Protein AF-W6LCD9-F1 (afdb_monomer_lite)

Secondary structure (DSSP, 8-state):
----------------PPPPPS--TT-EEEE--TTS--EEEEEEEEEGGGTEEEEEESSPPPGGGGHHHHHHHHHHHHHHHHHHHHHHTT--S-----PPPPP--TTEEEEEGGG-EE-----SHHHHHHHHHHHH-TTTS--TTTHHHHHHHHHHHHHH------GGGG-------SEEEE-S--STTTS-SSS--TTSPPPEEEEEEPTT-HHHHTTGGG-SEEEEEEE-GGGGGGTTSHHHHHHHHHHHHTTTT-S-----------------------------TTGGGTTTS--TTS-SEE--TT-SS-EEGGGS--S-SSS-EEEEEEEEEEEETTEEEEES--PPTTPEEEEEEE--HHHH--TT---THHHHHHHTT-----TTTTTTTT----TT-S---

Structure (mmCIF, N/CA/C/O backbone):
data_AF-W6LCD9-F1
#
_entry.id   AF-W6LCD9-F1
#
loop_
_atom_site.group_PDB
_atom_site.id
_atom_site.type_symbol
_atom_site.label_atom_id
_atom_site.label_alt_id
_atom_site.label_comp_id
_atom_site.label_asym_id
_atom_site.label_entity_id
_atom_site.label_seq_id
_atom_site.pdbx_PDB_ins_code
_atom_site.Cartn_x
_atom_site.Cartn_y
_atom_site.Cartn_z
_atom_site.occupancy
_atom_site.B_iso_or_equiv
_atom_site.auth_seq_id
_atom_site.auth_comp_id
_atom_site.auth_asym_id
_atom_site.auth_atom_id
_atom_site.pdbx_PDB_model_num
ATOM 1 N N . MET A 1 1 ? -2.594 63.610 -14.248 1.00 40.28 1 MET A N 1
ATOM 2 C CA . MET A 1 1 ? -3.306 62.319 -14.336 1.00 40.28 1 MET A CA 1
ATOM 3 C C . MET A 1 1 ? -2.624 61.371 -13.377 1.00 40.28 1 MET A C 1
ATOM 5 O O . MET A 1 1 ? -1.505 60.947 -13.635 1.00 40.28 1 MET A O 1
ATOM 9 N N . SER A 1 2 ? -3.238 61.194 -12.214 1.00 23.88 2 SER A N 1
ATOM 10 C CA . SER A 1 2 ? -2.708 60.434 -11.087 1.00 23.88 2 SER A CA 1
ATOM 11 C C . SER A 1 2 ? -2.826 58.936 -11.363 1.00 23.88 2 SER A C 1
ATOM 13 O O . SER A 1 2 ? -3.898 58.462 -11.728 1.00 23.88 2 SER A O 1
ATOM 15 N N . LEU A 1 3 ? -1.723 58.206 -11.205 1.00 28.27 3 LEU A N 1
ATOM 16 C CA . LEU A 1 3 ? -1.693 56.745 -11.184 1.00 28.27 3 LEU A CA 1
ATOM 17 C C . LEU A 1 3 ? -2.030 56.296 -9.759 1.00 28.27 3 LEU A C 1
ATOM 19 O O . LEU A 1 3 ? -1.192 56.389 -8.864 1.00 28.27 3 LEU A O 1
ATOM 23 N N . GLU A 1 4 ? -3.265 55.851 -9.538 1.00 25.33 4 GLU A N 1
ATOM 24 C CA . GLU A 1 4 ? -3.669 55.227 -8.278 1.00 25.33 4 GLU A CA 1
ATOM 25 C C . GLU A 1 4 ? -3.146 53.788 -8.208 1.00 25.33 4 GLU A C 1
ATOM 27 O O . GLU A 1 4 ? -3.602 52.881 -8.903 1.00 25.33 4 GLU A O 1
ATOM 32 N N . THR A 1 5 ? -2.174 53.577 -7.327 1.00 29.61 5 THR A N 1
ATOM 33 C CA . THR A 1 5 ? -1.744 52.263 -6.855 1.00 29.61 5 THR A CA 1
ATOM 34 C C . THR A 1 5 ? -2.735 51.747 -5.810 1.00 29.61 5 THR A C 1
ATOM 36 O O . THR A 1 5 ? -2.780 52.268 -4.697 1.00 29.61 5 THR A O 1
ATOM 39 N N . SER A 1 6 ? -3.500 50.700 -6.130 1.00 25.98 6 SER A N 1
ATOM 40 C CA . SER A 1 6 ? -4.275 49.946 -5.132 1.00 25.98 6 SER A CA 1
ATOM 41 C C . SER A 1 6 ? -3.469 48.740 -4.623 1.00 25.98 6 SER A C 1
ATOM 43 O O . SER A 1 6 ? -3.090 47.884 -5.427 1.00 25.98 6 SER A O 1
ATOM 45 N N . PRO A 1 7 ? -3.202 48.614 -3.309 1.00 28.25 7 PRO A N 1
ATOM 46 C CA . PRO A 1 7 ? -2.533 47.448 -2.747 1.00 28.25 7 PRO A CA 1
ATOM 47 C C . PRO A 1 7 ? -3.524 46.280 -2.652 1.00 28.25 7 PRO A C 1
ATOM 49 O O . PRO A 1 7 ? -4.389 46.236 -1.777 1.00 28.25 7 PRO A O 1
ATOM 52 N N . GLY A 1 8 ? -3.391 45.315 -3.564 1.00 26.52 8 GLY A N 1
ATOM 53 C CA . GLY A 1 8 ? -4.142 44.063 -3.531 1.00 26.52 8 GLY A CA 1
ATOM 54 C C . GLY A 1 8 ? -3.893 43.306 -2.226 1.00 26.52 8 GLY A C 1
ATOM 55 O O . GLY A 1 8 ? -2.798 42.807 -1.960 1.00 26.52 8 GLY A O 1
ATOM 56 N N . THR A 1 9 ? -4.923 43.239 -1.392 1.00 27.02 9 THR A N 1
ATOM 57 C CA . THR A 1 9 ? -4.926 42.574 -0.092 1.00 27.02 9 THR A CA 1
ATOM 58 C C . THR A 1 9 ? -4.661 41.077 -0.281 1.00 27.02 9 THR A C 1
ATOM 60 O O . THR A 1 9 ? -5.463 40.366 -0.886 1.00 27.02 9 THR A O 1
ATOM 63 N N . ARG A 1 10 ? -3.541 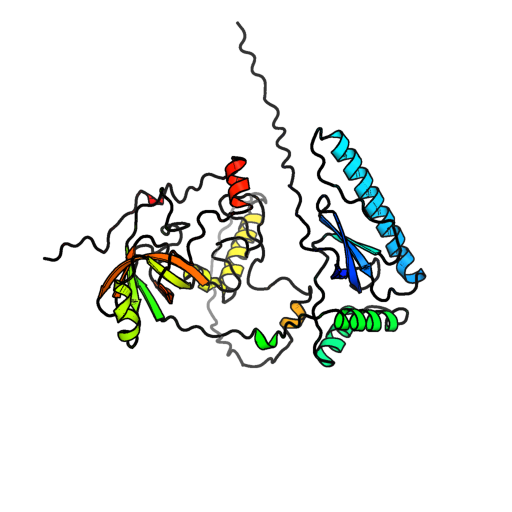40.563 0.248 1.00 30.20 10 ARG A N 1
ATOM 64 C CA . ARG A 1 10 ? -3.259 39.119 0.316 1.00 30.20 10 ARG A CA 1
ATOM 65 C C . ARG A 1 10 ? -4.236 38.439 1.284 1.00 30.20 10 ARG A C 1
ATOM 67 O O . ARG A 1 10 ? -3.892 38.168 2.429 1.00 30.20 10 ARG A O 1
ATOM 74 N N . GLN A 1 11 ? -5.438 38.101 0.825 1.00 31.88 11 GLN A N 1
ATOM 75 C CA . GLN A 1 11 ? -6.277 37.096 1.484 1.00 31.88 11 GLN A CA 1
ATOM 76 C C . GLN A 1 11 ? -5.898 35.699 0.980 1.00 31.88 11 GLN A C 1
ATOM 78 O O . GLN A 1 11 ? -6.645 35.023 0.284 1.00 31.88 11 GLN A O 1
ATOM 83 N N . GLY A 1 12 ? -4.691 35.261 1.332 1.00 28.72 12 GLY A N 1
ATOM 84 C CA . GLY A 1 12 ? -4.206 33.905 1.085 1.00 28.72 12 GLY A CA 1
ATOM 85 C C . GLY A 1 12 ? -4.454 33.000 2.286 1.00 28.72 12 GLY A C 1
ATOM 86 O O . GLY A 1 12 ? -3.520 32.396 2.803 1.00 28.72 12 GLY A O 1
ATOM 87 N N . GLY A 1 13 ? -5.688 32.939 2.790 1.00 29.47 13 GLY A N 1
ATOM 88 C CA . GLY A 1 13 ? -6.047 31.941 3.791 1.00 29.47 13 GLY A CA 1
ATOM 89 C C . GLY A 1 13 ? -5.980 30.560 3.146 1.00 29.47 13 GLY A C 1
ATOM 90 O O . GLY A 1 13 ? -6.894 30.189 2.411 1.00 29.47 13 GLY A O 1
ATOM 91 N N . VAL A 1 14 ? -4.905 29.807 3.394 1.00 33.16 14 VAL A N 1
ATOM 92 C CA . VAL A 1 14 ? -4.773 28.407 2.970 1.00 33.16 14 VAL A CA 1
ATOM 93 C C . VAL A 1 14 ? -5.913 27.620 3.618 1.00 33.16 14 VAL A C 1
ATOM 95 O O . VAL A 1 14 ? -5.822 27.174 4.765 1.00 33.16 14 VAL A O 1
ATOM 98 N N . LYS A 1 15 ? -7.036 27.479 2.904 1.00 37.91 15 LYS A N 1
ATOM 99 C CA . LYS A 1 15 ? -8.124 26.578 3.285 1.00 37.91 15 LYS A CA 1
ATOM 100 C C . LYS A 1 15 ? -7.551 25.164 3.216 1.00 37.91 15 LYS A C 1
ATOM 102 O O . LYS A 1 15 ? -7.559 24.559 2.149 1.00 37.91 15 LYS A O 1
ATOM 107 N N . ARG A 1 16 ? -7.041 24.650 4.345 1.00 39.84 16 ARG A N 1
ATOM 108 C CA . ARG A 1 16 ? -6.711 23.227 4.534 1.00 39.84 16 ARG A CA 1
ATOM 109 C C . ARG A 1 16 ? -7.912 22.410 4.059 1.00 39.84 16 ARG A C 1
ATOM 111 O O . ARG A 1 16 ? -8.945 22.401 4.735 1.00 39.84 16 ARG A O 1
ATOM 118 N N . ARG A 1 17 ? -7.808 21.797 2.878 1.00 48.28 17 ARG A N 1
ATOM 119 C CA . ARG A 1 17 ? -8.881 20.978 2.320 1.00 48.28 17 ARG A CA 1
ATOM 120 C C . ARG A 1 17 ? -8.993 19.690 3.138 1.00 48.28 17 ARG A C 1
ATOM 122 O O . ARG A 1 17 ? -8.040 19.228 3.767 1.00 48.28 17 ARG A O 1
ATOM 129 N N . LYS A 1 18 ? -10.236 19.233 3.253 1.00 52.06 18 LYS A N 1
ATOM 130 C CA . LYS A 1 18 ? -10.711 18.222 4.200 1.00 52.06 18 LYS A CA 1
ATOM 131 C C . LYS A 1 18 ? -10.061 16.872 3.896 1.00 52.06 18 LYS A C 1
ATOM 133 O O . LYS A 1 18 ? -10.010 16.459 2.745 1.00 52.06 18 LYS A O 1
ATOM 138 N N . ARG A 1 19 ? -9.574 16.190 4.933 1.00 55.06 19 ARG A N 1
ATOM 139 C CA . ARG A 1 19 ? -9.144 14.792 4.826 1.00 55.06 19 ARG A CA 1
ATOM 140 C C . ARG A 1 19 ? -10.407 13.937 4.850 1.00 55.06 19 ARG A C 1
ATOM 142 O O . ARG A 1 19 ? -11.132 14.006 5.841 1.00 55.06 19 ARG A O 1
ATOM 149 N N . SER A 1 20 ? -10.677 13.183 3.787 1.00 59.19 20 SER A N 1
ATOM 150 C CA . SER A 1 20 ? -11.708 12.147 3.845 1.00 59.19 20 SER A CA 1
ATOM 151 C C . SER A 1 20 ? -11.323 11.133 4.923 1.00 59.19 20 SER A C 1
ATOM 153 O O . SER A 1 20 ? -10.138 10.861 5.155 1.00 59.19 20 SER A O 1
ATOM 155 N N . ASN A 1 21 ? -12.317 10.622 5.645 1.00 65.50 21 ASN A N 1
ATOM 156 C CA . ASN A 1 21 ? -12.060 9.547 6.591 1.00 65.50 21 ASN A CA 1
ATOM 157 C C . ASN A 1 21 ? -11.891 8.247 5.803 1.00 65.50 21 ASN A C 1
ATOM 159 O O . ASN A 1 21 ? -12.674 7.956 4.910 1.00 65.50 21 ASN A O 1
ATOM 163 N N . TYR A 1 22 ? -10.901 7.442 6.181 1.00 75.81 22 TYR A N 1
ATOM 164 C CA . TYR A 1 22 ? -10.675 6.113 5.600 1.00 75.81 22 TYR A CA 1
ATOM 165 C C . TYR A 1 22 ? -11.682 5.057 6.076 1.00 75.81 22 TYR A C 1
ATOM 167 O O . TYR A 1 22 ? -11.639 3.924 5.613 1.00 75.81 22 TYR A O 1
ATOM 175 N N . PHE A 1 23 ? -12.527 5.411 7.042 1.00 86.94 23 PHE A N 1
ATOM 176 C CA . PHE A 1 23 ? -13.476 4.510 7.677 1.00 86.94 23 PHE A CA 1
ATOM 177 C C . PHE A 1 23 ? -14.838 4.611 7.001 1.00 86.94 23 PHE A C 1
ATOM 179 O O . PHE A 1 23 ? -15.292 5.699 6.640 1.00 86.94 23 PHE A O 1
ATOM 186 N N . THR A 1 24 ? -15.503 3.476 6.903 1.00 88.81 24 THR A N 1
ATOM 187 C CA . THR A 1 24 ? -16.827 3.298 6.327 1.00 88.81 24 THR A CA 1
ATOM 188 C C . THR A 1 24 ? -17.768 2.688 7.356 1.00 88.81 24 THR A C 1
ATOM 190 O O . THR A 1 24 ? -17.346 2.103 8.354 1.00 88.81 24 THR A O 1
ATOM 193 N N . ARG A 1 25 ? -19.073 2.871 7.151 1.00 90.75 25 ARG A N 1
ATOM 194 C CA . ARG A 1 25 ? -20.085 2.299 8.040 1.00 90.75 25 ARG A CA 1
ATOM 195 C C . ARG A 1 25 ? -19.963 0.770 8.063 1.00 90.75 25 ARG A C 1
ATOM 197 O O . ARG A 1 25 ? -19.907 0.150 7.008 1.00 90.75 25 ARG A O 1
ATOM 204 N N . GLY A 1 26 ? -19.966 0.188 9.258 1.00 91.38 26 GLY A N 1
ATOM 205 C CA . GLY A 1 26 ? -19.768 -1.242 9.498 1.00 91.38 26 GLY A CA 1
ATOM 206 C C . GLY A 1 26 ? -18.318 -1.638 9.791 1.00 91.38 26 GLY A C 1
ATOM 207 O O . GLY A 1 26 ? -18.080 -2.766 10.220 1.00 91.38 26 GLY A O 1
ATOM 208 N N . ASP A 1 27 ? -17.345 -0.734 9.618 1.00 93.31 27 ASP A N 1
ATOM 209 C CA . ASP A 1 27 ? -15.956 -1.033 9.965 1.00 93.31 27 ASP A CA 1
ATOM 210 C C . ASP A 1 27 ? -15.795 -1.259 11.469 1.00 93.31 27 ASP A C 1
ATOM 212 O O . ASP A 1 27 ? -16.254 -0.466 12.296 1.00 93.31 27 ASP A O 1
ATOM 216 N N . LEU A 1 28 ? -15.076 -2.322 11.827 1.00 94.62 28 LEU A N 1
ATOM 217 C CA . LEU A 1 28 ? -14.717 -2.610 13.209 1.00 94.62 28 LEU A CA 1
ATOM 218 C C . LEU A 1 28 ? -13.423 -1.893 13.573 1.00 94.62 28 LEU A C 1
ATOM 220 O O . LEU A 1 28 ? -12.382 -2.046 12.927 1.00 94.62 28 LEU A O 1
ATOM 224 N N . VAL A 1 29 ? -13.489 -1.101 14.636 1.00 93.38 29 VAL A N 1
ATOM 225 C CA . VAL A 1 29 ? -12.425 -0.190 15.042 1.00 93.38 29 VAL A CA 1
ATOM 226 C C . VAL A 1 29 ? -12.195 -0.217 16.546 1.00 93.38 29 VAL A C 1
ATOM 228 O O . VAL A 1 29 ? -13.041 -0.605 17.341 1.00 93.38 29 VAL A O 1
ATOM 231 N N . TRP A 1 30 ? -11.031 0.264 16.949 1.00 93.31 30 TRP A N 1
ATOM 232 C CA . TRP A 1 30 ? -10.746 0.729 18.290 1.00 93.31 30 TRP A CA 1
ATOM 233 C C . TRP A 1 30 ? -11.050 2.225 18.365 1.00 93.31 30 TRP A C 1
ATOM 235 O O . TRP A 1 30 ? -10.365 3.037 17.733 1.00 93.31 30 TRP A O 1
ATOM 245 N N . ALA A 1 31 ? -12.032 2.600 19.181 1.00 92.62 31 ALA A N 1
ATOM 246 C CA . ALA A 1 31 ? -12.364 3.989 19.497 1.00 92.62 31 ALA A CA 1
ATOM 247 C C . ALA A 1 31 ? -12.195 4.231 21.001 1.00 92.62 31 ALA A C 1
ATOM 249 O O . ALA A 1 31 ? -12.337 3.310 21.794 1.00 92.62 31 ALA A O 1
ATOM 250 N N . ARG A 1 32 ? -11.853 5.452 21.425 1.00 91.38 32 ARG A N 1
ATOM 251 C CA . ARG A 1 32 ? -11.614 5.743 22.847 1.00 91.38 32 ARG A CA 1
ATOM 252 C C . ARG A 1 32 ? -12.748 6.575 23.454 1.00 91.38 32 ARG A C 1
ATOM 254 O O . ARG A 1 32 ? -12.743 7.788 23.233 1.00 91.38 32 ARG A O 1
ATOM 261 N N . PRO A 1 33 ? -13.661 5.968 24.232 1.00 91.12 33 PRO A N 1
ATOM 262 C CA . PRO A 1 33 ? -14.604 6.716 25.051 1.00 91.12 33 PRO A CA 1
ATOM 263 C C . PRO A 1 33 ? -13.891 7.533 26.137 1.00 91.12 33 PRO A C 1
ATOM 265 O O . PRO A 1 33 ? -12.771 7.218 26.559 1.00 91.12 33 PRO A O 1
ATOM 268 N N . ALA A 1 34 ? -14.530 8.613 26.590 1.00 87.69 34 ALA A N 1
ATOM 269 C CA . ALA A 1 34 ? -13.956 9.469 27.624 1.00 87.69 34 ALA A CA 1
ATOM 270 C C . ALA A 1 34 ? -13.701 8.679 28.920 1.00 87.69 34 ALA A C 1
ATOM 272 O O . ALA A 1 34 ? -14.563 7.941 29.384 1.00 87.69 34 ALA A O 1
ATOM 273 N N . SER A 1 35 ? -12.516 8.858 29.513 1.00 84.44 35 SER A N 1
ATOM 274 C CA . SER A 1 35 ? -12.086 8.186 30.754 1.00 84.44 35 SER A CA 1
ATOM 275 C C . SER A 1 35 ? -11.959 6.658 30.698 1.00 84.44 35 SER A C 1
ATOM 277 O O . SER A 1 35 ? -11.649 6.059 31.720 1.00 84.44 35 SER A O 1
ATOM 279 N N . LEU A 1 36 ? -12.102 6.044 29.524 1.00 88.44 36 LEU A N 1
ATOM 280 C CA . LEU A 1 36 ? -11.954 4.604 29.331 1.00 88.44 36 LEU A CA 1
ATOM 281 C C . LEU A 1 36 ? -10.759 4.278 28.415 1.00 88.44 36 LEU A C 1
ATOM 283 O O . LEU A 1 36 ? -10.226 5.165 27.716 1.00 88.44 36 LEU A O 1
ATOM 287 N N . PRO A 1 37 ? -10.283 3.018 28.426 1.00 89.75 37 PRO A N 1
ATOM 288 C CA . PRO A 1 37 ? -9.352 2.535 27.416 1.00 89.75 37 PRO A CA 1
ATOM 289 C C . PRO A 1 37 ? -9.989 2.572 26.020 1.00 89.75 37 PRO A C 1
ATOM 291 O O . PRO A 1 37 ? -11.185 2.799 25.850 1.00 89.75 37 PRO A O 1
ATOM 294 N N . TYR A 1 38 ? -9.169 2.365 24.990 1.00 91.88 38 TYR A N 1
ATOM 295 C CA . TYR A 1 38 ? -9.700 2.117 23.650 1.00 91.88 38 TYR A CA 1
ATOM 296 C C . TYR A 1 38 ? -10.567 0.862 23.669 1.00 91.88 38 TYR A C 1
ATOM 298 O O . TYR A 1 38 ? -10.100 -0.193 24.086 1.00 91.88 38 TYR A O 1
ATOM 306 N N . TRP A 1 39 ? -11.785 0.997 23.172 1.00 94.25 39 TRP A N 1
ATOM 307 C CA . TRP A 1 39 ? -12.851 0.017 23.224 1.00 94.25 39 TRP A CA 1
ATOM 308 C C . TRP A 1 39 ? -13.232 -0.423 21.799 1.00 94.25 39 TRP A C 1
ATOM 310 O O . TRP A 1 39 ? -13.208 0.419 20.889 1.00 94.25 39 TRP A O 1
ATOM 320 N N . PRO A 1 40 ? -13.556 -1.709 21.568 1.00 96.00 40 PRO A N 1
ATOM 321 C CA . PRO A 1 40 ? -14.026 -2.172 20.266 1.00 96.00 40 PRO A CA 1
ATOM 322 C C . PRO A 1 40 ? -15.359 -1.526 19.886 1.00 96.00 40 PRO A C 1
ATOM 324 O O . PRO A 1 40 ? -16.304 -1.507 20.670 1.00 96.00 40 PRO A O 1
ATOM 327 N N . ALA A 1 41 ? -15.453 -0.993 18.681 1.00 96.19 41 ALA A N 1
ATO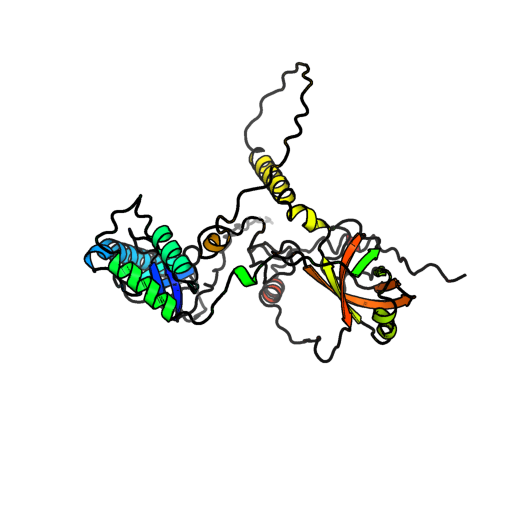M 328 C CA . ALA A 1 41 ? -16.617 -0.257 18.225 1.00 96.19 41 ALA A CA 1
ATOM 329 C C . ALA A 1 41 ? -16.882 -0.520 16.743 1.00 96.19 41 ALA A C 1
ATOM 331 O O . ALA A 1 41 ? -15.964 -0.813 15.980 1.00 96.19 41 ALA A O 1
ATOM 332 N N . GLU A 1 42 ? -18.134 -0.375 16.338 1.00 96.38 42 GLU A N 1
ATOM 333 C CA . GLU A 1 42 ? -18.559 -0.412 14.944 1.00 96.38 42 GLU A CA 1
ATOM 334 C C . GLU A 1 42 ? -18.777 1.017 14.448 1.00 96.38 42 GLU A C 1
ATOM 336 O O . GLU A 1 42 ? -19.492 1.802 15.076 1.00 96.38 42 GLU A O 1
ATOM 341 N N . VAL A 1 43 ? -18.166 1.379 13.324 1.00 94.81 43 VAL A N 1
ATOM 342 C CA . VAL A 1 43 ? -18.373 2.688 12.699 1.00 94.81 43 VAL A CA 1
ATOM 343 C C . VAL A 1 43 ? -19.815 2.786 12.208 1.00 94.81 43 VAL A C 1
ATOM 345 O O . VAL A 1 43 ? -20.259 1.997 11.381 1.00 94.81 43 VAL A O 1
ATOM 348 N N . ILE A 1 44 ? -20.549 3.784 12.694 1.00 94.25 44 ILE A N 1
ATOM 349 C CA . ILE A 1 44 ? -21.946 4.021 12.306 1.00 94.25 44 ILE A CA 1
ATOM 350 C C . ILE A 1 44 ? -22.077 5.146 11.283 1.00 94.25 44 ILE A C 1
ATOM 352 O O . ILE A 1 44 ? -22.984 5.107 10.455 1.00 94.25 44 ILE A O 1
ATOM 356 N N . ASP A 1 45 ? -21.177 6.128 11.339 1.00 90.06 45 ASP A N 1
ATOM 357 C CA . ASP A 1 45 ? -21.164 7.275 10.437 1.00 90.06 45 ASP A CA 1
ATOM 358 C C . ASP A 1 45 ? -19.780 7.943 10.408 1.00 90.06 45 ASP A C 1
ATOM 360 O O . ASP A 1 45 ? -18.991 7.838 11.357 1.00 90.06 45 ASP A O 1
ATOM 364 N N . THR A 1 46 ? -19.485 8.667 9.332 1.00 88.00 46 THR A N 1
ATOM 365 C CA . THR A 1 46 ? -18.281 9.489 9.219 1.00 88.00 46 THR A CA 1
ATOM 366 C C . THR A 1 46 ? -18.613 10.881 8.699 1.00 88.00 46 THR A C 1
ATOM 368 O O . THR A 1 46 ? -19.361 11.080 7.751 1.00 88.00 46 THR A O 1
ATOM 371 N N . CYS A 1 47 ? -18.006 11.891 9.320 1.00 79.06 47 CYS A N 1
ATOM 372 C CA . CYS A 1 47 ? -18.100 13.270 8.863 1.00 79.06 47 CYS A CA 1
ATOM 373 C C . CYS A 1 47 ? -16.758 13.679 8.259 1.00 79.06 47 CYS A C 1
ATOM 375 O O . CYS A 1 47 ? -15.851 14.129 8.971 1.00 79.06 47 CYS A O 1
ATOM 377 N N . GLU A 1 48 ? -16.638 13.510 6.941 1.00 71.62 48 GLU A N 1
ATOM 378 C CA . GLU A 1 48 ? -15.445 13.872 6.159 1.00 71.62 48 GLU A CA 1
ATOM 379 C C . GLU A 1 48 ? -15.057 15.338 6.365 1.00 71.62 48 GLU A C 1
ATOM 381 O O . GLU A 1 48 ? -13.902 15.678 6.617 1.00 71.62 48 GLU A O 1
ATOM 386 N N . ASP A 1 49 ? -16.063 16.210 6.393 1.00 67.06 49 ASP A N 1
ATOM 387 C CA . ASP A 1 49 ? -15.920 17.648 6.582 1.00 67.06 49 ASP A CA 1
ATOM 388 C C . ASP A 1 49 ? -15.154 18.063 7.835 1.00 67.06 49 ASP A C 1
ATOM 390 O O . ASP A 1 49 ? -14.524 19.127 7.884 1.00 67.06 49 ASP A O 1
ATOM 394 N N . LEU A 1 50 ? -15.239 17.235 8.868 1.00 71.31 50 LEU A N 1
ATOM 395 C CA . LEU A 1 50 ? -14.633 17.480 10.164 1.00 71.31 50 LEU A CA 1
ATOM 396 C C . LEU A 1 50 ? -13.527 16.468 10.483 1.00 71.31 50 LEU A C 1
ATOM 398 O O . LEU A 1 50 ? -12.938 16.576 11.562 1.00 71.31 50 LEU A O 1
ATOM 402 N N . ASN A 1 51 ? -13.230 15.532 9.569 1.00 78.94 51 ASN A N 1
ATOM 403 C CA . ASN A 1 51 ? -12.358 14.375 9.790 1.00 78.94 51 ASN A CA 1
ATOM 404 C C . ASN A 1 51 ? -12.730 13.643 11.094 1.00 78.94 51 ASN A C 1
ATOM 406 O O . ASN A 1 51 ? -11.887 13.394 11.965 1.00 78.94 51 ASN A O 1
ATOM 410 N N . ARG A 1 52 ? -14.037 13.409 11.279 1.00 86.44 52 ARG A N 1
ATOM 411 C CA . ARG A 1 52 ? -14.601 12.747 12.462 1.00 86.44 52 ARG A CA 1
ATOM 412 C C . ARG A 1 52 ? -15.208 11.403 12.106 1.00 86.44 52 ARG A C 1
ATOM 414 O O . ARG A 1 52 ? -15.851 11.280 11.071 1.00 86.44 52 ARG A O 1
ATOM 421 N N . VAL A 1 53 ? -15.028 10.443 12.998 1.00 90.25 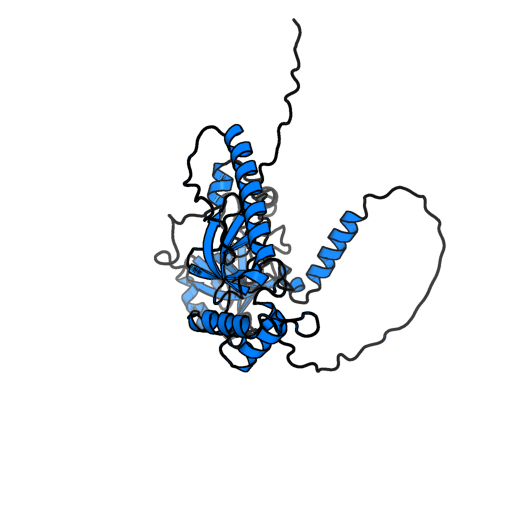53 VAL A N 1
ATOM 422 C CA . VAL A 1 53 ? -15.597 9.099 12.912 1.00 90.25 53 VAL A CA 1
ATOM 423 C C . VAL A 1 53 ? -16.497 8.909 14.119 1.00 90.25 53 VAL A C 1
ATOM 425 O O . VAL A 1 53 ? -16.051 9.146 15.245 1.00 90.25 53 VAL A O 1
ATOM 428 N N . CYS A 1 54 ? -17.738 8.500 13.875 1.00 92.81 54 CYS A N 1
ATOM 429 C CA . CYS A 1 54 ? -18.688 8.100 14.900 1.00 92.81 54 CYS A CA 1
ATOM 430 C C . CYS A 1 54 ? -18.747 6.578 14.935 1.00 92.81 54 CYS A C 1
ATOM 432 O O . CYS A 1 54 ? -19.073 5.942 13.932 1.00 92.81 54 CYS A O 1
ATOM 434 N N . ALA A 1 55 ? -18.446 5.998 16.090 1.00 95.00 55 ALA A N 1
ATOM 435 C CA . ALA A 1 55 ? -18.471 4.558 16.283 1.00 95.00 55 ALA A CA 1
ATOM 436 C C . ALA A 1 55 ? -19.287 4.195 17.526 1.00 95.00 55 ALA A C 1
ATOM 438 O O . ALA A 1 55 ? -19.169 4.851 18.562 1.00 95.00 55 ALA A O 1
ATOM 439 N N . ARG A 1 56 ? -20.118 3.160 17.419 1.00 95.94 56 ARG A N 1
ATOM 440 C CA . ARG A 1 56 ? -20.897 2.600 18.523 1.00 95.94 56 ARG A CA 1
ATOM 441 C C . ARG A 1 56 ? -20.087 1.509 19.210 1.00 95.94 56 ARG A C 1
ATOM 443 O O . ARG A 1 56 ? -19.608 0.594 18.550 1.00 95.94 56 ARG A O 1
ATOM 450 N N . LEU A 1 57 ? -19.941 1.605 20.524 1.00 96.00 57 LEU A N 1
ATOM 451 C CA . LEU A 1 57 ? -19.227 0.624 21.336 1.00 96.00 57 LEU A CA 1
ATOM 452 C C . LEU A 1 57 ? -19.927 -0.741 21.289 1.00 96.00 57 LEU A C 1
ATOM 454 O O . LEU A 1 57 ? -21.144 -0.819 21.464 1.00 96.00 57 LEU A O 1
ATOM 458 N N . LEU A 1 58 ? -19.149 -1.804 21.096 1.00 95.56 58 LEU A N 1
ATOM 459 C CA . LEU A 1 58 ? -19.601 -3.189 21.236 1.00 95.56 58 LEU A CA 1
ATOM 460 C C . LEU A 1 58 ? -19.595 -3.571 22.715 1.00 95.56 58 LEU A C 1
ATOM 462 O O . LEU A 1 58 ? -18.628 -3.247 23.395 1.00 95.56 58 LEU A O 1
ATOM 466 N N . ASN A 1 59 ? -20.641 -4.234 23.214 1.00 94.38 59 ASN A N 1
ATOM 467 C CA . ASN A 1 59 ? -20.834 -4.526 24.647 1.00 94.38 59 ASN A CA 1
ATOM 468 C C . ASN A 1 59 ? -20.418 -3.352 25.558 1.00 94.38 59 ASN A C 1
ATOM 470 O O . ASN A 1 59 ? -19.441 -3.473 26.294 1.00 94.38 59 ASN A O 1
ATOM 474 N N . PRO A 1 60 ? -21.080 -2.182 25.466 1.00 92.75 60 PRO A N 1
ATOM 475 C CA . PRO A 1 60 ? -20.682 -1.014 26.242 1.00 92.75 60 PRO A CA 1
ATOM 476 C C . PRO A 1 60 ? -20.747 -1.301 27.751 1.00 92.75 60 PRO A C 1
ATOM 478 O O . PRO A 1 60 ? -21.639 -2.031 28.190 1.00 92.75 60 PRO A O 1
ATOM 481 N N . PRO A 1 61 ? -19.862 -0.689 28.558 1.00 91.38 61 PRO A N 1
ATOM 482 C CA . PRO A 1 61 ? -19.960 -0.782 30.007 1.00 91.38 61 PRO A CA 1
ATOM 483 C C . PRO A 1 61 ? -21.224 -0.075 30.508 1.00 91.38 61 PRO A C 1
ATOM 485 O O . PRO A 1 61 ? -21.892 0.657 29.766 1.00 91.38 61 PRO A O 1
ATOM 488 N N . LYS A 1 62 ? -21.535 -0.256 31.795 1.00 89.12 62 LYS A N 1
ATOM 489 C CA . LYS A 1 62 ? -22.695 0.385 32.426 1.00 89.12 62 LYS A CA 1
ATOM 490 C C . LYS A 1 62 ? -22.725 1.899 32.183 1.00 89.12 62 LYS A C 1
ATOM 492 O O . LYS A 1 62 ? -21.689 2.570 32.166 1.00 89.12 62 LYS A O 1
ATOM 497 N N . VAL A 1 63 ? -23.931 2.440 32.009 1.00 83.81 63 VAL A N 1
ATOM 498 C CA . VAL A 1 63 ? -24.157 3.826 31.564 1.00 83.81 63 VAL A CA 1
ATOM 499 C C . VAL A 1 63 ? -23.533 4.849 32.517 1.00 83.81 63 VAL A C 1
ATOM 501 O O . VAL A 1 63 ? -23.055 5.890 32.063 1.00 83.81 63 VAL A O 1
ATOM 504 N N . GLU A 1 64 ? -23.444 4.546 33.813 1.00 86.56 64 GLU A N 1
ATOM 505 C CA . GLU A 1 64 ? -22.828 5.424 34.813 1.00 86.56 64 GLU A CA 1
ATOM 506 C C . GLU A 1 64 ? -21.345 5.693 34.504 1.00 86.56 64 GLU A C 1
ATOM 508 O O . GLU A 1 64 ? -20.865 6.815 34.675 1.00 86.56 64 GLU A O 1
ATOM 513 N N . LEU A 1 65 ? -20.630 4.700 33.961 1.00 85.44 65 LEU A N 1
ATOM 514 C CA . LEU A 1 65 ? -19.229 4.835 33.546 1.00 85.44 65 LEU A CA 1
ATOM 515 C C . LEU A 1 65 ? -19.073 5.651 32.253 1.00 85.44 65 LEU A C 1
ATOM 517 O O . LEU A 1 65 ? -18.004 6.200 31.987 1.00 85.44 65 LEU A O 1
ATOM 521 N N . LEU A 1 66 ? -20.145 5.782 31.467 1.00 88.50 66 LEU A N 1
ATOM 522 C CA . LEU A 1 66 ? -20.180 6.521 30.203 1.00 88.50 66 LEU A CA 1
ATOM 523 C C . LEU A 1 66 ? -20.725 7.949 30.346 1.00 88.50 66 LEU A C 1
ATOM 525 O O . LEU A 1 66 ? -20.759 8.685 29.360 1.00 88.50 66 LEU A O 1
ATOM 529 N N . ALA A 1 67 ? -21.090 8.399 31.550 1.00 86.62 67 ALA A N 1
ATOM 530 C CA . ALA A 1 67 ? -21.625 9.747 31.766 1.00 86.62 67 ALA A CA 1
ATOM 531 C C . ALA A 1 67 ? -20.675 10.851 31.254 1.00 86.62 67 ALA A C 1
ATOM 533 O O . ALA A 1 67 ? -21.097 11.807 30.597 1.00 86.62 67 ALA A O 1
ATOM 534 N N . LYS A 1 68 ? -19.362 10.686 31.479 1.00 87.00 68 LYS A N 1
ATOM 535 C CA . LYS A 1 68 ? -18.331 11.593 30.941 1.00 87.00 68 LYS A CA 1
ATOM 536 C C . LYS A 1 68 ? -18.248 11.537 29.416 1.00 87.00 68 LYS A C 1
ATOM 538 O O . LYS A 1 68 ? -17.994 12.565 28.793 1.00 87.00 68 LYS A O 1
ATOM 543 N N . ASN A 1 69 ? -18.466 10.360 28.828 1.00 90.00 69 ASN A N 1
ATOM 544 C CA . ASN A 1 69 ? -18.480 10.185 27.381 1.00 90.00 69 ASN A CA 1
ATOM 545 C C . ASN A 1 69 ? -19.659 10.940 26.763 1.00 90.00 69 ASN A C 1
ATOM 547 O O . ASN A 1 69 ? -19.447 11.758 25.877 1.00 90.00 69 ASN A O 1
ATOM 551 N N . LEU A 1 70 ? -20.869 10.771 27.303 1.00 88.00 70 LEU A N 1
ATOM 552 C CA . LEU A 1 70 ? -22.058 11.480 26.828 1.00 88.00 70 LEU A CA 1
ATOM 553 C C . LEU A 1 70 ? -21.882 13.009 26.882 1.00 88.00 70 LEU A C 1
ATOM 555 O O . LEU A 1 70 ? -22.179 13.710 25.912 1.00 88.00 70 LEU A O 1
ATOM 559 N N . ALA A 1 71 ? -21.339 13.537 27.984 1.00 87.19 71 ALA A N 1
ATOM 560 C CA . ALA A 1 71 ? -21.055 14.966 28.117 1.00 87.19 71 ALA A CA 1
ATOM 561 C C . ALA A 1 71 ? -20.031 15.469 27.078 1.00 87.19 71 ALA A C 1
ATOM 563 O O . ALA A 1 71 ? -20.197 16.555 26.512 1.00 87.19 71 ALA A O 1
ATOM 564 N N . GLU A 1 72 ? -18.981 14.691 26.803 1.00 88.50 72 GLU A N 1
ATOM 565 C CA . GLU A 1 72 ? -17.986 15.027 25.779 1.00 88.50 72 GLU A CA 1
ATOM 566 C C . GLU A 1 72 ? -18.580 14.958 24.364 1.00 88.50 72 GLU A C 1
ATOM 568 O O . GLU A 1 72 ? -18.367 15.863 23.556 1.00 88.50 72 GLU A O 1
ATOM 573 N N . GLU A 1 73 ? -19.410 13.958 24.081 1.00 88.88 73 GLU A N 1
ATOM 574 C CA . GLU A 1 73 ? -20.122 13.801 22.813 1.00 88.88 73 GLU A CA 1
ATOM 575 C C . GLU A 1 73 ? -21.059 14.982 22.514 1.00 88.88 73 GLU A C 1
ATOM 577 O O . GLU A 1 73 ? -21.100 15.469 21.375 1.00 88.88 73 GLU A O 1
ATOM 582 N N . HIS A 1 74 ? -21.763 15.499 23.528 1.00 87.19 74 HIS A N 1
ATOM 583 C CA . HIS A 1 74 ? -22.550 16.730 23.410 1.00 87.19 74 HIS A CA 1
ATOM 584 C C . HIS A 1 74 ? -21.667 17.943 23.088 1.00 87.19 74 HIS A C 1
ATOM 586 O O . HIS A 1 74 ? -21.983 18.709 22.173 1.00 87.19 74 HIS A O 1
ATOM 592 N N . ARG A 1 75 ? -20.529 18.107 23.777 1.00 87.31 75 ARG A N 1
ATOM 593 C CA . ARG A 1 75 ? -19.583 19.211 23.521 1.00 87.31 75 ARG A CA 1
ATOM 594 C C . ARG A 1 75 ? -19.003 19.159 22.111 1.00 87.31 75 ARG A C 1
ATOM 596 O O . ARG A 1 75 ? -18.895 20.195 21.449 1.00 87.31 75 ARG A O 1
ATOM 603 N N . ILE A 1 76 ? -18.627 17.973 21.633 1.00 85.69 76 ILE A N 1
ATOM 604 C CA . ILE A 1 76 ? -18.093 17.778 20.280 1.00 85.69 76 ILE A CA 1
ATOM 605 C C . ILE A 1 76 ? -19.141 18.171 19.235 1.00 85.69 76 ILE A C 1
ATOM 607 O O . ILE A 1 76 ? -18.811 18.909 18.304 1.00 85.69 76 ILE A O 1
ATOM 611 N N . ARG A 1 77 ? -20.400 17.754 19.412 1.00 84.50 77 ARG A N 1
ATOM 612 C CA . ARG A 1 77 ? -21.505 18.096 18.501 1.00 84.50 77 ARG A CA 1
ATOM 613 C C . ARG A 1 77 ? -21.837 19.583 18.506 1.00 84.50 77 ARG A C 1
ATOM 615 O O . ARG A 1 77 ? -21.946 20.166 17.432 1.00 84.50 77 ARG A O 1
ATOM 622 N N . GLN A 1 78 ? -21.903 20.224 19.673 1.00 85.06 78 GLN A N 1
ATOM 623 C CA . GLN A 1 78 ? -22.101 21.677 19.770 1.00 85.06 78 GLN A CA 1
ATOM 624 C C . GLN A 1 78 ? -20.992 22.445 19.037 1.00 85.06 78 GLN A C 1
ATOM 626 O O . GLN A 1 78 ? -21.262 23.351 18.247 1.00 85.06 78 GLN A O 1
ATOM 631 N N . ARG A 1 79 ? -19.727 22.041 19.223 1.00 84.56 79 ARG A N 1
ATOM 632 C CA . ARG A 1 79 ? -18.585 22.628 18.501 1.00 84.56 79 ARG A CA 1
ATOM 633 C C . ARG A 1 79 ? -18.665 22.382 16.994 1.00 84.56 79 ARG A C 1
ATOM 635 O O . ARG A 1 79 ? -18.350 23.285 16.218 1.00 84.56 79 ARG A O 1
ATOM 642 N N . ALA A 1 80 ? -19.072 21.184 16.577 1.00 79.81 80 ALA A N 1
ATOM 643 C CA . ALA A 1 80 ? -19.258 20.833 15.173 1.00 79.81 80 ALA A CA 1
ATOM 644 C C . ALA A 1 80 ? -20.363 21.679 14.521 1.00 79.81 80 ALA A C 1
ATOM 646 O O . ALA A 1 80 ? -20.123 22.266 13.465 1.00 79.81 80 ALA A O 1
ATOM 647 N N . ALA A 1 81 ? -21.518 21.819 15.175 1.00 80.00 81 ALA A N 1
ATOM 648 C CA . ALA A 1 81 ? -22.632 22.652 14.726 1.00 80.00 81 ALA A CA 1
ATOM 649 C C . ALA A 1 81 ? -22.226 24.131 14.607 1.00 80.00 81 ALA A C 1
ATOM 651 O O . ALA A 1 81 ? -22.401 24.735 13.550 1.00 80.00 81 ALA A O 1
ATOM 652 N N . ALA A 1 82 ? -21.561 24.689 15.625 1.00 81.50 82 ALA A N 1
ATOM 653 C CA . ALA A 1 82 ? -21.066 26.067 15.594 1.00 81.50 82 ALA A CA 1
ATOM 654 C C . ALA A 1 82 ? -20.011 26.304 14.497 1.00 81.50 82 ALA A C 1
ATOM 656 O O . ALA A 1 82 ? -19.873 27.412 13.975 1.00 81.50 82 ALA A O 1
ATOM 657 N N . LYS A 1 83 ? -19.215 25.283 14.152 1.00 79.31 83 LYS A N 1
ATOM 658 C CA . LYS A 1 83 ? -18.263 25.355 13.034 1.00 79.31 83 LYS A CA 1
ATOM 659 C C . LYS A 1 83 ? -18.980 25.284 11.683 1.00 79.31 83 LYS A C 1
ATOM 661 O O . LYS A 1 83 ? -18.601 26.013 10.772 1.00 79.31 83 LYS A O 1
ATOM 666 N N . ARG A 1 84 ? -20.022 24.453 11.559 1.00 74.00 84 ARG A N 1
ATOM 667 C CA . ARG A 1 84 ? -20.870 24.376 10.358 1.00 74.00 84 ARG A CA 1
ATOM 668 C C . ARG A 1 84 ? -21.591 25.698 10.098 1.00 74.00 84 ARG A C 1
ATOM 670 O O . ARG A 1 84 ? -21.485 26.204 8.992 1.00 74.00 84 ARG A O 1
ATOM 677 N N . GLN A 1 85 ? -22.217 26.299 11.111 1.00 75.56 85 GLN A N 1
ATOM 678 C CA . GLN A 1 85 ? -22.884 27.605 10.988 1.00 75.56 85 GLN A CA 1
ATOM 679 C C . GLN A 1 85 ? -21.921 28.707 10.524 1.00 75.56 85 GLN A C 1
ATOM 681 O O . GLN A 1 85 ? -22.227 29.447 9.593 1.00 75.56 85 GLN A O 1
ATOM 686 N N . ARG A 1 86 ? -20.711 28.762 11.101 1.00 74.81 86 ARG A N 1
ATOM 687 C CA . ARG A 1 86 ? -19.657 29.688 10.650 1.00 74.81 86 ARG A CA 1
ATOM 688 C C . ARG A 1 86 ? -19.245 29.449 9.200 1.00 74.81 86 ARG A C 1
ATOM 690 O O . ARG A 1 86 ? -19.073 30.405 8.457 1.00 74.81 86 ARG A O 1
ATOM 697 N N . ASN A 1 87 ? -19.103 28.189 8.791 1.00 67.75 87 ASN A N 1
ATOM 698 C CA . ASN A 1 87 ? -18.748 27.847 7.415 1.00 67.75 87 ASN A CA 1
ATOM 699 C C . ASN A 1 87 ? -19.881 28.145 6.420 1.00 67.75 87 ASN A C 1
ATOM 701 O O . ASN A 1 87 ? -19.591 28.585 5.314 1.00 67.75 87 ASN A O 1
ATOM 705 N N . ALA A 1 88 ? -21.144 27.943 6.809 1.00 65.69 88 ALA A N 1
ATOM 706 C CA . ALA A 1 88 ? -22.315 28.232 5.982 1.00 65.69 88 ALA A CA 1
ATOM 707 C C . ALA A 1 88 ? -22.472 29.737 5.711 1.00 65.69 88 ALA A C 1
ATOM 709 O O . ALA A 1 88 ? -22.813 30.122 4.599 1.00 65.69 88 ALA A O 1
ATOM 710 N N . GLY A 1 89 ? -22.109 30.595 6.673 1.00 61.44 89 GLY A N 1
ATOM 711 C CA . GLY A 1 89 ? -22.010 32.047 6.462 1.00 61.44 89 GLY A CA 1
ATOM 712 C C . GLY A 1 89 ? -20.859 32.494 5.542 1.00 61.44 89 GLY A C 1
ATOM 713 O O . GLY A 1 89 ? -20.750 33.678 5.245 1.00 61.44 89 GLY A O 1
ATOM 714 N N . LEU A 1 90 ? -19.994 31.573 5.095 1.00 54.12 90 LEU A N 1
ATOM 715 C CA . LEU A 1 90 ? -18.805 31.830 4.267 1.00 54.12 90 LEU A CA 1
ATOM 716 C C . LEU A 1 90 ? -18.842 31.114 2.899 1.00 54.12 90 LEU A C 1
ATOM 718 O O . LEU A 1 90 ? -17.853 31.171 2.162 1.00 54.12 90 LEU A O 1
ATOM 722 N N . SER A 1 91 ? -19.931 30.421 2.543 1.00 48.22 91 SER A N 1
ATOM 723 C CA . SER A 1 91 ? -20.034 29.694 1.268 1.00 48.22 91 SER A CA 1
ATOM 724 C C . SER A 1 91 ? -21.429 29.753 0.637 1.00 48.22 91 SER A C 1
ATOM 726 O O . SER A 1 91 ? -22.351 29.110 1.133 1.00 48.22 91 SER A O 1
ATOM 728 N N . ASN A 1 92 ? -21.544 30.424 -0.516 1.00 46.94 92 ASN A N 1
ATOM 729 C CA . ASN A 1 92 ? -22.589 30.142 -1.505 1.00 46.94 92 ASN A CA 1
ATOM 730 C C . ASN A 1 92 ? -22.155 28.953 -2.388 1.00 46.94 92 ASN A C 1
ATOM 732 O O . ASN A 1 92 ? -20.993 28.861 -2.778 1.00 46.94 92 ASN A O 1
ATOM 736 N N . SER A 1 93 ? -23.119 28.069 -2.666 1.00 45.62 93 SER A N 1
ATOM 737 C CA . SER A 1 93 ? -23.118 26.935 -3.611 1.00 45.62 93 SER A CA 1
ATOM 738 C C . SER A 1 93 ? -21.996 25.887 -3.510 1.00 45.62 93 SER A C 1
ATOM 740 O O . SER A 1 93 ? -20.936 26.014 -4.117 1.00 45.62 93 SER A O 1
ATOM 742 N N . ASN A 1 94 ? -22.281 24.786 -2.809 1.00 39.59 94 ASN A N 1
ATOM 743 C CA . ASN A 1 94 ? -22.404 23.448 -3.416 1.00 39.59 94 ASN A CA 1
ATOM 744 C C . ASN A 1 94 ? -22.806 22.433 -2.336 1.00 39.59 94 ASN A C 1
ATOM 746 O O . ASN A 1 94 ? -22.031 22.125 -1.430 1.00 39.59 94 ASN A O 1
ATOM 750 N N . ALA A 1 95 ? -24.034 21.924 -2.435 1.00 38.25 95 ALA A N 1
ATOM 751 C CA . ALA A 1 95 ? -24.553 20.866 -1.583 1.00 38.25 95 ALA A CA 1
ATOM 752 C C . ALA A 1 95 ? -23.887 19.531 -1.958 1.00 38.25 95 ALA A C 1
ATOM 754 O O . ALA A 1 95 ? -24.295 18.858 -2.900 1.00 38.25 95 ALA A O 1
ATOM 755 N N . HIS A 1 96 ? -22.834 19.156 -1.233 1.00 40.56 96 HIS A N 1
ATOM 756 C CA . HIS A 1 96 ? -22.511 17.745 -1.032 1.00 40.56 96 HIS A CA 1
ATOM 757 C C . HIS A 1 96 ? -23.234 17.284 0.229 1.00 40.56 96 HIS A C 1
ATOM 759 O O . HIS A 1 96 ? -23.186 17.959 1.262 1.00 40.56 96 HIS A O 1
ATOM 765 N N . THR A 1 97 ? -23.942 16.165 0.100 1.00 41.38 97 THR A N 1
ATOM 766 C CA . THR A 1 97 ? -24.764 15.498 1.110 1.00 41.38 97 THR A CA 1
ATOM 767 C C . THR A 1 97 ? -24.006 15.420 2.432 1.00 41.38 97 THR A C 1
ATOM 769 O O . THR A 1 97 ? -23.137 14.578 2.627 1.00 41.38 97 THR A O 1
ATOM 772 N N . THR A 1 98 ? -24.270 16.372 3.323 1.00 49.62 98 THR A N 1
ATOM 773 C CA . THR A 1 98 ? -23.581 16.463 4.606 1.00 49.62 98 THR A CA 1
ATOM 774 C C . THR A 1 98 ? -24.329 15.560 5.570 1.00 49.62 98 THR A C 1
ATOM 776 O O . THR A 1 98 ? -25.373 15.957 6.078 1.00 49.62 98 THR A O 1
ATOM 779 N N . THR A 1 99 ? -23.826 14.351 5.818 1.00 56.28 99 THR A N 1
ATOM 780 C CA . THR A 1 99 ? -24.421 13.470 6.827 1.00 56.28 99 THR A CA 1
ATOM 781 C C . THR A 1 99 ? -24.369 14.172 8.189 1.00 56.28 99 THR A C 1
ATOM 783 O O . THR A 1 99 ? -23.327 14.687 8.634 1.00 56.28 99 THR A O 1
ATOM 786 N N . GLU A 1 100 ? -25.533 14.335 8.815 1.00 63.09 100 GLU A N 1
ATOM 787 C CA . GLU A 1 100 ? -25.619 14.853 10.174 1.00 63.09 100 GLU A CA 1
ATOM 788 C C . GLU A 1 100 ? -25.100 13.809 11.149 1.00 63.09 100 GLU A C 1
ATOM 790 O O . GLU A 1 100 ? -25.420 12.630 11.033 1.00 63.09 100 GLU A O 1
ATOM 795 N N . LEU A 1 101 ? -24.293 14.262 12.115 1.00 66.38 101 LEU A N 1
ATOM 796 C CA . LEU A 1 101 ? -23.820 13.376 13.169 1.00 66.38 101 LEU A CA 1
ATOM 797 C C . LEU A 1 101 ? -25.048 12.796 13.892 1.00 66.38 101 LEU A C 1
ATOM 799 O O . LEU A 1 101 ? -25.931 13.578 14.259 1.00 66.38 101 LEU A O 1
ATOM 803 N N . PRO A 1 102 ? -25.089 11.480 14.160 1.00 67.56 102 PRO A N 1
ATOM 804 C CA . PRO A 1 102 ? -26.179 10.857 14.904 1.00 67.56 102 PRO A CA 1
ATOM 805 C C . PRO A 1 102 ? -26.413 11.525 16.266 1.00 67.56 102 PRO A C 1
ATOM 807 O O . PRO A 1 102 ? -25.500 12.151 16.825 1.00 67.56 102 PRO A O 1
ATOM 810 N N . LEU A 1 103 ? -27.613 11.347 16.831 1.00 71.50 103 LEU A N 1
ATOM 811 C CA . LEU A 1 103 ? -27.952 11.803 18.185 1.00 71.50 103 LEU A CA 1
ATOM 812 C C . LEU A 1 103 ? -26.889 11.357 19.207 1.00 71.50 103 LEU A C 1
ATOM 814 O O . LEU A 1 103 ? -26.212 10.341 19.036 1.00 71.50 103 LEU A O 1
ATOM 818 N N . ALA A 1 104 ? -26.672 12.175 20.239 1.00 76.94 104 ALA A N 1
ATOM 819 C CA . ALA A 1 104 ? -25.686 11.867 21.268 1.00 76.94 104 ALA A CA 1
ATOM 820 C C . ALA A 1 104 ? -26.196 10.715 22.142 1.00 76.94 104 ALA A C 1
ATOM 822 O O . ALA A 1 104 ? -27.180 10.868 22.861 1.00 76.94 104 ALA A O 1
ATOM 823 N N . GLU A 1 105 ? -25.502 9.584 22.086 1.00 84.31 105 GLU A N 1
ATOM 824 C CA . GLU A 1 105 ? -25.775 8.401 22.897 1.00 84.31 105 GLU A CA 1
ATOM 825 C C . GLU A 1 105 ? -24.529 8.059 23.723 1.00 84.31 105 GLU A C 1
ATOM 827 O O . GLU A 1 105 ? -23.397 8.263 23.277 1.00 84.31 105 GLU A O 1
ATOM 832 N N . ALA A 1 106 ? -24.714 7.536 24.939 1.00 85.44 106 ALA A N 1
ATOM 833 C CA . ALA A 1 106 ? -23.605 7.277 25.862 1.00 85.44 106 ALA A CA 1
ATOM 834 C C . ALA A 1 106 ? -22.624 6.212 25.332 1.00 85.44 106 ALA A C 1
ATOM 836 O O . ALA A 1 106 ? -21.429 6.276 25.617 1.00 85.44 106 ALA A O 1
ATOM 837 N N . ASN A 1 107 ? -23.121 5.271 24.528 1.00 90.69 107 ASN A N 1
ATOM 838 C CA . ASN A 1 107 ? -22.371 4.199 23.870 1.00 90.69 107 ASN A CA 1
ATOM 839 C C . ASN A 1 107 ? -21.821 4.592 22.485 1.00 90.69 107 ASN A C 1
ATOM 841 O O . ASN A 1 107 ? -21.341 3.719 21.764 1.00 90.69 107 ASN A O 1
ATOM 845 N N . VAL A 1 108 ? -21.888 5.863 22.084 1.00 92.69 108 VAL A N 1
ATOM 846 C CA . VAL A 1 108 ? -21.296 6.357 20.833 1.00 92.69 108 VAL A CA 1
ATOM 847 C C . VAL A 1 108 ? -20.061 7.194 21.145 1.00 92.69 108 VAL A C 1
ATOM 849 O O . VAL A 1 108 ? -20.033 7.968 22.097 1.00 92.69 108 VAL A O 1
ATOM 852 N N . VAL A 1 109 ? -19.018 7.039 20.334 1.00 92.69 109 VAL A N 1
ATOM 853 C CA . VAL A 1 109 ? -17.767 7.795 20.432 1.00 92.69 109 VAL A CA 1
ATOM 854 C C . VAL A 1 109 ? -17.513 8.525 19.122 1.00 92.69 109 VAL A C 1
ATOM 856 O O . VAL A 1 109 ? -17.468 7.906 18.059 1.00 92.69 109 VAL A O 1
ATOM 859 N N . THR A 1 110 ? -17.276 9.834 19.204 1.00 92.06 110 THR A N 1
ATOM 860 C CA . THR A 1 110 ? -16.920 10.699 18.079 1.00 92.06 110 THR A CA 1
ATOM 861 C C . THR A 1 110 ? -15.472 11.155 18.203 1.00 92.06 110 THR A C 1
ATOM 863 O O . THR A 1 110 ? -15.128 12.120 18.890 1.00 92.06 110 THR A O 1
ATOM 866 N N . ALA A 1 111 ? -14.579 10.507 17.464 1.00 89.06 111 ALA A N 1
ATOM 867 C CA . ALA A 1 111 ? -13.148 10.793 17.505 1.00 89.06 111 ALA A CA 1
ATOM 868 C C . ALA A 1 111 ? -12.643 11.416 16.196 1.00 89.06 111 ALA A C 1
ATOM 870 O O . ALA A 1 111 ? -13.297 11.365 15.158 1.00 89.06 111 ALA A O 1
ATOM 871 N N . SER A 1 112 ? -11.464 12.047 16.245 1.00 86.06 112 SER A N 1
ATOM 872 C CA . SER A 1 112 ? -10.714 12.366 15.019 1.00 86.06 112 SER A CA 1
ATOM 873 C C . SER A 1 112 ? -10.355 11.060 14.316 1.00 86.06 112 SER A C 1
ATOM 875 O O . SER A 1 112 ? -9.872 10.155 14.995 1.00 86.06 112 SER A O 1
ATOM 877 N N . GLY A 1 113 ? -10.474 10.984 12.988 1.00 79.69 113 GLY A N 1
ATOM 878 C CA . GLY A 1 113 ? -10.055 9.798 12.225 1.00 79.69 113 GLY A CA 1
ATOM 879 C C . GLY A 1 113 ? -8.590 9.398 12.464 1.00 79.69 113 GLY A C 1
ATOM 880 O O . GLY A 1 113 ? -8.231 8.237 12.357 1.00 79.69 113 GLY A O 1
ATOM 881 N N . THR A 1 114 ? -7.735 10.330 12.900 1.00 77.75 114 THR A N 1
ATOM 882 C CA . THR A 1 114 ? -6.333 10.052 13.276 1.00 77.75 114 THR A CA 1
ATOM 883 C C . THR A 1 114 ? -6.161 9.359 14.633 1.00 77.75 114 THR A C 1
ATOM 885 O O . THR A 1 114 ? -5.039 9.055 15.028 1.00 77.75 114 THR A O 1
ATOM 888 N N . ARG A 1 115 ? -7.243 9.210 15.400 1.00 83.94 115 ARG A N 1
ATOM 889 C CA . ARG A 1 115 ? -7.282 8.583 16.729 1.00 83.94 115 ARG A CA 1
ATOM 890 C C . ARG A 1 115 ? -8.235 7.387 16.752 1.00 83.94 115 ARG A C 1
ATOM 892 O O . ARG A 1 115 ? -8.648 6.975 17.826 1.00 83.94 115 ARG A O 1
ATOM 899 N N . VAL A 1 116 ? -8.606 6.879 15.583 1.00 86.56 116 VAL A N 1
ATOM 900 C CA . VAL A 1 116 ? -9.374 5.648 15.404 1.00 86.56 116 VAL A CA 1
ATOM 901 C C . VAL A 1 116 ? -8.479 4.678 14.646 1.00 86.56 116 VAL A C 1
ATOM 903 O O . VAL A 1 116 ? -7.710 5.095 13.781 1.00 86.56 116 VAL A O 1
ATOM 906 N N . PHE A 1 117 ? -8.533 3.400 15.003 1.00 87.75 117 PHE A N 1
ATOM 907 C CA . PHE A 1 117 ? -7.693 2.362 14.404 1.00 87.75 117 PHE A CA 1
ATOM 908 C C . PHE A 1 117 ? -8.555 1.166 14.047 1.00 87.75 117 PHE A C 1
ATOM 910 O O . PHE A 1 117 ? -9.452 0.842 14.810 1.00 87.75 117 PHE A O 1
ATOM 917 N N . PHE A 1 118 ? -8.278 0.478 12.944 1.00 88.75 118 PHE A N 1
ATOM 918 C CA . PHE A 1 118 ? -8.980 -0.768 12.642 1.00 88.75 118 PHE A CA 1
ATOM 919 C C . PHE A 1 118 ? -8.745 -1.817 13.732 1.00 88.75 118 PHE A C 1
ATOM 921 O O . PHE A 1 118 ? -7.640 -1.947 14.269 1.00 88.75 118 PHE A O 1
ATOM 928 N N . PHE A 1 119 ? -9.795 -2.561 14.055 1.00 89.44 119 PHE A N 1
ATOM 929 C CA . PHE A 1 119 ? -9.687 -3.775 14.844 1.00 89.44 119 PHE A CA 1
ATOM 930 C C . PHE A 1 119 ? -9.143 -4.893 13.940 1.00 89.44 119 PHE A C 1
ATOM 932 O O . PHE A 1 119 ? -9.463 -4.961 12.757 1.00 89.44 119 PHE A O 1
ATOM 939 N N . SER A 1 120 ? -8.288 -5.767 14.470 1.00 86.12 120 SER A N 1
ATOM 940 C CA . SER A 1 120 ? -7.722 -6.904 13.731 1.00 86.12 120 SER A CA 1
ATOM 941 C C . SER A 1 120 ? -8.065 -8.201 14.443 1.00 86.12 120 SER A C 1
ATOM 943 O O . SER A 1 120 ? -8.146 -8.218 15.671 1.00 86.12 120 SER A O 1
ATOM 945 N N . LYS A 1 121 ? -8.232 -9.292 13.687 1.00 88.75 121 LYS A N 1
ATOM 946 C CA . LYS A 1 121 ? -8.458 -10.614 14.274 1.00 88.75 121 LYS A CA 1
ATOM 947 C C . LYS A 1 121 ? -7.326 -10.982 15.241 1.00 88.75 121 LYS A C 1
ATOM 949 O O . LYS A 1 121 ? -6.150 -10.765 14.958 1.00 88.75 121 LYS A O 1
ATOM 954 N N . LEU A 1 122 ? -7.708 -11.590 16.355 1.00 89.31 122 LEU A N 1
ATOM 955 C CA . LEU A 1 122 ? -6.857 -12.218 17.355 1.00 89.31 122 LEU A CA 1
ATOM 956 C C . LEU A 1 122 ? -7.041 -13.741 17.203 1.00 89.31 122 LEU A C 1
ATOM 958 O O . LEU A 1 122 ? -8.030 -14.278 17.709 1.00 89.31 122 LEU A O 1
ATOM 962 N N . PRO A 1 123 ? -6.175 -14.427 16.429 1.00 85.06 123 PRO A N 1
ATOM 963 C CA . PRO A 1 123 ? -6.426 -15.805 16.001 1.00 85.06 123 PRO A CA 1
ATOM 964 C C . PRO A 1 123 ? -6.181 -16.845 17.099 1.00 85.06 123 PRO A C 1
ATOM 966 O O . PRO A 1 123 ? -6.827 -17.887 17.089 1.00 85.06 123 PRO A O 1
ATOM 969 N N . THR A 1 124 ? -5.286 -16.566 18.051 1.00 87.50 124 THR A N 1
ATOM 970 C CA . THR A 1 124 ? -4.960 -17.482 19.154 1.00 87.50 124 THR A CA 1
ATOM 971 C C . THR A 1 124 ? -5.384 -16.904 20.501 1.00 87.50 124 THR A C 1
ATOM 973 O O . THR A 1 124 ? -5.543 -15.685 20.650 1.00 87.50 124 THR A O 1
ATOM 976 N N . ARG A 1 125 ? -5.552 -17.774 21.505 1.00 89.81 125 ARG A N 1
ATOM 977 C CA . ARG A 1 125 ? -5.925 -17.362 22.866 1.00 89.81 125 ARG A CA 1
ATOM 978 C C . ARG A 1 125 ? -4.839 -16.501 23.510 1.00 89.81 125 ARG A C 1
ATOM 980 O O . ARG A 1 125 ? -5.162 -15.554 24.217 1.00 89.81 125 ARG A O 1
ATOM 987 N N . GLU A 1 126 ? -3.575 -16.763 23.205 1.00 88.62 126 GLU A N 1
ATOM 988 C CA . GLU A 1 126 ? -2.424 -15.986 23.671 1.00 88.62 126 GLU A CA 1
ATOM 989 C C . GLU A 1 126 ? -2.454 -14.570 23.084 1.00 88.62 126 GLU A C 1
ATOM 991 O O . GLU A 1 126 ? -2.374 -13.596 23.831 1.00 88.62 126 GLU A O 1
ATOM 996 N N . LYS A 1 127 ? -2.649 -14.440 21.758 1.00 85.50 127 LYS A N 1
ATOM 997 C CA . LYS A 1 127 ? -2.776 -13.137 21.073 1.00 85.50 127 LYS A CA 1
ATOM 998 C C . LYS A 1 127 ? -3.990 -12.357 21.601 1.00 85.50 127 LYS A C 1
ATOM 1000 O O . LYS A 1 127 ? -3.910 -11.140 21.772 1.00 85.50 127 LYS A O 1
ATOM 1005 N N . PHE A 1 128 ? -5.091 -13.052 21.895 1.00 90.50 128 PHE A N 1
ATOM 1006 C CA . PHE A 1 128 ? -6.277 -12.468 22.520 1.00 90.50 128 PHE A CA 1
ATOM 1007 C C . PHE A 1 128 ? -5.976 -11.917 23.922 1.00 90.50 128 PHE A C 1
ATOM 1009 O O . PHE A 1 128 ? -6.173 -10.725 24.163 1.00 90.50 128 PHE A O 1
ATOM 1016 N N . ASN A 1 129 ? -5.445 -12.754 24.818 1.00 90.38 129 ASN A N 1
ATOM 1017 C CA . ASN A 1 129 ? -5.144 -12.376 26.199 1.00 90.38 129 ASN A CA 1
ATOM 1018 C C . ASN A 1 129 ? -4.136 -11.219 26.243 1.00 90.38 129 ASN A C 1
ATOM 1020 O O . ASN A 1 129 ? -4.378 -10.221 26.911 1.00 90.38 129 ASN A O 1
ATOM 1024 N N . ALA A 1 130 ? -3.059 -11.289 25.453 1.00 87.94 130 ALA A N 1
ATOM 1025 C CA . ALA A 1 130 ? -2.059 -10.225 25.374 1.00 87.94 130 ALA A CA 1
ATOM 1026 C C . ALA A 1 130 ? -2.655 -8.875 24.932 1.00 87.94 130 ALA A C 1
ATOM 1028 O O . ALA A 1 130 ? -2.270 -7.826 25.450 1.00 87.94 130 ALA A O 1
ATOM 1029 N N . CYS A 1 131 ? -3.608 -8.883 23.992 1.00 88.44 131 CYS A N 1
ATOM 1030 C CA . CYS A 1 131 ? -4.311 -7.670 23.572 1.00 88.44 131 CYS A CA 1
ATOM 1031 C C . CYS A 1 131 ? -5.158 -7.086 24.714 1.00 88.44 131 CYS A C 1
ATOM 1033 O O . CYS A 1 131 ? -5.098 -5.879 24.963 1.00 88.44 131 CYS A O 1
ATOM 1035 N N . VAL A 1 132 ? -5.905 -7.939 25.423 1.00 90.50 132 VAL A N 1
ATOM 1036 C CA . VAL A 1 132 ? -6.736 -7.541 26.568 1.00 90.50 132 VAL A CA 1
ATOM 1037 C C . VAL A 1 132 ? -5.883 -6.922 27.676 1.00 90.50 132 VAL A C 1
ATOM 1039 O O . VAL A 1 132 ? -6.149 -5.783 28.065 1.00 90.50 132 VAL A O 1
ATOM 1042 N N . GLU A 1 133 ? -4.823 -7.610 28.113 1.00 88.00 133 GLU A N 1
ATOM 1043 C CA . GLU A 1 133 ? -3.900 -7.120 29.148 1.00 88.00 133 GLU A CA 1
ATOM 1044 C C . GLU A 1 133 ? -3.337 -5.743 28.802 1.00 88.00 133 GLU A C 1
ATOM 1046 O O . GLU A 1 133 ? -3.425 -4.785 29.578 1.00 88.00 133 GLU A O 1
ATOM 1051 N N . PHE A 1 134 ? -2.802 -5.617 27.587 1.00 85.62 134 PHE A N 1
ATOM 1052 C CA . PHE A 1 134 ? -2.152 -4.396 27.136 1.00 85.62 134 PHE A CA 1
ATOM 1053 C C . PHE A 1 134 ? -3.113 -3.200 27.078 1.00 85.62 134 PHE A C 1
ATOM 1055 O O . PHE A 1 134 ? -2.707 -2.056 27.309 1.00 85.62 134 PHE A O 1
ATOM 1062 N N . ARG A 1 135 ? -4.384 -3.435 26.730 1.00 87.38 135 ARG A N 1
ATOM 1063 C CA . ARG A 1 135 ? -5.394 -2.375 26.600 1.00 87.38 135 ARG A CA 1
ATOM 1064 C C . ARG A 1 135 ? -5.966 -1.952 27.942 1.00 87.38 135 ARG A C 1
ATOM 1066 O O . ARG A 1 135 ? -6.125 -0.748 28.149 1.00 87.38 135 ARG A O 1
ATOM 1073 N N . LEU A 1 136 ? -6.256 -2.912 28.819 1.00 87.38 136 LEU A N 1
ATOM 1074 C CA . LEU A 1 136 ? -6.761 -2.634 30.162 1.00 87.38 136 LEU A CA 1
ATOM 1075 C C . LEU A 1 136 ? -5.713 -1.905 31.003 1.00 87.38 136 LEU A C 1
ATOM 1077 O O . LEU A 1 136 ? -6.078 -1.004 31.757 1.00 87.38 136 LEU A O 1
ATOM 1081 N N . LYS A 1 137 ? -4.422 -2.233 30.821 1.00 81.00 137 LYS A N 1
ATOM 1082 C CA . LYS A 1 137 ? -3.313 -1.703 31.630 1.00 81.00 137 LYS A CA 1
ATOM 1083 C C . LYS A 1 137 ? -3.646 -1.789 33.120 1.00 81.00 137 LYS A C 1
ATOM 1085 O O . LYS A 1 137 ? -3.756 -0.759 33.786 1.00 81.00 137 LYS A O 1
ATOM 1090 N N . ARG A 1 138 ? -3.854 -3.014 33.613 1.00 82.94 138 ARG A N 1
ATOM 1091 C CA . ARG A 1 138 ? -4.317 -3.282 34.987 1.00 82.94 138 ARG A CA 1
ATOM 1092 C C . ARG A 1 138 ? -3.460 -2.593 36.051 1.00 82.94 138 ARG A C 1
ATOM 1094 O O . ARG A 1 138 ? -3.997 -2.082 37.021 1.00 82.94 138 ARG A O 1
ATOM 1101 N N . ASP A 1 139 ? -2.161 -2.470 35.800 1.00 80.50 139 ASP A N 1
ATOM 1102 C CA . ASP A 1 139 ? -1.216 -1.812 36.712 1.00 80.50 139 ASP A CA 1
ATOM 1103 C C . ASP A 1 139 ? -1.464 -0.302 36.886 1.00 80.50 139 ASP A C 1
ATOM 1105 O O . ASP A 1 139 ? -0.956 0.310 37.820 1.00 80.50 139 ASP A O 1
ATOM 1109 N N . ALA A 1 140 ? -2.218 0.321 35.974 1.00 79.12 140 ALA A N 1
ATOM 1110 C CA . ALA A 1 140 ? -2.431 1.767 35.933 1.00 79.12 140 ALA A CA 1
ATOM 1111 C C . ALA A 1 140 ? -3.897 2.192 36.119 1.00 79.12 140 ALA A C 1
ATOM 1113 O O . ALA A 1 140 ? -4.153 3.385 36.280 1.00 79.12 140 ALA A O 1
ATOM 1114 N N . ASN A 1 141 ? -4.856 1.263 36.061 1.00 79.06 141 ASN A N 1
ATOM 1115 C CA . ASN A 1 141 ? -6.285 1.573 36.056 1.00 79.06 141 ASN A CA 1
ATOM 1116 C C . ASN A 1 141 ? -7.056 0.656 37.011 1.00 79.06 141 ASN A C 1
ATOM 1118 O O . ASN A 1 141 ? -6.863 -0.556 36.992 1.00 79.06 141 ASN A O 1
ATOM 1122 N N . ASP A 1 142 ? -8.022 1.213 37.746 1.00 83.75 142 ASP A N 1
ATOM 1123 C CA . ASP A 1 142 ? -9.074 0.403 38.364 1.00 83.75 142 ASP A CA 1
ATOM 1124 C C . ASP A 1 142 ? -10.059 -0.051 37.278 1.00 83.75 142 ASP A C 1
ATOM 1126 O O . ASP A 1 142 ? -10.769 0.755 36.667 1.00 83.75 142 ASP A O 1
ATOM 1130 N N . ILE A 1 143 ? -10.032 -1.349 36.982 1.00 88.75 143 ILE A N 1
ATOM 1131 C CA . ILE A 1 143 ? -10.767 -1.971 35.873 1.00 88.75 143 ILE A CA 1
ATOM 1132 C C . ILE A 1 143 ? -11.963 -2.806 36.341 1.00 88.75 143 ILE A C 1
ATOM 1134 O O . ILE A 1 143 ? -12.766 -3.241 35.513 1.00 88.75 143 ILE A O 1
ATOM 1138 N N . SER A 1 144 ? -12.110 -3.011 37.653 1.00 87.56 144 SER A N 1
ATOM 1139 C CA . SER A 1 144 ? -13.060 -3.964 38.250 1.00 87.56 144 SER A CA 1
ATOM 1140 C C . SER A 1 144 ? -14.507 -3.698 37.822 1.00 87.56 144 SER A C 1
ATOM 1142 O O . SER A 1 144 ? -15.331 -4.605 37.740 1.00 87.56 144 SER A O 1
ATOM 1144 N N . ALA A 1 145 ? -14.816 -2.437 37.511 1.00 88.88 145 ALA A N 1
ATOM 1145 C CA . ALA A 1 145 ? -16.144 -1.989 37.122 1.00 88.88 145 ALA A CA 1
ATOM 1146 C C . ALA A 1 145 ? -16.532 -2.295 35.659 1.00 88.88 145 ALA A C 1
ATOM 1148 O O . ALA A 1 145 ? -17.717 -2.211 35.341 1.00 88.88 145 ALA A O 1
ATOM 1149 N N . TYR A 1 146 ? -15.579 -2.607 34.768 1.00 91.81 146 TYR A N 1
ATOM 1150 C CA . TYR A 1 146 ? -15.841 -2.773 33.324 1.00 91.81 146 TYR A CA 1
ATOM 1151 C C . TYR A 1 146 ? -15.065 -3.907 32.641 1.00 91.81 146 TYR A C 1
ATOM 1153 O O . TYR A 1 146 ? -15.246 -4.136 31.446 1.00 91.81 146 TYR A O 1
ATOM 1161 N N . GLU A 1 147 ? -14.199 -4.619 33.358 1.00 94.06 147 GLU A N 1
ATOM 1162 C CA . GLU A 1 147 ? -13.350 -5.669 32.795 1.00 94.06 147 GLU A CA 1
ATOM 1163 C C . GLU A 1 147 ? -14.136 -6.751 32.044 1.00 94.06 147 GLU A C 1
ATOM 1165 O O . GLU A 1 147 ? -13.815 -7.065 30.898 1.00 94.06 147 GLU A O 1
ATOM 1170 N N . ALA A 1 148 ? -15.187 -7.296 32.662 1.00 94.25 148 ALA A N 1
ATOM 1171 C CA . ALA A 1 148 ? -15.986 -8.360 32.059 1.00 94.25 148 ALA A CA 1
ATOM 1172 C C . ALA A 1 148 ? -16.670 -7.904 30.758 1.00 94.25 148 ALA A C 1
ATOM 1174 O O . ALA A 1 148 ? -16.724 -8.659 29.786 1.00 94.25 148 ALA A O 1
ATOM 1175 N N . ASP A 1 149 ? -17.157 -6.662 30.726 1.00 95.00 149 ASP A N 1
ATOM 1176 C CA . ASP A 1 149 ? -17.779 -6.072 29.540 1.00 95.00 149 ASP A CA 1
ATOM 1177 C C . ASP A 1 149 ? -16.734 -5.832 28.444 1.00 95.00 149 ASP A C 1
ATOM 1179 O O . ASP A 1 149 ? -16.979 -6.126 27.274 1.00 95.00 149 ASP A O 1
ATOM 1183 N N . PHE A 1 150 ? -15.531 -5.388 28.825 1.00 95.12 150 PHE A N 1
ATOM 1184 C CA . PHE A 1 150 ? -14.423 -5.185 27.896 1.00 95.12 150 PHE A CA 1
ATOM 1185 C C . PHE A 1 150 ? -13.995 -6.490 27.227 1.00 95.12 150 PHE A C 1
ATOM 1187 O O . PHE A 1 150 ? -13.861 -6.541 26.006 1.00 95.12 150 PHE A O 1
ATOM 1194 N N . VAL A 1 151 ? -13.819 -7.564 28.001 1.00 95.44 151 VAL A N 1
ATOM 1195 C CA . VAL A 1 151 ? -13.455 -8.878 27.454 1.00 95.44 151 VAL A CA 1
ATOM 1196 C C . VAL A 1 151 ? -14.515 -9.355 26.460 1.00 95.44 151 VAL A C 1
ATOM 1198 O O . VAL A 1 151 ? -14.163 -9.704 25.334 1.00 95.44 151 VAL A O 1
ATOM 1201 N N . LYS A 1 152 ? -15.807 -9.269 26.810 1.00 96.62 152 LYS A N 1
ATOM 1202 C CA . LYS A 1 152 ? -16.913 -9.617 25.897 1.00 96.62 152 LYS A CA 1
ATOM 1203 C C . LYS A 1 152 ? -16.920 -8.757 24.634 1.00 96.62 152 LYS A C 1
ATOM 1205 O O . LYS A 1 152 ? -17.152 -9.274 23.546 1.00 96.62 152 LYS A O 1
ATOM 1210 N N . ALA A 1 153 ? -16.636 -7.459 24.748 1.00 96.25 153 ALA A N 1
ATOM 1211 C CA . ALA A 1 153 ? -16.512 -6.563 23.600 1.00 96.25 153 ALA A CA 1
ATOM 1212 C C . ALA A 1 153 ? -15.403 -7.012 22.641 1.00 96.25 153 ALA A C 1
ATOM 1214 O O . ALA A 1 153 ? -15.611 -7.043 21.427 1.00 96.25 153 ALA A O 1
ATOM 1215 N N . VAL A 1 154 ? -14.233 -7.382 23.173 1.00 94.94 154 VAL A N 1
ATOM 1216 C CA . VAL A 1 154 ? -13.111 -7.874 22.360 1.00 94.94 154 VAL A CA 1
ATOM 1217 C C . VAL A 1 154 ? -13.443 -9.236 21.749 1.00 94.94 154 VAL A C 1
ATOM 1219 O O . VAL A 1 154 ? -13.136 -9.448 20.579 1.00 94.94 154 VAL A O 1
ATOM 1222 N N . GLU A 1 155 ? -14.096 -10.142 22.483 1.00 96.00 155 GLU A N 1
ATOM 1223 C CA . GLU A 1 155 ? -14.555 -11.439 21.957 1.00 96.00 155 GLU A CA 1
ATOM 1224 C C . GLU A 1 155 ? -15.566 -11.265 20.822 1.00 96.00 155 GLU A C 1
ATOM 1226 O O . GLU A 1 155 ? -15.430 -11.898 19.772 1.00 96.00 155 GLU A O 1
ATOM 1231 N N . GLU A 1 156 ? -16.544 -10.375 20.990 1.00 95.81 156 GLU A N 1
ATOM 1232 C CA . GLU A 1 156 ? -17.532 -10.078 19.959 1.00 95.81 156 GLU A CA 1
ATOM 1233 C C . GLU A 1 156 ? -16.883 -9.469 18.716 1.00 95.81 156 GLU A C 1
ATOM 1235 O O . GLU A 1 156 ? -17.092 -9.978 17.613 1.00 95.81 156 GLU A O 1
ATOM 1240 N N . ALA A 1 157 ? -16.056 -8.434 18.881 1.00 94.44 157 ALA A N 1
ATOM 1241 C CA . ALA A 1 157 ? -15.326 -7.825 17.775 1.00 94.44 157 ALA A CA 1
ATOM 1242 C C . ALA A 1 157 ? -14.457 -8.861 17.053 1.00 94.44 157 ALA A C 1
ATOM 1244 O O . ALA A 1 157 ? -14.470 -8.955 15.824 1.00 94.44 157 ALA A O 1
ATOM 1245 N N . ASN A 1 158 ? -13.756 -9.705 17.815 1.00 93.81 158 ASN A N 1
ATOM 1246 C CA . ASN A 1 158 ? -12.944 -10.774 17.261 1.00 93.81 158 ASN A CA 1
ATOM 1247 C C . ASN A 1 158 ? -13.797 -11.784 16.489 1.00 93.81 158 ASN A C 1
ATOM 1249 O O . ASN A 1 158 ? -13.393 -12.203 15.411 1.00 93.81 158 ASN A O 1
ATOM 1253 N N . ARG A 1 159 ? -14.983 -12.160 16.978 1.00 93.81 159 ARG A N 1
ATOM 1254 C CA . ARG A 1 159 ? -15.918 -13.057 16.278 1.00 93.81 159 ARG A CA 1
ATOM 1255 C C . ARG A 1 159 ? -16.420 -12.456 14.963 1.00 93.81 159 ARG A C 1
ATOM 1257 O O . ARG A 1 159 ? -16.514 -13.182 13.977 1.00 93.81 159 ARG A O 1
ATOM 1264 N N . LEU A 1 160 ? -16.723 -11.158 14.946 1.00 93.19 160 LEU A N 1
ATOM 1265 C CA . LEU A 1 160 ? -17.220 -10.456 13.761 1.00 93.19 160 LEU A CA 1
ATOM 1266 C C . LEU A 1 160 ? -16.130 -10.257 12.693 1.00 93.19 160 LEU A C 1
ATOM 1268 O O . LEU A 1 160 ? -16.431 -10.296 11.499 1.00 93.19 160 LEU A O 1
ATOM 1272 N N . MET A 1 161 ? -14.862 -10.110 13.093 1.00 89.50 161 MET A N 1
ATOM 1273 C CA . MET A 1 161 ? -13.746 -10.049 12.149 1.00 89.50 161 MET A CA 1
ATOM 1274 C C . MET A 1 161 ? -13.555 -11.374 11.407 1.00 89.50 161 MET A C 1
ATOM 1276 O O . MET A 1 161 ? -13.273 -12.419 12.004 1.00 89.50 161 MET A O 1
ATOM 1280 N N . ARG A 1 162 ? -13.654 -11.305 10.076 1.00 84.06 162 ARG A N 1
ATOM 1281 C CA . ARG A 1 162 ? -13.463 -12.451 9.173 1.00 84.06 162 ARG A CA 1
ATOM 1282 C C . ARG A 1 162 ? -12.065 -12.521 8.579 1.00 84.06 162 ARG A C 1
ATOM 1284 O O . ARG A 1 162 ? -11.538 -13.609 8.396 1.00 84.06 162 ARG A O 1
ATOM 1291 N N . ILE A 1 163 ? -11.475 -11.365 8.284 1.00 79.38 163 ILE A N 1
ATOM 1292 C CA . ILE A 1 163 ? -10.142 -11.295 7.692 1.00 79.38 163 ILE A CA 1
ATOM 1293 C C . ILE A 1 163 ? -9.120 -11.471 8.809 1.00 79.38 163 ILE A C 1
ATOM 1295 O O . ILE A 1 163 ? -9.035 -10.655 9.732 1.00 79.38 163 ILE A O 1
ATOM 1299 N N . VAL A 1 164 ? -8.363 -12.557 8.715 1.00 79.75 164 VAL A N 1
ATOM 1300 C CA . VAL A 1 164 ? -7.238 -12.840 9.597 1.00 79.75 164 VAL A CA 1
ATOM 1301 C C . VAL A 1 164 ? -5.980 -12.379 8.886 1.00 79.75 164 VAL A C 1
ATOM 1303 O O . VAL A 1 164 ? -5.727 -12.778 7.756 1.00 79.75 164 VAL A O 1
ATOM 1306 N N . LEU A 1 165 ? -5.216 -11.512 9.541 1.00 73.06 165 LEU A N 1
ATOM 1307 C CA . LEU A 1 165 ? -3.850 -11.220 9.140 1.00 73.06 165 LEU A CA 1
ATOM 1308 C C . LEU A 1 165 ? -2.959 -11.937 10.137 1.00 73.06 165 LEU A C 1
ATOM 1310 O O . LEU A 1 165 ? -2.868 -11.478 11.278 1.00 73.06 165 LEU A O 1
ATOM 1314 N N . ASP A 1 166 ? -2.342 -13.045 9.738 1.00 71.38 166 ASP A N 1
ATOM 1315 C CA . ASP A 1 166 ? -1.315 -13.647 10.572 1.00 71.38 166 ASP A CA 1
ATOM 1316 C C . ASP A 1 166 ? 0.006 -12.903 10.345 1.00 71.38 166 ASP A C 1
ATOM 1318 O O . ASP A 1 166 ? 0.555 -12.928 9.243 1.00 71.38 166 ASP A O 1
ATOM 1322 N N . PRO A 1 167 ? 0.543 -12.190 11.348 1.00 66.94 167 PRO A N 1
ATOM 1323 C CA . PRO A 1 167 ? 1.809 -11.496 11.173 1.00 66.94 167 PRO A CA 1
ATOM 1324 C C . PRO A 1 167 ? 2.976 -12.453 10.910 1.00 66.94 167 PRO A C 1
ATOM 1326 O O . PRO A 1 167 ? 3.994 -12.022 10.372 1.00 66.94 167 PRO A O 1
ATOM 1329 N N . GLU A 1 168 ? 2.834 -13.730 11.274 1.00 69.62 168 GLU A N 1
ATOM 1330 C CA . GLU A 1 168 ? 3.825 -14.763 10.978 1.00 69.62 168 GLU A CA 1
ATOM 1331 C C . GLU A 1 168 ? 3.974 -14.981 9.467 1.00 69.62 168 GLU A C 1
ATOM 1333 O O . GLU A 1 168 ? 5.097 -15.126 8.996 1.00 69.62 168 GLU A O 1
ATOM 1338 N N . GLU A 1 169 ? 2.904 -14.828 8.685 1.00 70.06 169 GLU A N 1
ATOM 1339 C CA . GLU A 1 169 ? 2.949 -14.880 7.215 1.00 70.06 169 GLU A CA 1
ATOM 1340 C C . GLU A 1 169 ? 3.671 -13.676 6.583 1.00 70.06 169 GLU A C 1
ATOM 1342 O O . GLU A 1 169 ? 4.017 -13.699 5.404 1.00 70.06 169 GLU A O 1
ATOM 1347 N N . LEU A 1 170 ? 3.933 -12.612 7.350 1.00 74.69 170 LEU A N 1
ATOM 1348 C CA . LEU A 1 170 ? 4.595 -11.395 6.873 1.00 74.69 170 LEU A CA 1
ATOM 1349 C C . LEU A 1 170 ? 6.089 -11.352 7.223 1.00 74.69 170 LEU A C 1
ATOM 1351 O O . LEU A 1 170 ? 6.640 -10.258 7.408 1.00 74.69 170 LEU A O 1
ATOM 1355 N N . GLN A 1 171 ? 6.748 -12.510 7.344 1.00 73.44 171 GLN A N 1
ATOM 1356 C CA . GLN A 1 171 ? 8.192 -12.534 7.570 1.00 73.44 171 GLN A CA 1
ATOM 1357 C C . GLN A 1 171 ? 8.943 -11.845 6.419 1.00 73.44 171 GLN A C 1
ATOM 1359 O O . GLN A 1 171 ? 8.551 -11.970 5.255 1.00 73.44 171 GLN A O 1
ATOM 1364 N N . PRO A 1 172 ? 10.038 -11.118 6.715 1.00 73.88 172 PRO A N 1
ATOM 1365 C CA . PRO A 1 172 ? 10.924 -10.621 5.674 1.00 73.88 172 PRO A CA 1
ATOM 1366 C C . PRO A 1 172 ? 11.423 -11.778 4.807 1.00 73.88 172 PRO A C 1
ATOM 1368 O O . PRO A 1 172 ? 11.908 -12.782 5.325 1.00 73.88 172 PRO A O 1
ATOM 1371 N N . TYR A 1 173 ? 11.340 -11.617 3.490 1.00 74.44 173 TYR A N 1
ATOM 1372 C CA . TYR A 1 173 ? 11.916 -12.552 2.532 1.00 74.44 173 TYR A CA 1
ATOM 1373 C C . TYR A 1 173 ? 13.128 -11.908 1.861 1.00 74.44 173 TYR A C 1
ATOM 1375 O O . TYR A 1 173 ? 13.098 -10.737 1.472 1.00 74.44 173 TYR A O 1
ATOM 1383 N N . ALA A 1 174 ? 14.213 -12.670 1.744 1.00 79.44 174 ALA A N 1
ATOM 1384 C CA . ALA A 1 174 ? 15.393 -12.224 1.022 1.00 79.44 174 ALA A CA 1
ATOM 1385 C C . ALA A 1 174 ? 15.131 -12.316 -0.487 1.00 79.44 174 ALA A C 1
ATOM 1387 O O . ALA A 1 174 ? 14.749 -13.370 -0.992 1.00 79.44 174 ALA A O 1
AT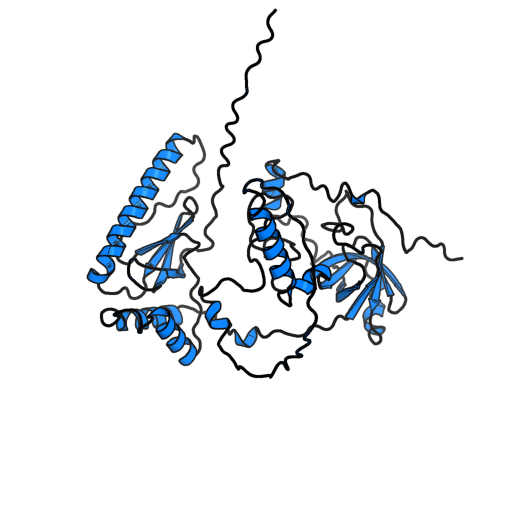OM 1388 N N . VAL A 1 175 ? 15.354 -11.216 -1.207 1.00 82.88 175 VAL A N 1
ATOM 1389 C CA . VAL A 1 175 ? 15.289 -11.186 -2.673 1.00 82.88 175 VAL A CA 1
ATOM 1390 C C . VAL A 1 175 ? 16.705 -11.114 -3.222 1.00 82.88 175 VAL A C 1
ATOM 1392 O O . VAL A 1 175 ? 17.483 -10.248 -2.826 1.00 82.88 175 VAL A O 1
ATOM 1395 N N . CYS A 1 176 ? 17.038 -12.013 -4.146 1.00 85.88 176 CYS A N 1
ATOM 1396 C CA . CYS A 1 176 ? 18.306 -11.979 -4.864 1.00 85.88 176 CYS A CA 1
ATOM 1397 C C . CYS A 1 176 ? 18.121 -11.236 -6.190 1.00 85.88 176 CYS A C 1
ATOM 1399 O O . CYS A 1 176 ? 17.259 -11.600 -6.984 1.00 85.88 176 CYS A O 1
ATOM 1401 N N . GLY A 1 177 ? 18.924 -10.200 -6.438 1.00 91.50 177 GLY A N 1
ATOM 1402 C CA . GLY A 1 177 ? 18.885 -9.490 -7.716 1.00 91.50 177 GLY A CA 1
ATOM 1403 C C . GLY A 1 177 ? 19.430 -10.345 -8.863 1.00 91.50 177 GLY A C 1
ATOM 1404 O O . GLY A 1 177 ? 20.507 -10.927 -8.732 1.00 91.50 177 GLY A O 1
ATOM 1405 N N . VAL A 1 178 ? 18.728 -10.377 -9.994 1.00 96.56 178 VAL A N 1
ATOM 1406 C CA . VAL A 1 178 ? 19.072 -11.145 -11.207 1.00 96.56 178 VAL A CA 1
ATOM 1407 C C . VAL A 1 178 ? 20.104 -10.451 -12.097 1.00 96.56 178 VAL A C 1
ATOM 1409 O O . VAL A 1 178 ? 20.746 -11.093 -12.926 1.00 96.56 178 VAL A O 1
ATOM 1412 N N . GLY A 1 179 ? 20.311 -9.148 -11.905 1.00 96.19 179 GLY A N 1
ATOM 1413 C CA . GLY A 1 179 ? 21.262 -8.359 -12.677 1.00 96.19 179 GLY A CA 1
ATOM 1414 C C . GLY A 1 179 ? 21.534 -6.990 -12.065 1.00 96.19 179 GLY A C 1
ATOM 1415 O O . GLY A 1 179 ? 21.020 -6.649 -10.996 1.00 96.19 179 GLY A O 1
ATOM 1416 N N . ILE A 1 180 ? 22.355 -6.205 -12.753 1.00 96.38 180 ILE A N 1
ATOM 1417 C CA . ILE A 1 180 ? 22.760 -4.862 -12.340 1.00 96.38 180 ILE A CA 1
ATOM 1418 C C . ILE A 1 180 ? 22.635 -3.890 -13.515 1.00 96.38 180 ILE A C 1
ATOM 1420 O O . ILE A 1 180 ? 22.934 -4.233 -14.659 1.00 96.38 180 ILE A O 1
ATOM 1424 N N . VAL A 1 181 ? 22.180 -2.672 -13.235 1.00 95.88 181 VAL A N 1
ATOM 1425 C CA . VAL A 1 181 ? 22.066 -1.609 -14.238 1.00 95.88 181 VAL A CA 1
ATOM 1426 C C . VAL A 1 181 ? 23.404 -0.895 -14.413 1.00 95.88 181 VAL A C 1
ATOM 1428 O O . VAL A 1 181 ? 23.993 -0.408 -13.448 1.00 95.88 181 VAL A O 1
ATOM 1431 N N . HIS A 1 182 ? 23.831 -0.729 -15.658 1.00 93.44 182 HIS A N 1
ATOM 1432 C CA . HIS A 1 182 ? 24.901 0.170 -16.066 1.00 93.44 182 HIS A CA 1
ATOM 1433 C C . HIS A 1 182 ? 24.303 1.330 -16.868 1.00 93.44 182 HIS A C 1
ATOM 1435 O O . HIS A 1 182 ? 23.977 1.184 -18.044 1.00 93.44 182 HIS A O 1
ATOM 1441 N N . SER A 1 183 ? 24.160 2.489 -16.223 1.00 89.56 183 SER A N 1
ATOM 1442 C CA . SER A 1 183 ? 23.720 3.739 -16.855 1.00 89.56 183 SER A CA 1
ATOM 1443 C C . SER A 1 183 ? 24.695 4.882 -16.563 1.00 89.56 183 SER A C 1
ATOM 1445 O O . SER A 1 183 ? 25.613 4.732 -15.750 1.00 89.56 183 SER A O 1
ATOM 1447 N N . LEU A 1 184 ? 24.505 6.032 -17.214 1.00 84.94 184 LEU A N 1
ATOM 1448 C CA . LEU A 1 184 ? 25.245 7.263 -16.902 1.00 84.94 184 LEU A CA 1
ATOM 1449 C C . LEU A 1 184 ? 24.637 8.031 -15.716 1.00 84.94 184 LEU A C 1
ATOM 1451 O O . LEU A 1 184 ? 25.272 8.916 -15.138 1.00 84.94 184 LEU A O 1
ATOM 1455 N N . MET A 1 185 ? 23.424 7.667 -15.297 1.00 83.94 185 MET A N 1
ATOM 1456 C CA . MET A 1 185 ? 22.721 8.310 -14.192 1.00 83.94 185 MET A CA 1
ATOM 1457 C C . MET A 1 185 ? 23.286 7.828 -12.855 1.00 83.94 185 MET A C 1
ATOM 1459 O O . MET A 1 185 ? 22.884 6.800 -12.321 1.00 83.94 185 MET A O 1
ATOM 1463 N N . ARG A 1 186 ? 24.238 8.577 -12.291 1.00 81.00 186 ARG A N 1
ATOM 1464 C CA . ARG A 1 186 ? 24.884 8.228 -11.008 1.00 81.00 186 ARG A CA 1
ATOM 1465 C C . ARG A 1 186 ? 24.181 8.799 -9.777 1.00 81.00 186 ARG A C 1
ATOM 1467 O O . ARG A 1 186 ? 24.395 8.315 -8.672 1.00 81.00 186 ARG A O 1
ATOM 1474 N N . THR A 1 187 ? 23.353 9.829 -9.944 1.00 76.38 187 THR A N 1
ATOM 1475 C CA . THR A 1 187 ? 22.656 10.500 -8.837 1.00 76.38 187 THR A CA 1
ATOM 1476 C C . THR A 1 187 ? 21.162 10.621 -9.114 1.00 76.38 187 THR A C 1
ATOM 1478 O O . THR A 1 187 ? 20.727 10.733 -10.258 1.00 76.38 187 THR A O 1
ATOM 1481 N N . HIS A 1 188 ? 20.354 10.653 -8.052 1.00 71.94 188 HIS A N 1
ATOM 1482 C CA . HIS A 1 188 ? 18.891 10.739 -8.150 1.00 71.94 188 HIS A CA 1
ATOM 1483 C C . HIS A 1 188 ? 18.382 12.027 -8.827 1.00 71.94 188 HIS A C 1
ATOM 1485 O O . HIS A 1 188 ? 17.229 12.081 -9.254 1.00 71.94 188 HIS A O 1
ATOM 1491 N N . ILE A 1 189 ? 19.211 13.073 -8.906 1.00 73.75 189 ILE A N 1
ATOM 1492 C CA . ILE A 1 189 ? 18.895 14.320 -9.616 1.00 73.75 189 ILE A CA 1
ATOM 1493 C C . ILE A 1 189 ? 18.977 14.095 -11.133 1.00 73.75 189 ILE A C 1
ATOM 1495 O O . ILE A 1 189 ? 18.138 14.607 -11.870 1.00 73.75 189 ILE A O 1
ATOM 1499 N N . ALA A 1 190 ? 19.940 13.282 -11.584 1.00 69.75 190 ALA A N 1
ATOM 1500 C CA . ALA A 1 190 ? 20.147 12.972 -12.996 1.00 69.75 190 ALA A CA 1
ATOM 1501 C C . ALA A 1 190 ? 19.049 12.067 -13.578 1.00 69.75 190 ALA A C 1
ATOM 1503 O O . ALA A 1 190 ? 18.688 12.240 -14.735 1.00 69.75 190 ALA A O 1
ATOM 1504 N N . ALA A 1 191 ? 18.485 11.153 -12.781 1.00 75.12 191 ALA A N 1
ATOM 1505 C CA . ALA A 1 191 ? 17.410 10.275 -13.246 1.00 75.12 191 ALA A CA 1
ATOM 1506 C C . ALA A 1 191 ? 16.080 11.002 -13.422 1.00 75.12 191 ALA A C 1
ATOM 1508 O O . ALA A 1 191 ? 15.720 11.746 -12.510 1.00 75.12 191 ALA A O 1
ATOM 1509 N N . PRO A 1 192 ? 15.307 10.796 -14.507 1.00 77.50 192 PRO A N 1
ATOM 1510 C CA . PRO A 1 192 ? 13.964 11.364 -14.643 1.00 77.50 192 PRO A CA 1
ATOM 1511 C C . PRO A 1 192 ? 13.077 10.985 -13.460 1.00 77.50 192 PRO A C 1
ATOM 1513 O O . PRO A 1 192 ? 13.336 10.029 -12.730 1.00 77.50 192 PRO A O 1
ATOM 1516 N N . ARG A 1 193 ? 12.029 11.779 -13.201 1.00 76.75 193 ARG A N 1
ATOM 1517 C CA . ARG A 1 193 ? 11.054 11.363 -12.180 1.00 76.75 193 ARG A CA 1
ATOM 1518 C C . ARG A 1 193 ? 10.279 10.147 -12.648 1.00 76.75 193 ARG A C 1
ATOM 1520 O O . ARG A 1 193 ? 9.974 9.316 -11.805 1.00 76.75 193 ARG A O 1
ATOM 1527 N N . GLN A 1 194 ? 9.933 10.097 -13.933 1.00 79.94 194 GLN A N 1
ATOM 1528 C CA . GLN A 1 194 ? 9.301 8.976 -14.620 1.00 79.94 194 GLN A CA 1
ATOM 1529 C C . GLN A 1 194 ? 9.817 8.960 -16.072 1.00 79.94 194 GLN A C 1
ATOM 1531 O O . GLN A 1 194 ? 9.955 10.038 -16.648 1.00 79.94 194 GLN A O 1
ATOM 1536 N N . PRO A 1 195 ? 10.099 7.791 -16.666 1.00 66.94 195 PRO A N 1
ATOM 1537 C CA . PRO A 1 195 ? 10.930 7.722 -17.868 1.00 66.94 195 PRO A CA 1
ATOM 1538 C C . PRO A 1 195 ? 10.209 7.878 -19.220 1.00 66.94 195 PRO A C 1
ATOM 1540 O O . PRO A 1 195 ? 10.861 7.858 -20.253 1.00 66.94 195 PRO A O 1
ATOM 1543 N N . ASN A 1 196 ? 8.891 8.096 -19.230 1.00 67.31 196 ASN A N 1
ATOM 1544 C CA . ASN A 1 196 ? 8.097 8.274 -20.453 1.00 67.31 196 ASN A CA 1
ATOM 1545 C C . ASN A 1 196 ? 7.238 9.547 -20.380 1.00 67.31 196 ASN A C 1
ATOM 1547 O O . ASN A 1 196 ? 6.008 9.520 -20.403 1.00 67.31 196 ASN A O 1
ATOM 1551 N N . THR A 1 197 ? 7.897 10.682 -20.170 1.00 62.00 197 THR A N 1
ATOM 1552 C CA . THR A 1 197 ? 7.266 12.002 -20.269 1.00 62.00 197 THR A CA 1
ATOM 1553 C C . THR A 1 197 ? 7.776 12.670 -21.531 1.00 62.00 197 THR A C 1
ATOM 1555 O O . THR A 1 197 ? 8.987 12.690 -21.718 1.00 62.00 197 THR A O 1
ATOM 1558 N N . GLY A 1 198 ? 6.909 13.284 -22.342 1.00 57.00 198 GLY A N 1
ATOM 1559 C CA . GLY A 1 198 ? 7.312 13.976 -23.582 1.00 57.00 198 GLY A CA 1
ATOM 1560 C C . GLY A 1 198 ? 8.309 15.137 -23.405 1.00 57.00 198 GLY A C 1
ATOM 1561 O O . GLY A 1 198 ? 8.675 15.784 -24.373 1.00 57.00 198 GLY A O 1
ATOM 1562 N N . THR A 1 199 ? 8.730 15.416 -22.170 1.00 59.47 199 THR A N 1
ATOM 1563 C CA . THR A 1 199 ? 9.748 16.395 -21.772 1.00 59.47 199 THR A CA 1
ATOM 1564 C C . THR A 1 199 ? 11.131 15.783 -21.520 1.00 59.47 199 THR A C 1
ATOM 1566 O O . THR A 1 199 ? 12.028 16.499 -21.088 1.00 59.47 199 THR A O 1
ATOM 1569 N N . PHE A 1 200 ? 11.301 14.468 -21.682 1.00 63.19 200 PHE A N 1
ATOM 1570 C CA . PHE A 1 200 ? 12.549 13.766 -21.383 1.00 63.19 200 PHE A CA 1
ATOM 1571 C C . PHE A 1 200 ? 13.150 13.162 -22.650 1.00 63.19 200 PHE A C 1
ATOM 1573 O O . PHE A 1 200 ? 12.495 12.382 -23.336 1.00 63.19 200 PHE A O 1
ATOM 1580 N N . GLU A 1 201 ? 14.406 13.507 -22.918 1.00 65.19 201 GLU A N 1
ATOM 1581 C CA . GLU A 1 201 ? 15.195 12.882 -23.975 1.00 65.19 201 GLU A CA 1
ATOM 1582 C C . GLU A 1 201 ? 15.588 11.451 -23.565 1.00 65.19 201 GLU A C 1
ATOM 1584 O O . GLU A 1 201 ? 16.165 11.270 -22.485 1.00 65.19 201 GLU A O 1
ATOM 1589 N N . PRO A 1 202 ? 15.303 10.435 -24.400 1.00 69.06 202 PRO A N 1
ATOM 1590 C CA . PRO A 1 202 ? 15.644 9.039 -24.146 1.00 69.06 202 PRO A CA 1
ATOM 1591 C C . PRO A 1 202 ? 17.097 8.826 -23.708 1.00 69.06 202 PRO A C 1
ATOM 1593 O O . PRO A 1 202 ? 18.038 9.150 -24.432 1.00 69.06 202 PRO A O 1
ATOM 1596 N N . GLN A 1 203 ? 17.293 8.203 -22.544 1.00 78.00 203 GLN A N 1
ATOM 1597 C CA . GLN A 1 203 ? 18.603 7.711 -22.108 1.00 78.00 203 GLN A CA 1
ATOM 1598 C C . GLN A 1 203 ? 18.697 6.201 -22.275 1.00 78.00 203 GLN A C 1
ATOM 1600 O O . GLN A 1 203 ? 17.706 5.491 -22.108 1.00 78.00 203 GLN A O 1
ATOM 1605 N N . THR A 1 204 ? 19.901 5.723 -22.589 1.00 87.88 204 THR A N 1
ATOM 1606 C CA . THR A 1 204 ? 20.199 4.301 -22.785 1.00 87.88 204 THR A CA 1
ATOM 1607 C C . THR A 1 204 ? 20.963 3.719 -21.600 1.00 87.88 204 THR A C 1
ATOM 1609 O O . THR A 1 204 ? 21.845 4.379 -21.043 1.00 87.88 204 THR A O 1
ATOM 1612 N N . ALA A 1 205 ? 20.720 2.450 -21.294 1.00 92.81 205 ALA A N 1
ATOM 1613 C CA . ALA A 1 205 ? 21.495 1.679 -20.330 1.00 92.81 205 ALA A CA 1
ATOM 1614 C C . ALA A 1 205 ? 21.616 0.215 -20.742 1.00 92.81 205 ALA A C 1
ATOM 1616 O O . ALA A 1 205 ? 20.931 -0.260 -21.646 1.00 92.81 205 ALA A O 1
ATOM 1617 N N . VAL A 1 206 ? 22.481 -0.504 -20.032 1.00 97.00 206 VAL A N 1
ATOM 1618 C CA . VAL A 1 206 ? 22.605 -1.957 -20.140 1.00 97.00 206 VAL A CA 1
ATOM 1619 C C . VAL A 1 206 ? 22.263 -2.580 -18.796 1.00 97.00 206 VAL A C 1
ATOM 1621 O O . VAL A 1 206 ? 22.851 -2.224 -17.775 1.00 97.00 206 VAL A O 1
ATOM 1624 N N . ILE A 1 207 ? 21.336 -3.532 -18.781 1.00 97.75 207 ILE A N 1
ATOM 1625 C CA . ILE A 1 207 ? 21.163 -4.447 -17.655 1.00 97.75 207 ILE A CA 1
ATOM 1626 C C . ILE A 1 207 ? 22.073 -5.647 -17.906 1.00 97.75 207 ILE A C 1
ATOM 1628 O O . ILE A 1 207 ? 21.864 -6.405 -18.852 1.00 97.75 207 ILE A O 1
ATOM 1632 N N . ARG A 1 208 ? 23.077 -5.829 -17.047 1.00 97.88 208 ARG A N 1
ATOM 1633 C CA . ARG A 1 208 ? 23.927 -7.020 -17.049 1.00 97.88 208 ARG A CA 1
ATOM 1634 C C . ARG A 1 208 ? 23.310 -8.071 -16.136 1.00 97.88 208 ARG A C 1
ATOM 1636 O O . ARG A 1 208 ? 23.286 -7.889 -14.917 1.00 97.88 208 ARG A O 1
ATOM 1643 N N . LEU A 1 209 ? 22.829 -9.165 -16.713 1.00 97.94 209 LEU A N 1
ATOM 1644 C CA . LEU A 1 209 ? 22.345 -10.319 -15.960 1.00 97.94 209 LEU A CA 1
ATOM 1645 C C . LEU A 1 209 ? 23.504 -11.111 -15.345 1.00 97.94 209 LEU A C 1
ATOM 1647 O O . LEU A 1 209 ? 24.636 -11.102 -15.843 1.00 97.94 209 LEU A O 1
ATOM 1651 N N . ARG A 1 210 ? 23.214 -11.817 -14.250 1.00 95.31 210 ARG A N 1
ATOM 1652 C CA . ARG A 1 210 ? 24.130 -12.817 -13.692 1.00 95.31 210 ARG A CA 1
ATOM 1653 C C . ARG A 1 210 ? 24.268 -14.006 -14.648 1.00 95.31 210 ARG A C 1
ATOM 1655 O O . ARG A 1 210 ? 23.357 -14.315 -15.411 1.00 95.31 210 ARG A O 1
ATOM 1662 N N . VAL A 1 211 ? 25.407 -14.686 -14.561 1.00 94.88 211 VAL A N 1
ATOM 1663 C CA . VAL A 1 211 ? 25.644 -15.952 -15.270 1.00 94.88 211 VAL A CA 1
ATOM 1664 C C . VAL A 1 211 ? 24.617 -17.000 -14.832 1.00 94.88 211 VAL A C 1
ATOM 1666 O O . VAL A 1 211 ? 24.260 -17.048 -13.653 1.00 94.88 211 VAL A O 1
ATOM 1669 N N . GLY A 1 212 ? 24.151 -17.819 -15.776 1.00 94.62 212 GLY A N 1
ATOM 1670 C CA . GLY A 1 212 ? 23.104 -18.827 -15.569 1.00 94.62 212 GLY A CA 1
ATOM 1671 C C . GLY A 1 212 ? 21.707 -18.394 -16.032 1.00 94.62 212 GLY A C 1
ATOM 1672 O O . GLY A 1 212 ? 20.783 -19.206 -16.012 1.00 94.62 212 GLY A O 1
ATOM 1673 N N . PHE A 1 213 ? 21.538 -17.138 -16.461 1.00 95.94 213 PHE A N 1
ATOM 1674 C CA . PHE A 1 213 ? 20.280 -16.608 -17.004 1.00 95.94 213 PHE A CA 1
ATOM 1675 C C . PHE A 1 213 ? 20.259 -16.505 -18.540 1.00 95.94 213 PHE A C 1
ATOM 1677 O O . PHE A 1 213 ? 19.365 -15.877 -19.101 1.00 95.94 213 PHE A O 1
ATOM 1684 N N . GLU A 1 214 ? 21.198 -17.135 -19.246 1.00 94.44 214 GLU A N 1
ATOM 1685 C CA . GLU A 1 214 ? 21.326 -17.054 -20.709 1.00 94.44 214 GLU A CA 1
ATOM 1686 C C . GLU A 1 214 ? 20.046 -17.536 -21.405 1.00 94.44 214 GLU A C 1
ATOM 1688 O O . GLU A 1 214 ? 19.488 -16.848 -22.258 1.00 94.44 214 GLU A O 1
ATOM 1693 N N . ASN A 1 215 ? 19.525 -18.688 -20.973 1.00 94.69 215 ASN A N 1
ATOM 1694 C CA . ASN A 1 215 ? 18.276 -19.235 -21.503 1.00 94.69 215 ASN A CA 1
ATOM 1695 C C . ASN A 1 215 ? 17.055 -18.387 -21.122 1.00 94.69 215 ASN A C 1
ATOM 1697 O O . ASN A 1 215 ? 16.087 -18.362 -21.873 1.00 94.69 215 ASN A O 1
ATOM 1701 N N . ALA A 1 216 ? 17.097 -17.679 -19.988 1.00 94.75 216 ALA A N 1
ATOM 1702 C CA . ALA A 1 216 ? 15.997 -16.819 -19.552 1.00 94.75 216 ALA A CA 1
ATOM 1703 C C . ALA A 1 216 ? 15.874 -15.546 -20.410 1.00 94.75 216 ALA A C 1
ATOM 1705 O O . ALA A 1 216 ? 14.781 -15.005 -20.541 1.00 94.75 216 ALA A O 1
ATOM 1706 N N . ALA A 1 217 ? 16.976 -15.080 -21.008 1.00 94.75 217 ALA A N 1
ATOM 1707 C CA . ALA A 1 217 ? 16.995 -13.891 -21.860 1.00 94.75 217 ALA A CA 1
ATOM 1708 C C . ALA A 1 217 ? 16.727 -14.181 -23.348 1.00 94.75 217 ALA A C 1
ATOM 1710 O O . ALA A 1 217 ? 16.458 -13.250 -24.106 1.00 94.75 217 ALA A O 1
ATOM 1711 N N . ARG A 1 218 ? 16.795 -15.453 -23.769 1.00 91.75 218 ARG A N 1
ATOM 1712 C CA . ARG A 1 218 ? 16.825 -15.881 -25.179 1.00 91.75 218 ARG A CA 1
ATOM 1713 C C . ARG A 1 218 ? 15.728 -15.264 -26.051 1.00 91.75 218 ARG A C 1
ATOM 1715 O O . ARG A 1 218 ? 16.014 -14.847 -27.168 1.00 91.75 218 ARG A O 1
ATOM 1722 N N . ASP A 1 219 ? 14.500 -15.211 -25.545 1.00 94.56 219 ASP A N 1
ATOM 1723 C CA . ASP A 1 219 ? 13.324 -14.820 -26.331 1.00 94.56 219 ASP A CA 1
ATOM 1724 C C . ASP A 1 219 ? 12.876 -13.371 -26.069 1.00 94.56 219 ASP A C 1
ATOM 1726 O O . ASP A 1 219 ? 11.861 -12.922 -26.601 1.00 94.56 219 ASP A O 1
ATOM 1730 N N . LEU A 1 220 ? 13.634 -12.604 -25.271 1.00 95.31 220 LEU A N 1
ATOM 1731 C CA . LEU A 1 220 ? 13.283 -11.217 -24.945 1.00 95.31 220 LEU A CA 1
ATOM 1732 C C . LEU A 1 220 ? 13.256 -10.307 -26.180 1.00 95.31 220 LEU A C 1
ATOM 1734 O O . LEU A 1 220 ? 12.442 -9.391 -26.222 1.00 95.31 220 LEU A O 1
ATOM 1738 N N . MET A 1 221 ? 14.068 -10.587 -27.207 1.00 91.25 221 MET A N 1
ATOM 1739 C CA . MET A 1 221 ? 14.098 -9.805 -28.456 1.00 91.25 221 MET A CA 1
ATOM 1740 C C . MET A 1 221 ? 12.764 -9.759 -29.207 1.00 91.25 221 MET A C 1
ATOM 1742 O O . MET A 1 221 ? 12.585 -8.908 -30.072 1.00 91.25 221 MET A O 1
ATOM 1746 N N . GLY A 1 222 ? 11.817 -10.648 -28.891 1.00 92.38 222 GLY A N 1
ATOM 1747 C CA . GLY A 1 222 ? 10.473 -10.603 -29.464 1.00 92.38 222 GLY A CA 1
ATOM 1748 C C . GLY A 1 222 ? 9.601 -9.445 -28.960 1.00 92.38 222 GLY A C 1
ATOM 1749 O O . GLY A 1 222 ? 8.488 -9.284 -29.458 1.00 92.38 222 GLY A O 1
ATOM 1750 N N . PHE A 1 223 ? 10.061 -8.658 -27.981 1.00 97.12 223 PHE A N 1
ATOM 1751 C CA . PHE A 1 223 ? 9.278 -7.606 -27.331 1.00 97.12 223 PHE A CA 1
ATOM 1752 C C . PHE A 1 223 ? 9.885 -6.217 -27.551 1.00 97.12 223 PHE A C 1
ATOM 1754 O O . PHE A 1 223 ? 11.089 -6.028 -27.445 1.00 97.12 223 PHE A O 1
ATOM 1761 N N . GLU A 1 224 ? 9.038 -5.215 -27.785 1.00 95.44 224 GLU A N 1
ATOM 1762 C CA . GLU A 1 224 ? 9.471 -3.813 -27.897 1.00 95.44 224 GLU A CA 1
ATOM 1763 C C . GLU A 1 224 ? 9.663 -3.150 -26.522 1.00 95.44 224 GLU A C 1
ATOM 1765 O O . GLU A 1 224 ? 10.510 -2.278 -26.342 1.00 95.44 224 GLU A O 1
ATOM 1770 N N . TYR A 1 225 ? 8.891 -3.583 -25.523 1.00 96.81 225 TYR A N 1
ATOM 1771 C CA . TYR A 1 225 ? 8.916 -3.042 -24.167 1.00 96.81 225 TYR A CA 1
ATOM 1772 C C . TYR A 1 225 ? 8.981 -4.162 -23.132 1.00 96.81 225 TYR A C 1
ATOM 1774 O O . TYR A 1 225 ? 8.404 -5.240 -23.305 1.00 96.81 225 TYR A O 1
ATOM 1782 N N . ILE A 1 226 ? 9.648 -3.875 -22.017 1.00 97.75 226 ILE A N 1
ATOM 1783 C CA . ILE A 1 226 ? 9.743 -4.770 -20.863 1.00 97.75 226 ILE A CA 1
ATOM 1784 C C . ILE A 1 226 ? 9.467 -4.008 -19.564 1.00 97.75 226 ILE A C 1
ATOM 1786 O O . ILE A 1 226 ? 9.812 -2.835 -19.408 1.00 97.75 226 ILE A O 1
ATOM 1790 N N . TRP A 1 227 ? 8.871 -4.696 -18.597 1.00 98.12 227 TRP A N 1
ATOM 1791 C CA . TRP A 1 227 ? 8.848 -4.279 -17.204 1.00 98.12 227 TRP A CA 1
ATOM 1792 C C . TRP A 1 227 ? 10.148 -4.677 -16.521 1.00 98.12 227 TRP A C 1
ATOM 1794 O O . TRP A 1 227 ? 10.540 -5.843 -16.542 1.00 98.12 227 TRP A O 1
ATOM 1804 N N . VAL A 1 228 ? 10.772 -3.718 -15.844 1.00 97.88 228 VAL A N 1
ATOM 1805 C CA . VAL A 1 228 ? 11.933 -3.946 -14.984 1.00 97.88 228 VAL A CA 1
ATOM 1806 C C . VAL A 1 228 ? 11.528 -3.662 -13.546 1.00 97.88 228 VAL A C 1
ATOM 1808 O O . VAL A 1 228 ? 11.153 -2.535 -13.212 1.00 97.88 228 VAL A O 1
ATOM 1811 N N . LEU A 1 229 ? 11.608 -4.681 -12.689 1.00 97.69 229 LEU A N 1
ATOM 1812 C CA . LEU A 1 229 ? 11.467 -4.534 -11.243 1.00 97.69 229 LEU A CA 1
ATOM 1813 C C . LEU A 1 229 ? 12.859 -4.375 -10.648 1.00 97.69 229 LEU A C 1
ATOM 1815 O O . LEU A 1 229 ? 13.761 -5.160 -10.938 1.00 97.69 229 LEU A O 1
ATOM 1819 N N . PHE A 1 230 ? 13.048 -3.375 -9.798 1.00 95.00 230 PHE A N 1
ATOM 1820 C CA . PHE A 1 230 ? 14.371 -3.028 -9.290 1.00 95.00 230 PHE A CA 1
ATOM 1821 C C . PHE A 1 230 ? 14.319 -2.529 -7.851 1.00 95.00 230 PHE A C 1
ATOM 1823 O O . PHE A 1 230 ? 13.277 -2.093 -7.361 1.00 95.00 230 PHE A O 1
ATOM 1830 N N . GLN A 1 231 ? 15.460 -2.567 -7.170 1.00 90.69 231 GLN A N 1
ATOM 1831 C CA . GLN A 1 231 ? 15.602 -1.987 -5.839 1.00 90.69 231 GLN A CA 1
ATOM 1832 C C . GLN A 1 231 ? 16.070 -0.529 -5.936 1.00 90.69 231 GLN A C 1
ATOM 1834 O O . GLN A 1 231 ? 17.055 -0.230 -6.613 1.00 90.69 231 GLN A O 1
ATOM 1839 N N . PHE A 1 232 ? 15.412 0.398 -5.231 1.00 85.19 232 PHE A N 1
ATOM 1840 C CA . PHE A 1 232 ? 15.867 1.791 -5.152 1.00 85.19 232 PHE A CA 1
ATOM 1841 C C . PHE A 1 232 ? 17.218 1.879 -4.419 1.00 85.19 232 PHE A C 1
ATOM 1843 O O . PHE A 1 232 ? 17.282 1.871 -3.189 1.00 85.19 232 PHE A O 1
ATOM 1850 N N . SER A 1 233 ? 18.303 2.017 -5.179 1.00 68.06 233 SER A N 1
ATOM 1851 C CA . SER A 1 233 ? 19.690 2.004 -4.694 1.00 68.06 233 SER A CA 1
ATOM 1852 C C . SER A 1 233 ? 20.010 3.127 -3.694 1.00 68.06 233 SER A C 1
ATOM 1854 O O . SER A 1 233 ? 20.643 2.875 -2.674 1.00 68.06 233 SER A O 1
ATOM 1856 N N . TYR A 1 234 ? 19.497 4.347 -3.893 1.00 63.47 234 TYR A N 1
ATOM 1857 C CA . TYR A 1 234 ? 19.700 5.466 -2.949 1.00 63.47 234 TYR A CA 1
ATOM 1858 C C . TYR A 1 234 ? 18.813 5.406 -1.696 1.00 63.47 234 TYR A C 1
ATOM 1860 O O . TYR A 1 234 ? 19.083 6.099 -0.717 1.00 63.47 234 TYR A O 1
ATOM 1868 N N . ALA A 1 235 ? 17.745 4.605 -1.714 1.00 55.16 235 ALA A N 1
ATOM 1869 C CA . ALA A 1 235 ? 16.883 4.415 -0.551 1.00 55.16 235 ALA A CA 1
ATOM 1870 C C . ALA A 1 235 ? 17.387 3.282 0.360 1.00 55.16 235 ALA A C 1
ATOM 1872 O O . ALA A 1 235 ? 16.946 3.175 1.502 1.00 55.16 235 ALA A O 1
ATOM 1873 N N . SER A 1 236 ? 18.344 2.469 -0.109 1.00 47.94 236 SER A N 1
ATOM 1874 C CA . SER A 1 236 ? 18.855 1.310 0.628 1.00 47.94 236 SER A CA 1
ATOM 1875 C C . SER A 1 236 ? 19.578 1.689 1.929 1.00 47.94 236 SER A C 1
ATOM 1877 O O . SER A 1 236 ? 19.443 0.977 2.912 1.00 47.94 236 SER A O 1
ATOM 1879 N N . ALA A 1 237 ? 20.246 2.847 2.008 1.00 42.19 237 ALA A N 1
ATOM 1880 C CA . ALA A 1 237 ? 20.853 3.338 3.258 1.00 42.19 237 ALA A CA 1
ATOM 1881 C C . ALA A 1 237 ? 19.822 3.692 4.359 1.00 42.19 237 ALA A C 1
ATOM 1883 O O . ALA A 1 237 ? 20.178 3.946 5.506 1.00 42.19 237 ALA A O 1
ATOM 1884 N N . MET A 1 238 ? 18.521 3.726 4.037 1.00 42.28 238 MET A N 1
ATOM 1885 C CA . MET A 1 238 ? 17.454 3.902 5.028 1.00 42.28 238 MET A CA 1
ATOM 1886 C C . MET A 1 238 ? 16.939 2.576 5.605 1.00 42.28 238 MET A C 1
ATOM 1888 O O . MET A 1 238 ? 16.205 2.619 6.592 1.00 42.28 238 MET A O 1
ATOM 1892 N N . SER A 1 239 ? 17.321 1.412 5.055 1.00 40.19 239 SER A N 1
ATOM 1893 C CA . SER A 1 239 ? 16.923 0.107 5.607 1.00 40.19 239 SER A CA 1
ATOM 1894 C C . SER A 1 239 ? 17.647 -0.234 6.913 1.00 40.19 239 SER A C 1
ATOM 1896 O O . SER A 1 239 ? 17.071 -0.921 7.749 1.00 40.19 239 SER A O 1
ATOM 1898 N N . SER A 1 240 ? 18.867 0.280 7.120 1.00 42.19 240 SER A N 1
ATOM 1899 C CA . SER A 1 240 ? 19.612 0.181 8.388 1.00 42.19 240 SER A CA 1
ATOM 1900 C C . SER A 1 240 ? 19.132 1.182 9.452 1.00 42.19 240 SER A C 1
ATOM 1902 O O . SER A 1 240 ? 19.591 1.146 10.588 1.00 42.19 240 SER A O 1
ATOM 1904 N N . GLY A 1 241 ? 18.210 2.094 9.108 1.00 39.56 241 GLY A N 1
ATOM 1905 C CA . GLY A 1 241 ? 17.781 3.199 9.973 1.00 39.56 241 GLY A CA 1
ATOM 1906 C C . GLY A 1 241 ? 18.723 4.414 9.975 1.00 39.56 241 GLY A C 1
ATOM 1907 O O . GLY A 1 241 ? 18.294 5.498 10.368 1.00 39.56 241 GLY A O 1
ATOM 1908 N N . GLU A 1 242 ? 19.947 4.280 9.456 1.00 37.66 242 GLU A N 1
ATOM 1909 C CA . GLU A 1 242 ? 20.984 5.328 9.441 1.00 37.66 242 GLU A CA 1
ATOM 1910 C C . GLU A 1 242 ? 20.609 6.531 8.561 1.00 37.66 242 GLU A C 1
ATOM 1912 O O . GLU A 1 242 ? 20.843 7.689 8.913 1.00 37.66 242 GLU A O 1
ATOM 1917 N N . GLY A 1 243 ? 19.942 6.290 7.429 1.00 37.91 243 GLY A N 1
ATOM 1918 C CA . GLY A 1 243 ? 19.487 7.379 6.565 1.00 37.91 243 GLY A CA 1
ATOM 1919 C C . GLY A 1 243 ? 18.386 8.252 7.188 1.00 37.91 243 GLY A C 1
ATOM 1920 O O . GLY A 1 243 ? 18.247 9.415 6.810 1.00 37.91 243 GLY A O 1
ATOM 1921 N N . GLN A 1 244 ? 17.607 7.743 8.155 1.00 41.38 244 GLN A N 1
ATOM 1922 C CA . GLN A 1 244 ? 16.594 8.552 8.849 1.00 41.38 244 GLN A CA 1
ATOM 1923 C C . GLN A 1 244 ? 17.186 9.380 9.989 1.00 41.38 244 GLN A C 1
ATOM 1925 O O . GLN A 1 244 ? 16.799 10.539 10.131 1.00 41.38 244 GLN A O 1
ATOM 1930 N N . SER A 1 245 ? 18.143 8.842 10.750 1.00 37.94 245 SER A N 1
ATOM 1931 C CA . SER A 1 245 ? 18.872 9.604 11.773 1.00 37.94 245 SER A CA 1
ATOM 1932 C C . SER A 1 245 ? 19.654 10.767 11.156 1.00 37.94 245 SER A C 1
ATOM 1934 O O . SER A 1 245 ? 19.628 11.872 11.698 1.00 37.94 245 SER A O 1
ATOM 1936 N N . PHE A 1 246 ? 20.233 10.590 9.963 1.00 35.25 246 PHE A N 1
ATOM 1937 C CA . PHE A 1 246 ? 20.866 11.687 9.224 1.00 35.25 246 PHE A CA 1
ATOM 1938 C C . PHE A 1 246 ? 19.869 12.798 8.840 1.00 35.25 246 PHE A C 1
ATOM 1940 O O . PHE A 1 246 ? 20.127 13.977 9.085 1.00 35.25 246 PHE A O 1
ATOM 1947 N N . VAL A 1 247 ? 18.688 12.447 8.316 1.00 36.97 247 VAL A N 1
ATOM 1948 C CA . VAL A 1 247 ? 17.640 13.425 7.957 1.00 36.97 247 VAL A CA 1
ATOM 1949 C C . VAL A 1 247 ? 17.035 14.108 9.190 1.00 36.97 247 VAL A C 1
ATOM 1951 O O . VAL A 1 247 ? 16.749 15.303 9.134 1.00 36.97 247 VAL A O 1
ATOM 1954 N N . MET A 1 248 ? 16.872 13.395 10.310 1.00 36.69 248 MET A N 1
ATOM 1955 C CA . MET A 1 248 ? 16.434 13.993 11.578 1.00 36.69 248 MET A CA 1
ATOM 1956 C C . MET A 1 248 ? 17.470 14.989 12.105 1.00 36.69 248 MET A C 1
ATOM 1958 O O . MET A 1 248 ? 17.099 16.115 12.418 1.00 36.69 248 MET A O 1
ATOM 1962 N N . SER A 1 249 ? 18.763 14.650 12.049 1.00 40.34 249 SER A N 1
ATOM 1963 C CA . SER A 1 249 ? 19.841 15.569 12.441 1.00 40.34 249 SER A CA 1
ATOM 1964 C C . SER A 1 249 ? 19.916 16.825 11.561 1.00 40.34 249 SER A C 1
ATOM 1966 O O . SER A 1 249 ? 20.364 17.872 12.015 1.00 40.34 249 SER A O 1
ATOM 1968 N N . LEU A 1 250 ? 19.491 16.746 10.294 1.00 35.19 250 LEU A N 1
ATOM 1969 C CA . LEU A 1 250 ? 19.402 17.901 9.394 1.00 35.19 250 LEU A CA 1
ATOM 1970 C C . LEU A 1 250 ? 18.166 18.765 9.685 1.00 35.19 250 LEU A C 1
ATOM 1972 O O . LEU A 1 250 ? 18.228 19.984 9.559 1.00 35.19 250 LEU A O 1
ATOM 1976 N N . GLN A 1 251 ? 17.049 18.156 10.096 1.00 37.84 251 GLN A N 1
ATOM 1977 C CA . GLN A 1 251 ? 15.840 18.881 10.507 1.00 37.84 251 GLN A CA 1
ATOM 1978 C C . GLN A 1 251 ? 15.970 19.523 11.894 1.00 37.84 251 GLN A C 1
ATOM 1980 O O . GLN A 1 251 ? 15.361 20.565 12.128 1.00 37.84 251 GLN A O 1
ATOM 1985 N N . GLU A 1 252 ? 16.753 18.925 12.790 1.00 41.22 252 GLU A N 1
ATOM 1986 C CA . GLU A 1 252 ? 17.119 19.496 14.091 1.00 41.22 252 GLU A CA 1
ATOM 1987 C C . GLU A 1 252 ? 18.114 20.646 13.905 1.00 41.22 252 GLU A C 1
ATOM 1989 O O . GLU A 1 252 ? 17.829 21.760 14.336 1.00 41.22 252 GLU A O 1
ATOM 1994 N N . ARG A 1 253 ? 19.161 20.456 13.087 1.00 35.31 253 ARG A N 1
ATOM 1995 C CA . ARG A 1 253 ? 20.072 21.547 12.694 1.00 35.31 253 ARG A CA 1
ATOM 1996 C C . ARG A 1 253 ? 19.363 22.717 12.009 1.00 35.31 253 ARG A C 1
ATOM 1998 O O . ARG A 1 253 ? 19.771 23.852 12.199 1.00 35.31 253 ARG A O 1
ATOM 2005 N N . GLY A 1 254 ? 18.290 22.461 11.255 1.00 31.84 254 GLY A N 1
ATOM 2006 C CA . GLY A 1 254 ? 17.465 23.498 10.627 1.00 31.84 254 GLY A CA 1
ATOM 2007 C C . GLY A 1 254 ? 16.469 24.204 11.561 1.00 31.84 254 GLY A C 1
ATOM 2008 O O . GLY A 1 254 ? 15.904 25.222 11.165 1.00 31.84 254 GLY A O 1
ATOM 2009 N N . ARG A 1 255 ? 16.226 23.689 12.778 1.00 35.12 255 ARG A N 1
ATOM 2010 C CA . ARG A 1 255 ? 15.429 24.378 13.815 1.00 35.12 255 ARG A CA 1
ATOM 2011 C C . ARG A 1 255 ? 16.277 25.243 14.736 1.00 35.12 255 ARG A C 1
ATOM 2013 O O . ARG A 1 255 ? 15.755 26.231 15.242 1.00 35.12 255 ARG A O 1
ATOM 2020 N N . ASP A 1 256 ? 17.556 24.924 14.877 1.00 30.06 256 ASP A N 1
ATOM 2021 C CA . ASP A 1 256 ? 18.473 25.673 15.7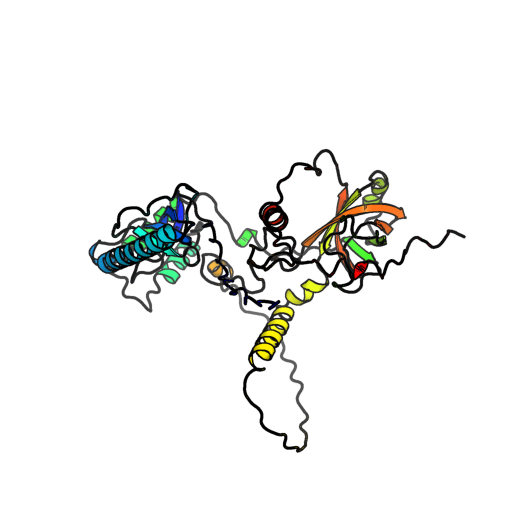38 1.00 30.06 256 ASP A CA 1
ATOM 2022 C C . ASP A 1 256 ? 19.065 26.922 15.057 1.00 30.06 256 ASP A C 1
ATOM 2024 O O . ASP A 1 256 ? 19.798 27.683 15.678 1.00 30.06 256 ASP A O 1
ATOM 2028 N N . CYS A 1 257 ? 18.703 27.214 13.799 1.00 27.80 257 CYS A N 1
ATOM 2029 C CA . CYS A 1 257 ? 19.165 28.416 13.087 1.00 27.80 257 CYS A CA 1
ATOM 2030 C C . CYS A 1 257 ? 18.421 29.715 13.460 1.00 27.80 257 CYS A C 1
ATOM 2032 O O . CYS A 1 257 ? 18.522 30.692 12.721 1.00 27.80 257 CYS A O 1
ATOM 2034 N N . ASN A 1 258 ? 17.637 29.743 14.542 1.00 29.98 258 ASN A N 1
ATOM 2035 C CA . ASN A 1 258 ? 16.856 30.924 14.919 1.00 29.98 258 ASN A CA 1
ATOM 2036 C C . ASN A 1 258 ? 16.934 31.216 16.426 1.00 29.98 258 ASN A C 1
ATOM 2038 O O . ASN A 1 258 ? 15.909 31.347 17.088 1.00 29.98 258 ASN A O 1
ATOM 2042 N N . VAL A 1 259 ? 18.155 31.314 16.961 1.00 29.59 259 VAL A N 1
ATOM 2043 C CA . VAL A 1 259 ? 18.466 32.028 18.210 1.00 29.59 259 VAL A CA 1
ATOM 2044 C C . VAL A 1 259 ? 19.790 32.778 18.021 1.00 29.59 259 VAL A C 1
ATOM 2046 O O . VAL A 1 259 ? 20.652 32.380 17.244 1.00 29.59 259 VAL A O 1
ATOM 2049 N N . GLU A 1 260 ? 19.856 33.929 18.671 1.00 26.52 260 GLU A N 1
ATOM 2050 C CA . GLU A 1 260 ? 20.690 35.096 18.426 1.00 26.52 260 GLU A CA 1
ATOM 2051 C C . GLU A 1 260 ? 22.214 34.922 18.524 1.00 26.52 260 GLU A C 1
ATOM 2053 O O . GLU A 1 260 ? 22.774 34.047 19.178 1.00 26.52 260 GLU A O 1
ATOM 2058 N N . SER A 1 261 ? 22.860 35.887 17.874 1.00 27.31 261 SER A N 1
ATOM 2059 C CA . SER A 1 261 ? 24.267 36.261 17.891 1.00 27.31 261 SER A CA 1
ATOM 2060 C C . SER A 1 261 ? 24.966 36.214 19.257 1.00 27.31 261 SER A C 1
ATOM 2062 O O . SER A 1 261 ? 24.573 36.922 20.183 1.00 27.31 261 SER A O 1
ATOM 2064 N N . SER A 1 262 ? 26.128 35.560 19.315 1.00 25.70 262 SER A N 1
ATOM 2065 C CA . SER A 1 262 ? 27.270 36.018 20.120 1.00 25.70 262 SER A CA 1
ATOM 2066 C C . SER A 1 262 ? 28.599 35.499 19.538 1.00 25.70 262 SER A C 1
ATOM 2068 O O . SER A 1 262 ? 28.643 34.485 18.850 1.00 25.70 262 SER A O 1
ATOM 2070 N N . LYS A 1 263 ? 29.646 36.315 19.701 1.00 24.66 263 LYS A N 1
ATOM 2071 C CA . LYS A 1 263 ? 30.966 36.284 19.038 1.00 24.66 263 LYS A CA 1
ATOM 2072 C C . LYS A 1 263 ? 31.879 35.119 19.479 1.00 24.66 263 LYS A C 1
ATOM 2074 O O . LYS A 1 263 ? 31.631 34.541 20.531 1.00 24.66 263 LYS A O 1
ATOM 2079 N N . PRO A 1 264 ? 32.952 34.818 18.713 1.00 25.33 264 PRO A N 1
ATOM 2080 C CA . PRO A 1 264 ? 33.806 33.655 18.935 1.00 25.33 264 PRO A CA 1
ATOM 2081 C C . PRO A 1 264 ? 34.887 33.916 19.990 1.00 25.33 264 PRO A C 1
ATOM 2083 O O . PRO A 1 264 ? 35.443 35.015 20.055 1.00 25.33 264 PRO A O 1
ATOM 2086 N N . THR A 1 265 ? 35.237 32.875 20.741 1.00 25.41 265 THR A N 1
ATOM 2087 C CA . THR A 1 265 ? 36.514 32.771 21.455 1.00 25.41 265 THR A CA 1
ATOM 2088 C C . THR A 1 265 ? 37.179 31.450 21.097 1.00 25.41 265 THR A C 1
ATOM 2090 O O . THR A 1 265 ? 36.540 30.399 21.100 1.00 25.41 265 THR A O 1
ATOM 2093 N N . ASP A 1 266 ? 38.446 31.586 20.734 1.00 25.08 266 ASP A N 1
ATOM 2094 C CA . ASP A 1 266 ? 39.432 30.570 20.391 1.00 25.08 266 ASP A CA 1
ATOM 2095 C C . ASP A 1 266 ? 39.903 29.805 21.642 1.00 25.08 266 ASP A C 1
ATOM 2097 O O . ASP A 1 266 ? 39.826 30.359 22.738 1.00 25.08 266 ASP A O 1
ATOM 2101 N N . ASP A 1 267 ? 40.357 28.563 21.442 1.00 25.06 267 ASP A N 1
ATOM 2102 C CA . ASP A 1 267 ? 41.448 27.866 22.156 1.00 25.06 267 ASP A CA 1
ATOM 2103 C C . ASP A 1 267 ? 41.255 26.335 22.250 1.00 25.06 267 ASP A C 1
ATOM 2105 O O . ASP A 1 267 ? 40.571 25.794 23.111 1.00 25.06 267 ASP A O 1
ATOM 2109 N N . SER A 1 268 ? 41.967 25.653 21.347 1.00 23.22 268 SER A N 1
ATOM 2110 C CA . SER A 1 268 ? 42.985 24.623 21.618 1.00 23.22 268 SER A CA 1
ATOM 2111 C C . SER A 1 268 ? 42.657 23.291 22.345 1.00 23.22 268 SER A C 1
ATOM 2113 O O . SER A 1 268 ? 42.273 23.271 23.509 1.00 23.22 268 SER A O 1
ATOM 2115 N N . LYS A 1 269 ? 43.095 22.213 21.660 1.00 23.12 269 LYS A N 1
ATOM 2116 C CA . LYS A 1 269 ? 43.773 20.975 22.126 1.00 23.12 269 LYS A CA 1
ATOM 2117 C C . LYS A 1 269 ? 42.968 19.714 22.488 1.00 23.12 269 LYS A C 1
ATOM 2119 O O . LYS A 1 269 ? 42.137 19.714 23.382 1.00 23.12 269 LYS A O 1
ATOM 2124 N N . ASP A 1 270 ? 43.351 18.663 21.749 1.00 23.95 270 ASP A N 1
ATOM 2125 C CA . ASP A 1 270 ? 43.696 17.291 22.151 1.00 23.95 270 ASP A CA 1
ATOM 2126 C C . ASP A 1 270 ? 42.733 16.521 23.069 1.00 23.95 270 ASP A C 1
ATOM 2128 O O . ASP A 1 270 ? 42.553 16.870 24.225 1.00 23.95 270 ASP A O 1
ATOM 2132 N N . ASP A 1 271 ? 42.208 15.391 22.577 1.00 24.30 271 ASP A N 1
ATOM 2133 C CA . ASP A 1 271 ? 42.554 14.111 23.204 1.00 24.30 271 ASP A CA 1
ATOM 2134 C C . ASP A 1 271 ? 42.204 12.889 22.340 1.00 24.30 271 ASP A C 1
ATOM 2136 O O . ASP A 1 271 ? 41.182 12.792 21.656 1.00 24.30 271 ASP A O 1
ATOM 2140 N N . GLU A 1 272 ? 43.158 11.970 22.377 1.00 23.19 272 GLU A N 1
ATOM 2141 C CA . GLU A 1 272 ? 43.268 10.692 21.697 1.00 23.19 272 GLU A CA 1
ATOM 2142 C C . GLU A 1 272 ? 42.603 9.577 22.538 1.00 23.19 272 GLU A C 1
ATOM 2144 O O . GLU A 1 272 ? 42.491 9.690 23.754 1.00 23.19 272 GLU A O 1
ATOM 2149 N N . GLN A 1 273 ? 42.276 8.447 21.892 1.00 22.91 273 GLN A N 1
ATOM 2150 C CA . GLN A 1 273 ? 41.888 7.146 22.486 1.00 22.91 273 GLN A CA 1
ATOM 2151 C C . GLN A 1 273 ? 40.435 7.046 23.008 1.00 22.91 273 GLN A C 1
ATOM 2153 O O . GLN A 1 273 ? 39.948 7.834 23.798 1.00 22.91 273 GLN A O 1
ATOM 2158 N N . THR A 1 274 ? 39.632 6.047 22.645 1.00 23.72 274 THR A N 1
ATOM 2159 C CA . THR A 1 274 ? 39.928 4.613 22.633 1.00 23.72 274 THR A CA 1
ATOM 2160 C C . THR A 1 274 ? 38.936 3.887 21.723 1.00 23.72 274 THR A C 1
ATOM 2162 O O . THR A 1 274 ? 37.722 4.076 21.783 1.00 23.72 274 THR A O 1
ATOM 2165 N N . ASN A 1 275 ? 39.477 3.001 20.894 1.00 28.66 275 ASN A N 1
ATOM 2166 C CA . ASN A 1 275 ? 38.740 2.071 20.058 1.00 28.66 275 ASN A CA 1
ATOM 2167 C C . ASN A 1 275 ? 38.291 0.889 20.941 1.00 28.66 275 ASN A C 1
ATOM 2169 O O . ASN A 1 275 ? 39.102 0.028 21.278 1.00 28.66 275 ASN A O 1
ATOM 2173 N N . GLN A 1 276 ? 37.024 0.856 21.358 1.00 24.31 276 GLN A N 1
ATOM 2174 C CA . GLN A 1 276 ? 36.407 -0.339 21.942 1.00 24.31 276 GLN A CA 1
ATOM 2175 C C . GLN A 1 276 ? 35.402 -0.918 20.951 1.00 24.31 276 GLN A C 1
ATOM 2177 O O . GLN A 1 276 ? 34.232 -0.540 20.899 1.00 24.31 276 GLN A O 1
ATOM 2182 N N . THR A 1 277 ? 35.889 -1.885 20.178 1.00 27.89 277 THR A N 1
ATOM 2183 C CA . THR A 1 277 ? 35.100 -2.954 19.569 1.00 27.89 277 THR A CA 1
ATOM 2184 C C . THR A 1 277 ? 34.202 -3.587 20.629 1.00 27.89 277 THR A C 1
ATOM 2186 O O . THR A 1 277 ? 34.655 -4.408 21.425 1.00 27.89 277 THR A O 1
ATOM 2189 N N . LYS A 1 278 ? 32.920 -3.210 20.646 1.00 24.19 278 LYS A N 1
ATOM 2190 C CA . LYS A 1 278 ? 31.884 -3.993 21.319 1.00 24.19 278 LYS A CA 1
ATOM 2191 C C . LYS A 1 278 ? 31.390 -5.060 20.357 1.00 24.19 278 LYS A C 1
ATOM 2193 O O . LYS A 1 278 ? 30.724 -4.767 19.365 1.00 24.19 278 LYS A O 1
ATOM 2198 N N . SER A 1 279 ? 31.769 -6.290 20.679 1.00 22.98 279 SER A N 1
ATOM 2199 C CA . SER A 1 279 ? 31.087 -7.514 20.290 1.00 22.98 279 SER A CA 1
ATOM 2200 C C . SER A 1 279 ? 29.573 -7.314 20.385 1.00 22.98 279 SER A C 1
ATOM 2202 O O . SER A 1 279 ? 29.036 -7.008 21.449 1.00 22.98 279 SER A O 1
ATOM 2204 N N . PHE A 1 280 ? 28.884 -7.440 19.253 1.00 23.22 280 PHE A N 1
ATOM 2205 C CA . PHE A 1 280 ? 27.432 -7.551 19.240 1.00 23.22 280 PHE A CA 1
ATOM 2206 C C . PHE A 1 280 ? 27.094 -8.996 19.593 1.00 23.22 280 PHE A C 1
ATOM 2208 O O . PHE A 1 280 ? 27.042 -9.868 18.725 1.00 23.22 280 PHE A O 1
ATOM 2215 N N . ASP A 1 281 ? 26.926 -9.241 20.888 1.00 23.52 281 ASP A N 1
ATOM 2216 C CA . ASP A 1 281 ? 26.347 -10.481 21.371 1.00 23.52 281 ASP A CA 1
ATOM 2217 C C . ASP A 1 281 ? 24.918 -10.600 20.833 1.00 23.52 281 ASP A C 1
ATOM 2219 O O . ASP A 1 281 ? 24.048 -9.747 21.034 1.00 23.52 281 ASP A O 1
ATOM 2223 N N . LEU A 1 282 ? 24.708 -11.680 20.088 1.00 33.91 282 LEU A N 1
ATOM 2224 C CA . LEU A 1 282 ? 23.402 -12.202 19.743 1.00 33.91 282 LEU A CA 1
ATOM 2225 C C . LEU A 1 282 ? 22.680 -12.570 21.045 1.00 33.91 282 LEU A C 1
ATOM 2227 O O . LEU A 1 282 ? 23.201 -13.376 21.811 1.00 33.91 282 LEU A O 1
ATOM 2231 N N . VAL A 1 283 ? 21.485 -12.002 21.244 1.00 29.44 283 VAL A N 1
ATOM 2232 C CA . VAL A 1 283 ? 20.249 -12.608 21.789 1.00 29.44 283 VAL A CA 1
ATOM 2233 C C . VAL A 1 283 ? 19.428 -11.553 22.549 1.00 29.44 283 VAL A C 1
ATOM 2235 O O . VAL A 1 283 ? 19.710 -11.214 23.689 1.00 29.44 283 VAL A O 1
ATOM 2238 N N . GLU A 1 284 ? 18.320 -11.126 21.937 1.00 25.75 284 GLU A N 1
ATOM 2239 C CA . GLU A 1 284 ? 17.029 -11.058 22.633 1.00 25.75 284 GLU A CA 1
ATOM 2240 C C . GLU A 1 284 ? 15.942 -11.593 21.678 1.00 25.75 284 GLU A C 1
ATOM 2242 O O . GLU A 1 284 ? 15.750 -11.032 20.592 1.00 25.75 284 GLU A O 1
ATOM 2247 N N . PRO A 1 285 ? 15.230 -12.685 22.016 1.00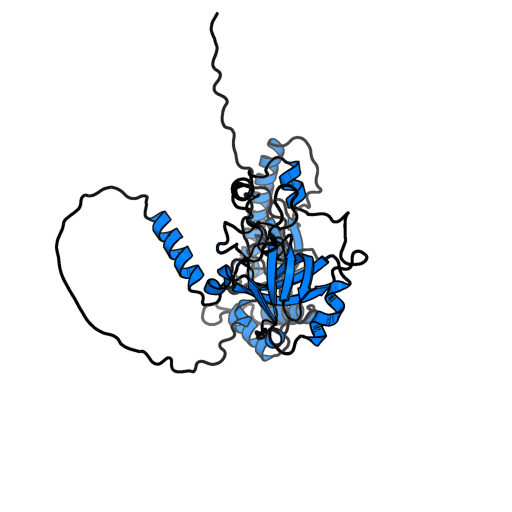 34.41 285 PRO A N 1
ATOM 2248 C CA . PRO A 1 285 ? 14.160 -13.211 21.183 1.00 34.41 285 PRO A CA 1
ATOM 2249 C C . PRO A 1 285 ? 12.847 -12.446 21.423 1.00 34.41 285 PRO A C 1
ATOM 2251 O O . PRO A 1 285 ? 12.373 -12.304 22.543 1.00 34.41 285 PRO A O 1
ATOM 2254 N N . GLN A 1 286 ? 12.199 -12.047 20.328 1.00 38.12 286 GLN A N 1
ATOM 2255 C CA . GLN A 1 286 ? 10.735 -12.069 20.185 1.00 38.12 286 GLN A CA 1
ATOM 2256 C C . GLN A 1 286 ? 9.854 -11.204 21.117 1.00 38.12 286 GLN A C 1
ATOM 2258 O O . GLN A 1 286 ? 8.716 -11.578 21.407 1.00 38.12 286 GLN A O 1
ATOM 2263 N N . SER A 1 287 ? 10.235 -9.967 21.451 1.00 39.06 287 SER A N 1
ATOM 2264 C CA . SER A 1 287 ? 9.248 -8.986 21.951 1.00 39.06 287 SER A CA 1
ATOM 2265 C C . SER A 1 287 ? 8.418 -8.373 20.802 1.00 39.06 287 SER A C 1
ATOM 2267 O O . SER A 1 287 ? 8.538 -7.210 20.423 1.00 39.06 287 SER A O 1
ATOM 2269 N N . CYS A 1 288 ? 7.571 -9.214 20.200 1.00 37.25 288 CYS A N 1
ATOM 2270 C CA . CYS A 1 288 ? 6.341 -8.887 19.471 1.00 37.25 288 CYS A CA 1
ATOM 2271 C C . CYS A 1 288 ? 6.271 -7.493 18.809 1.00 37.25 288 CYS A C 1
ATOM 2273 O O . CYS A 1 288 ? 5.429 -6.652 19.143 1.00 37.25 288 CYS A O 1
ATOM 2275 N N . GLY A 1 289 ? 7.086 -7.270 17.775 1.00 37.38 289 GLY A N 1
ATOM 2276 C CA . GLY A 1 289 ? 6.960 -6.104 16.895 1.00 37.38 289 GLY A CA 1
ATOM 2277 C C . GLY A 1 289 ? 5.588 -5.993 16.208 1.00 37.38 289 GLY A C 1
ATOM 2278 O O . GLY A 1 289 ? 5.233 -4.922 15.730 1.00 37.38 289 GLY A O 1
ATOM 2279 N N . TRP A 1 290 ? 4.783 -7.059 16.191 1.00 42.81 290 TRP A N 1
ATOM 2280 C CA . TRP A 1 290 ? 3.470 -7.114 15.538 1.00 42.81 290 TRP A CA 1
ATOM 2281 C C . TRP A 1 290 ? 2.314 -6.624 16.419 1.00 42.81 290 TRP A C 1
ATOM 2283 O O . TRP A 1 290 ? 1.379 -6.023 15.889 1.00 42.81 290 TRP A O 1
ATOM 2293 N N . LEU A 1 291 ? 2.408 -6.756 17.754 1.00 42.78 291 LEU A N 1
ATOM 2294 C CA . LEU A 1 291 ? 1.468 -6.104 18.686 1.00 42.78 291 LEU A CA 1
ATOM 2295 C C . LEU A 1 291 ? 1.464 -4.576 18.488 1.00 42.78 291 LEU A C 1
ATOM 2297 O O . LEU A 1 291 ? 0.462 -3.911 18.737 1.00 42.78 291 LEU A O 1
ATOM 2301 N N . ARG A 1 292 ? 2.546 -4.015 17.928 1.00 48.91 292 ARG A N 1
ATOM 2302 C CA . ARG A 1 292 ? 2.649 -2.597 17.553 1.00 48.91 292 ARG A CA 1
ATOM 2303 C C . ARG A 1 292 ? 1.707 -2.171 16.418 1.00 48.91 292 ARG A C 1
ATOM 2305 O O . ARG A 1 292 ? 1.395 -0.983 16.333 1.00 48.91 292 ARG A O 1
ATOM 2312 N N . ARG A 1 293 ? 1.251 -3.094 15.556 1.00 47.19 293 ARG A N 1
ATOM 2313 C CA . ARG A 1 293 ? 0.454 -2.788 14.346 1.00 47.19 293 ARG A CA 1
ATOM 2314 C C . ARG A 1 293 ? -1.050 -2.638 14.600 1.00 47.19 293 ARG A C 1
ATOM 2316 O O . ARG A 1 293 ? -1.733 -2.078 13.753 1.00 47.19 293 ARG A O 1
ATOM 2323 N N . GLN A 1 294 ? -1.558 -3.003 15.780 1.00 45.72 294 GLN A N 1
ATOM 2324 C CA . GLN A 1 294 ? -2.976 -2.836 16.153 1.00 45.72 294 GLN A CA 1
ATOM 2325 C C . GLN A 1 294 ? -3.322 -1.400 16.619 1.00 45.72 294 GLN A C 1
ATOM 2327 O O . GLN A 1 294 ? -4.159 -1.193 17.498 1.00 45.72 294 GLN A O 1
ATOM 2332 N N . GLY A 1 295 ? -2.645 -0.391 16.054 1.00 45.00 295 GLY A N 1
ATOM 2333 C CA . GLY A 1 295 ? -2.765 1.022 16.442 1.00 45.00 295 GLY A CA 1
ATOM 2334 C C . GLY A 1 295 ? -1.869 1.450 17.611 1.00 45.00 295 GLY A C 1
ATOM 2335 O O . GLY A 1 295 ? -2.183 2.424 18.292 1.00 45.00 295 GLY A O 1
ATOM 2336 N N . ILE A 1 296 ? -0.779 0.718 17.877 1.00 48.12 296 ILE A N 1
ATOM 2337 C CA . ILE A 1 296 ? 0.004 0.858 19.115 1.00 48.12 296 ILE A CA 1
ATOM 2338 C C . ILE A 1 296 ? 1.341 1.606 18.929 1.00 48.12 296 ILE A C 1
ATOM 2340 O O . ILE A 1 296 ? 1.784 2.237 19.879 1.00 48.12 296 ILE A O 1
ATOM 2344 N N . THR A 1 297 ? 1.942 1.695 17.734 1.00 37.56 297 THR A N 1
ATOM 2345 C CA . THR A 1 297 ? 3.020 2.676 17.441 1.00 37.56 297 THR A CA 1
ATOM 2346 C C . THR A 1 297 ? 3.111 2.999 15.945 1.00 37.56 297 THR A C 1
ATOM 2348 O O . THR A 1 297 ? 2.770 2.160 15.113 1.00 37.56 297 THR A O 1
ATOM 2351 N N . HIS A 1 298 ? 3.614 4.192 15.600 1.00 40.75 298 HIS A N 1
ATOM 2352 C CA . HIS A 1 298 ? 4.012 4.555 14.234 1.00 40.75 298 HIS A CA 1
ATOM 2353 C C . HIS A 1 298 ? 4.964 3.500 13.648 1.00 40.75 298 HIS A C 1
ATOM 2355 O O . HIS A 1 298 ? 5.831 2.993 14.360 1.00 40.75 298 HIS A O 1
ATOM 2361 N N . SER A 1 299 ? 4.822 3.183 12.360 1.00 43.12 299 SER A N 1
ATOM 2362 C CA . SER A 1 299 ? 5.754 2.331 11.617 1.00 43.12 299 SER A CA 1
ATOM 2363 C C . SER A 1 299 ? 7.179 2.882 11.738 1.00 43.12 299 SER A C 1
ATOM 2365 O O . SER A 1 299 ? 7.550 3.831 11.050 1.00 43.12 299 SER A O 1
ATOM 2367 N N . LYS A 1 300 ? 7.975 2.326 12.661 1.00 41.81 300 LYS A N 1
ATOM 2368 C CA . LYS A 1 300 ? 9.395 2.667 12.798 1.00 41.81 300 LYS A CA 1
ATOM 2369 C C . LYS A 1 300 ? 10.103 2.258 11.500 1.00 41.81 300 LYS A C 1
ATOM 2371 O O . LYS A 1 300 ? 9.940 1.125 11.060 1.00 41.81 300 LYS A O 1
ATOM 2376 N N . GLY A 1 301 ? 10.838 3.185 10.884 1.00 54.00 301 GLY A N 1
ATOM 2377 C CA . GLY A 1 301 ? 11.668 2.931 9.696 1.00 54.00 301 GLY A CA 1
ATOM 2378 C C . GLY A 1 301 ? 11.155 3.502 8.366 1.00 54.00 301 GLY A C 1
ATOM 2379 O O . GLY A 1 301 ? 11.953 3.671 7.451 1.00 54.00 301 GLY A O 1
ATOM 2380 N N . PHE A 1 302 ? 9.877 3.889 8.237 1.00 61.31 302 PHE A N 1
ATOM 2381 C CA . PHE A 1 302 ? 9.376 4.555 7.020 1.00 61.31 302 PHE A CA 1
ATOM 2382 C C . PHE A 1 302 ? 8.157 5.451 7.286 1.00 61.31 302 PHE A C 1
ATOM 2384 O O . PHE A 1 302 ? 7.366 5.221 8.204 1.00 61.31 302 PHE A O 1
ATOM 2391 N N . LYS A 1 303 ? 7.989 6.490 6.461 1.00 69.06 303 LYS A N 1
ATOM 2392 C CA . LYS A 1 303 ? 6.850 7.414 6.544 1.00 69.06 303 LYS A CA 1
ATOM 2393 C C . LYS A 1 303 ? 5.671 6.844 5.750 1.00 69.06 303 LYS A C 1
ATOM 2395 O O . LYS A 1 303 ? 5.800 6.571 4.563 1.00 69.06 303 LYS A O 1
ATOM 2400 N N . THR A 1 304 ? 4.510 6.694 6.387 1.00 75.94 304 THR A N 1
ATOM 2401 C CA . THR A 1 304 ? 3.265 6.261 5.716 1.00 75.94 304 THR A CA 1
ATOM 2402 C C . THR A 1 304 ? 2.628 7.361 4.874 1.00 75.94 304 THR A C 1
ATOM 2404 O O . THR A 1 304 ? 1.776 7.074 4.037 1.00 75.94 304 THR A O 1
ATOM 2407 N N . MET A 1 305 ? 3.048 8.610 5.083 1.00 80.44 305 MET A N 1
ATOM 2408 C CA . MET A 1 305 ? 2.575 9.793 4.376 1.00 80.44 305 MET A CA 1
ATOM 2409 C C . MET A 1 305 ? 3.766 10.568 3.810 1.00 80.44 305 MET A C 1
ATOM 2411 O O . MET A 1 305 ? 4.774 10.744 4.498 1.00 80.44 305 MET A O 1
ATOM 2415 N N . VAL A 1 306 ? 3.634 11.085 2.591 1.00 82.56 306 VAL A N 1
ATOM 2416 C CA . VAL A 1 306 ? 4.660 11.883 1.898 1.00 82.56 306 VAL A CA 1
ATOM 2417 C C . VAL A 1 306 ? 4.022 13.098 1.230 1.00 82.56 306 VAL A C 1
ATOM 2419 O O . VAL A 1 306 ? 2.820 13.088 0.988 1.00 82.56 306 VAL A O 1
ATOM 2422 N N . ILE A 1 307 ? 4.808 14.131 0.924 1.00 83.56 307 ILE A N 1
ATOM 2423 C CA . ILE A 1 307 ? 4.371 15.243 0.067 1.00 83.56 307 ILE A CA 1
ATOM 2424 C C . ILE A 1 307 ? 4.997 15.017 -1.314 1.00 83.56 307 ILE A C 1
ATOM 2426 O O . ILE A 1 307 ? 6.224 15.095 -1.434 1.00 83.56 307 ILE A O 1
ATOM 2430 N N . PRO A 1 308 ? 4.209 14.663 -2.343 1.00 85.88 308 PRO A N 1
ATOM 2431 C CA . PRO A 1 308 ? 4.711 14.533 -3.706 1.00 85.88 308 PRO A CA 1
ATOM 2432 C C . PRO A 1 308 ? 5.251 15.866 -4.258 1.00 85.88 308 PRO A C 1
ATOM 2434 O O . PRO A 1 308 ? 4.727 16.916 -3.900 1.00 85.88 308 PRO A O 1
ATOM 2437 N N . PRO A 1 309 ? 6.231 15.863 -5.186 1.00 78.00 309 PRO A N 1
ATOM 2438 C CA . PRO A 1 309 ? 6.848 17.094 -5.705 1.00 78.00 309 PRO A CA 1
ATOM 2439 C C . PRO A 1 309 ? 5.878 18.132 -6.299 1.00 78.00 309 PRO A C 1
ATOM 2441 O O . PRO A 1 309 ? 6.151 19.327 -6.239 1.00 78.00 309 PRO A O 1
ATOM 2444 N N . ARG A 1 310 ? 4.750 17.680 -6.860 1.00 72.56 310 ARG A N 1
ATOM 2445 C CA . ARG A 1 310 ? 3.742 18.522 -7.530 1.00 72.56 310 ARG A CA 1
ATOM 2446 C C . ARG A 1 310 ? 2.591 18.945 -6.620 1.00 72.56 310 ARG A C 1
ATOM 2448 O O . ARG A 1 310 ? 1.685 19.626 -7.082 1.00 72.56 310 ARG A O 1
ATOM 2455 N N . ASP A 1 311 ? 2.621 18.526 -5.362 1.00 78.56 311 ASP A N 1
ATOM 2456 C CA . ASP A 1 311 ? 1.546 18.716 -4.397 1.00 78.56 311 ASP A CA 1
ATOM 2457 C C . ASP A 1 311 ? 2.062 19.509 -3.181 1.00 78.56 311 ASP A C 1
ATOM 2459 O O . ASP A 1 311 ? 3.268 19.622 -2.930 1.00 78.56 311 ASP A O 1
ATOM 2463 N N . ASP A 1 312 ? 1.149 20.100 -2.427 1.00 78.56 312 ASP A N 1
ATOM 2464 C CA . ASP A 1 312 ? 1.400 20.692 -1.113 1.00 78.56 312 ASP A CA 1
ATOM 2465 C C . ASP A 1 312 ? 0.743 19.886 0.019 1.00 78.56 312 ASP A C 1
ATOM 2467 O O . ASP A 1 312 ? 1.020 20.122 1.200 1.00 78.56 312 ASP A O 1
ATOM 2471 N N . GLU A 1 313 ? -0.063 18.881 -0.329 1.00 77.94 313 GLU A N 1
ATOM 2472 C CA . GLU A 1 313 ? -0.739 18.006 0.616 1.00 77.94 313 GLU A CA 1
ATOM 2473 C C . GLU A 1 313 ? 0.013 16.688 0.863 1.00 77.94 313 GLU A C 1
ATOM 2475 O O . GLU A 1 313 ? 0.689 16.115 0.006 1.00 77.94 313 GLU A O 1
ATOM 2480 N N . TYR A 1 314 ? -0.141 16.165 2.083 1.00 81.06 314 TYR A N 1
ATOM 2481 C CA . TYR A 1 314 ? 0.317 14.820 2.414 1.00 81.06 314 TYR A CA 1
ATOM 2482 C C . TYR A 1 314 ? -0.582 13.773 1.754 1.00 81.06 314 TYR A C 1
ATOM 2484 O O . TYR A 1 314 ? -1.783 13.723 2.021 1.00 81.06 314 TYR A O 1
ATOM 2492 N N . ARG A 1 315 ? 0.028 12.866 0.996 1.00 84.19 315 ARG A N 1
ATOM 2493 C CA . ARG A 1 315 ? -0.605 11.690 0.395 1.00 84.19 315 ARG A CA 1
ATOM 2494 C C . ARG A 1 315 ? -0.126 10.420 1.086 1.00 84.19 315 ARG A C 1
ATOM 2496 O O . ARG A 1 315 ? 1.010 10.359 1.560 1.00 84.19 315 ARG A O 1
ATOM 2503 N N . GLY A 1 316 ? -0.989 9.408 1.146 1.00 84.75 316 GLY A N 1
ATOM 2504 C CA . GLY A 1 316 ? -0.585 8.079 1.599 1.00 84.75 316 GLY A CA 1
ATOM 2505 C C . GLY A 1 316 ? 0.489 7.527 0.669 1.00 84.75 316 GLY A C 1
ATOM 2506 O O . GLY A 1 316 ? 0.387 7.665 -0.544 1.00 84.75 316 GLY A O 1
ATOM 2507 N N . VAL A 1 317 ? 1.532 6.900 1.205 1.00 86.44 317 VAL A N 1
ATOM 2508 C CA . VAL A 1 317 ? 2.666 6.434 0.390 1.00 86.44 317 VAL A CA 1
ATOM 2509 C C . VAL A 1 317 ? 2.224 5.502 -0.749 1.00 86.44 317 VAL A C 1
ATOM 2511 O O . VAL A 1 317 ? 2.759 5.586 -1.853 1.00 86.44 317 VAL A O 1
ATOM 2514 N N . PHE A 1 318 ? 1.196 4.678 -0.519 1.00 89.75 318 PHE A N 1
ATOM 2515 C CA . PHE A 1 318 ? 0.629 3.766 -1.517 1.00 89.75 318 PHE A CA 1
ATOM 2516 C C . PHE A 1 318 ? -0.195 4.451 -2.616 1.00 89.75 318 PHE A C 1
ATOM 2518 O O . PHE A 1 318 ? -0.418 3.840 -3.652 1.00 89.75 318 PHE A O 1
ATOM 2525 N N . SER A 1 319 ? -0.581 5.718 -2.446 1.00 90.81 319 SER A N 1
ATOM 2526 C CA . SER A 1 319 ? -1.184 6.536 -3.508 1.00 90.81 319 SER A CA 1
ATOM 2527 C C . SER A 1 319 ? -0.141 7.380 -4.256 1.00 90.81 319 SER A C 1
ATOM 2529 O O . SER A 1 319 ? -0.487 8.395 -4.861 1.00 90.81 319 SER A O 1
ATOM 2531 N N . THR A 1 320 ? 1.146 7.025 -4.156 1.00 91.12 320 THR A N 1
ATOM 2532 C CA . THR A 1 320 ? 2.270 7.733 -4.789 1.00 91.12 320 THR A CA 1
ATOM 2533 C C . THR A 1 320 ? 3.278 6.752 -5.387 1.00 91.12 320 THR A C 1
ATOM 2535 O O . THR A 1 320 ? 3.297 5.574 -5.036 1.00 91.12 320 THR A O 1
ATOM 2538 N N . ARG A 1 321 ? 4.178 7.263 -6.237 1.00 91.12 321 ARG A N 1
ATOM 2539 C CA . ARG A 1 321 ? 5.365 6.544 -6.737 1.00 91.12 321 ARG A CA 1
ATOM 2540 C C . ARG A 1 321 ? 6.654 6.973 -6.021 1.00 91.12 321 ARG A C 1
ATOM 2542 O O . ARG A 1 321 ? 7.720 7.012 -6.623 1.00 91.12 321 ARG A O 1
ATOM 2549 N N . SER A 1 322 ? 6.558 7.375 -4.749 1.00 88.06 322 SER A N 1
ATOM 2550 C CA . SER A 1 322 ? 7.739 7.760 -3.967 1.00 88.06 322 SER A CA 1
ATOM 2551 C C . SER A 1 322 ? 8.713 6.580 -3.858 1.00 88.06 322 SER A C 1
ATOM 2553 O O . SER A 1 322 ? 8.252 5.457 -3.700 1.00 88.06 322 SER A O 1
ATOM 2555 N N . PRO A 1 323 ? 10.035 6.796 -3.865 1.00 85.38 323 PRO A N 1
ATOM 2556 C CA . PRO A 1 323 ? 11.003 5.760 -3.495 1.00 85.38 323 PRO A CA 1
ATOM 2557 C C . PRO A 1 323 ? 10.912 5.364 -2.014 1.00 85.38 323 PRO A C 1
ATOM 2559 O O . PRO A 1 323 ? 11.328 4.275 -1.641 1.00 85.38 323 PRO A O 1
ATOM 2562 N N . HIS A 1 324 ? 10.374 6.229 -1.146 1.00 80.69 324 HIS A N 1
ATOM 2563 C CA . HIS A 1 324 ? 10.357 6.032 0.303 1.00 80.69 324 HIS A CA 1
ATOM 2564 C C . HIS A 1 324 ? 9.149 5.189 0.725 1.00 80.69 324 HIS A C 1
ATOM 2566 O O . HIS A 1 324 ? 8.160 5.717 1.231 1.00 80.69 324 HIS A O 1
ATOM 2572 N N . ARG A 1 325 ? 9.221 3.877 0.487 1.00 84.12 325 ARG A N 1
ATOM 2573 C CA . ARG A 1 325 ? 8.128 2.909 0.693 1.00 84.12 325 ARG A CA 1
ATOM 2574 C C . ARG A 1 325 ? 8.559 1.795 1.655 1.00 84.12 325 ARG A C 1
ATOM 2576 O O . ARG A 1 325 ? 9.755 1.644 1.873 1.00 84.12 325 ARG A O 1
ATOM 2583 N N . PRO A 1 326 ? 7.620 0.999 2.211 1.00 83.06 326 PRO A N 1
ATOM 2584 C CA . PRO A 1 326 ? 7.971 -0.112 3.103 1.00 83.06 326 PRO A CA 1
ATOM 2585 C C . PRO A 1 326 ? 8.932 -1.118 2.456 1.00 83.06 326 PRO A C 1
ATOM 2587 O O . PRO A 1 326 ? 9.893 -1.538 3.085 1.00 83.06 326 PRO A O 1
ATOM 2590 N N . ASN A 1 327 ? 8.678 -1.450 1.185 1.00 84.50 327 ASN A N 1
ATOM 2591 C CA . ASN A 1 327 ? 9.568 -2.235 0.339 1.00 84.50 327 ASN A CA 1
ATOM 2592 C C . ASN A 1 327 ? 10.069 -1.318 -0.775 1.00 84.50 327 ASN A C 1
ATOM 2594 O O . ASN A 1 327 ? 9.263 -0.796 -1.552 1.00 84.50 327 ASN A O 1
ATOM 2598 N N . PHE A 1 328 ? 11.383 -1.115 -0.845 1.00 86.31 328 PHE A N 1
ATOM 2599 C CA . PHE A 1 328 ? 12.055 -0.207 -1.779 1.00 86.31 328 PHE A CA 1
ATOM 2600 C C . PHE A 1 328 ? 12.100 -0.751 -3.217 1.00 86.31 328 PHE A C 1
ATOM 2602 O O . PHE A 1 328 ? 13.149 -0.737 -3.855 1.00 86.31 328 PHE A O 1
ATOM 2609 N N . ILE A 1 329 ? 10.967 -1.241 -3.718 1.00 91.75 329 ILE A N 1
ATOM 2610 C CA . ILE A 1 329 ? 10.820 -1.817 -5.053 1.00 91.75 329 ILE A CA 1
ATOM 2611 C C . ILE A 1 329 ? 10.227 -0.760 -5.984 1.00 91.75 329 ILE A C 1
ATOM 2613 O O . ILE A 1 329 ? 9.138 -0.227 -5.727 1.00 91.75 329 ILE A O 1
ATOM 2617 N N . GLY A 1 330 ? 10.971 -0.469 -7.046 1.00 93.12 330 GLY A N 1
ATOM 2618 C CA . GLY A 1 330 ? 10.543 0.308 -8.197 1.00 93.12 330 GLY A CA 1
ATOM 2619 C C . GLY A 1 330 ? 10.116 -0.599 -9.347 1.00 93.12 330 GLY A C 1
ATOM 2620 O O . GLY A 1 330 ? 10.487 -1.773 -9.408 1.00 93.12 330 GLY A O 1
ATOM 2621 N N . ILE A 1 331 ? 9.317 -0.037 -10.248 1.00 96.25 331 ILE A N 1
ATOM 2622 C CA . ILE A 1 331 ? 8.892 -0.676 -11.489 1.00 96.25 331 ILE A CA 1
ATOM 2623 C C . ILE A 1 331 ? 8.930 0.364 -12.605 1.00 96.25 331 ILE A C 1
ATOM 2625 O O . ILE A 1 331 ? 8.387 1.459 -12.433 1.00 96.25 331 ILE A O 1
ATOM 2629 N N . SER A 1 332 ? 9.544 0.007 -13.730 1.00 94.81 332 SER A N 1
ATOM 2630 C CA . SER A 1 332 ? 9.627 0.866 -14.915 1.00 94.81 332 SER A CA 1
ATOM 2631 C C . SER A 1 332 ? 9.310 0.061 -16.167 1.00 94.81 332 SER A C 1
ATOM 2633 O O . SER A 1 332 ? 9.831 -1.040 -16.335 1.00 94.81 332 SER A O 1
ATOM 2635 N N . CYS A 1 333 ? 8.436 0.599 -17.021 1.00 95.06 333 CYS A N 1
ATOM 2636 C CA . CYS A 1 333 ? 8.264 0.116 -18.389 1.00 95.06 333 CYS A CA 1
ATOM 2637 C C . CYS A 1 333 ? 9.323 0.825 -19.221 1.00 95.06 333 CYS A C 1
ATOM 2639 O O . CYS A 1 333 ? 9.315 2.055 -19.285 1.00 95.06 333 CYS A O 1
ATOM 2641 N N . VAL A 1 334 ? 10.255 0.053 -19.765 1.00 94.56 334 VAL A N 1
ATOM 2642 C CA . VAL A 1 334 ? 11.401 0.555 -20.523 1.00 94.56 334 VAL A CA 1
ATOM 2643 C C . VAL A 1 334 ? 11.355 -0.033 -21.922 1.00 94.56 334 VAL A C 1
ATOM 2645 O O . VAL A 1 334 ? 10.863 -1.149 -22.118 1.00 94.56 334 VAL A O 1
ATOM 2648 N N . ARG A 1 335 ? 11.870 0.711 -22.896 1.00 93.75 335 ARG A N 1
ATOM 2649 C CA . ARG A 1 335 ? 11.983 0.213 -24.264 1.00 93.75 335 ARG A CA 1
ATOM 2650 C C . ARG A 1 335 ? 13.152 -0.757 -24.346 1.00 93.75 335 ARG A C 1
ATOM 2652 O O . ARG A 1 335 ? 14.257 -0.428 -23.909 1.00 93.75 335 ARG A O 1
ATOM 2659 N N . LEU A 1 336 ? 12.909 -1.941 -24.893 1.00 95.44 336 LEU A N 1
ATOM 2660 C CA . LEU A 1 336 ? 13.954 -2.903 -25.202 1.00 95.44 336 LEU A CA 1
ATOM 2661 C C . LEU A 1 336 ? 14.594 -2.505 -26.533 1.00 95.44 336 LEU A C 1
ATOM 2663 O O . LEU A 1 336 ? 13.905 -2.328 -27.533 1.00 95.44 336 LEU A O 1
ATOM 2667 N N . VAL A 1 337 ? 15.909 -2.308 -26.522 1.00 94.38 337 VAL A N 1
ATOM 2668 C CA . VAL A 1 337 ? 16.675 -1.921 -27.712 1.00 94.38 337 VAL A CA 1
ATOM 2669 C C . VAL A 1 337 ? 17.328 -3.143 -28.337 1.00 94.38 337 VAL A C 1
ATOM 2671 O O . VAL A 1 337 ? 17.223 -3.336 -29.542 1.00 94.38 337 VAL A O 1
ATOM 2674 N N . ASP A 1 338 ? 18.001 -3.954 -27.519 1.00 94.31 338 ASP A N 1
ATOM 2675 C CA . ASP A 1 338 ? 18.703 -5.151 -27.983 1.00 94.31 338 ASP A CA 1
ATOM 2676 C C . ASP A 1 338 ? 18.986 -6.124 -26.825 1.00 94.31 338 ASP A C 1
ATOM 2678 O O . ASP A 1 338 ? 18.937 -5.754 -25.647 1.00 94.31 338 ASP A O 1
ATOM 2682 N N . VAL A 1 339 ? 19.339 -7.365 -27.151 1.00 95.19 339 VAL A N 1
ATOM 2683 C CA . VAL A 1 339 ? 19.785 -8.400 -26.219 1.00 95.19 339 VAL A CA 1
ATOM 2684 C C . VAL A 1 339 ? 21.006 -9.102 -26.805 1.00 95.19 339 VAL A C 1
ATOM 2686 O O . VAL A 1 339 ? 20.936 -9.832 -27.792 1.00 95.19 339 VAL A O 1
ATOM 2689 N N . HIS A 1 340 ? 22.143 -8.939 -26.135 1.00 93.38 340 HIS A N 1
ATOM 2690 C CA . HIS A 1 340 ? 23.407 -9.575 -26.490 1.00 93.38 340 HIS A CA 1
ATOM 2691 C C . HIS A 1 340 ? 23.869 -10.496 -25.361 1.00 93.38 340 HIS A C 1
ATOM 2693 O O . HIS A 1 340 ? 24.559 -10.086 -24.420 1.00 93.38 340 HIS A O 1
ATOM 2699 N N . GLY A 1 341 ? 23.472 -11.768 -25.440 1.00 93.06 341 GLY A N 1
ATOM 2700 C CA . GLY A 1 341 ? 23.731 -12.748 -24.386 1.00 93.06 341 GLY A CA 1
ATOM 2701 C C . GLY A 1 341 ? 23.098 -12.313 -23.061 1.00 93.06 341 GLY A C 1
ATOM 2702 O O . GLY A 1 341 ? 21.882 -12.251 -22.942 1.00 93.06 341 GLY A O 1
ATOM 2703 N N . LEU A 1 342 ? 23.929 -11.989 -22.066 1.00 96.50 342 LEU A N 1
ATOM 2704 C CA . LEU A 1 342 ? 23.492 -11.516 -20.741 1.00 96.50 342 LEU A CA 1
ATOM 2705 C C . LEU A 1 342 ? 23.358 -9.985 -20.635 1.00 96.50 342 LEU A C 1
ATOM 2707 O O . LEU A 1 342 ? 23.131 -9.470 -19.540 1.00 96.50 342 LEU A O 1
ATOM 2711 N N . ASN A 1 343 ? 23.555 -9.250 -21.731 1.00 97.19 343 ASN A N 1
ATOM 2712 C CA . ASN A 1 343 ? 23.391 -7.799 -21.776 1.00 97.19 343 ASN A CA 1
ATOM 2713 C C . ASN A 1 343 ? 22.046 -7.452 -22.404 1.00 97.19 343 ASN A C 1
ATOM 2715 O O . ASN A 1 343 ? 21.834 -7.714 -23.584 1.00 97.19 343 ASN A O 1
ATOM 2719 N N . ILE A 1 344 ? 21.163 -6.832 -21.630 1.00 97.69 344 ILE A N 1
ATOM 2720 C CA . ILE A 1 344 ? 19.881 -6.319 -22.113 1.00 97.69 344 ILE A CA 1
ATOM 2721 C C . ILE A 1 344 ? 20.030 -4.808 -22.275 1.00 97.69 344 ILE A C 1
ATOM 2723 O O . ILE A 1 344 ? 20.186 -4.082 -21.291 1.00 97.69 344 ILE A O 1
ATOM 2727 N N . HIS A 1 345 ? 20.020 -4.343 -23.516 1.00 95.81 345 HIS A N 1
ATOM 2728 C CA . HIS A 1 345 ? 20.131 -2.938 -23.876 1.00 95.81 345 HIS A CA 1
ATOM 2729 C C . HIS A 1 345 ? 18.744 -2.305 -23.816 1.00 95.81 345 HIS A C 1
ATOM 2731 O O . HIS A 1 345 ? 17.812 -2.765 -24.471 1.00 95.81 345 HIS A O 1
ATOM 2737 N N . ILE A 1 346 ? 18.603 -1.251 -23.019 1.00 95.00 346 ILE A N 1
ATOM 2738 C CA . ILE A 1 346 ? 17.324 -0.584 -22.769 1.00 95.00 346 ILE A CA 1
ATOM 2739 C C . ILE A 1 346 ? 17.421 0.913 -23.042 1.00 95.00 346 ILE A C 1
ATOM 2741 O O . ILE A 1 346 ? 18.493 1.513 -22.935 1.00 95.00 346 ILE A O 1
ATOM 2745 N N . ALA A 1 347 ? 16.277 1.517 -23.335 1.00 90.81 347 ALA A N 1
ATOM 2746 C CA . ALA A 1 347 ? 16.085 2.955 -23.416 1.00 90.81 347 ALA A CA 1
ATOM 2747 C C . ALA A 1 347 ? 14.848 3.380 -22.612 1.00 90.81 347 ALA A C 1
ATOM 2749 O O . ALA A 1 347 ? 14.104 2.533 -22.116 1.00 90.81 347 ALA A O 1
ATOM 2750 N N . ASP A 1 348 ? 14.630 4.689 -22.478 1.00 88.81 348 ASP A N 1
ATOM 2751 C CA . ASP A 1 348 ? 13.459 5.260 -21.801 1.00 88.81 348 ASP A CA 1
ATOM 2752 C C . ASP A 1 348 ? 13.322 4.709 -20.370 1.00 88.81 348 ASP A C 1
ATOM 2754 O O . ASP A 1 348 ? 12.318 4.100 -19.998 1.00 88.81 348 ASP A O 1
ATOM 2758 N N . HIS A 1 349 ? 14.373 4.881 -19.557 1.00 91.06 349 HIS A N 1
ATOM 2759 C CA . HIS A 1 349 ? 14.454 4.352 -18.192 1.00 91.06 349 HIS A CA 1
ATOM 2760 C C . HIS A 1 349 ? 14.830 5.425 -17.154 1.00 91.06 349 HIS A C 1
ATOM 2762 O O . HIS A 1 349 ? 15.384 6.473 -17.473 1.00 91.06 349 HIS A O 1
ATOM 2768 N N . ASP A 1 350 ? 14.534 5.159 -15.880 1.00 89.94 350 ASP A N 1
ATOM 2769 C CA . ASP A 1 350 ? 14.824 6.027 -14.722 1.00 89.94 350 ASP A CA 1
ATOM 2770 C C . ASP A 1 350 ? 15.825 5.390 -13.734 1.00 89.94 350 ASP A C 1
ATOM 2772 O O . ASP A 1 350 ? 15.983 5.814 -12.587 1.00 89.94 350 ASP A O 1
ATOM 2776 N N . LEU A 1 351 ? 16.514 4.348 -14.201 1.00 91.12 351 LEU A N 1
ATOM 2777 C CA . LEU A 1 351 ? 17.380 3.481 -13.404 1.00 91.12 351 LEU A CA 1
ATOM 2778 C C . LEU A 1 351 ? 18.803 4.045 -13.240 1.00 91.12 351 LEU A C 1
ATOM 2780 O O . LEU A 1 351 ? 19.507 4.298 -14.223 1.00 91.12 351 LEU A O 1
ATOM 2784 N N . LEU A 1 352 ? 19.262 4.170 -11.993 1.00 89.88 352 LEU A N 1
ATOM 2785 C CA . LEU A 1 352 ? 20.622 4.614 -11.684 1.00 89.88 352 LEU A CA 1
ATOM 2786 C C . LEU A 1 352 ? 21.668 3.536 -11.992 1.00 89.88 352 LEU A C 1
ATOM 2788 O O . LEU A 1 352 ? 21.397 2.336 -11.968 1.00 89.88 352 LEU A O 1
ATOM 2792 N N . HIS A 1 353 ? 22.901 3.977 -12.216 1.00 88.31 353 HIS A N 1
ATOM 2793 C CA . HIS A 1 353 ? 24.055 3.099 -12.284 1.00 88.31 353 HIS A CA 1
ATOM 2794 C C . HIS A 1 353 ? 24.193 2.309 -10.978 1.00 88.31 353 HIS A C 1
ATOM 2796 O O . HIS A 1 353 ? 24.140 2.887 -9.892 1.00 88.31 353 HIS A O 1
ATOM 2802 N N . GLY A 1 354 ? 24.393 0.998 -11.078 1.00 89.69 354 GLY A N 1
ATOM 2803 C CA . GLY A 1 354 ? 24.480 0.109 -9.925 1.00 89.69 354 GLY A CA 1
ATOM 2804 C C . GLY A 1 354 ? 23.128 -0.229 -9.290 1.00 89.69 354 GLY A C 1
ATOM 2805 O O . GLY A 1 354 ? 23.103 -0.819 -8.214 1.00 89.69 354 GLY A O 1
ATOM 2806 N N . THR A 1 355 ? 21.998 0.127 -9.910 1.00 92.88 355 THR A N 1
ATOM 2807 C CA . THR A 1 355 ? 20.677 -0.305 -9.434 1.00 92.88 355 THR A CA 1
ATOM 2808 C C . THR A 1 355 ? 20.518 -1.824 -9.599 1.00 92.88 355 THR A C 1
ATOM 2810 O O . THR A 1 355 ? 20.632 -2.316 -10.725 1.00 92.88 355 THR A O 1
ATOM 2813 N N . PRO A 1 356 ? 20.240 -2.583 -8.518 1.00 94.94 356 PRO A N 1
ATOM 2814 C CA . PRO A 1 356 ? 19.963 -4.013 -8.616 1.00 94.94 356 PRO A CA 1
ATOM 2815 C C . PRO A 1 356 ? 18.623 -4.273 -9.309 1.00 94.94 356 PRO A C 1
ATOM 2817 O O . PRO A 1 356 ? 17.596 -3.713 -8.911 1.00 94.94 356 PRO A O 1
ATOM 2820 N N . VAL A 1 357 ? 18.629 -5.153 -10.309 1.00 97.00 357 VAL A N 1
ATOM 2821 C CA . VAL A 1 357 ? 17.416 -5.646 -10.974 1.00 97.00 357 VAL A CA 1
ATOM 2822 C C . VAL A 1 357 ? 16.925 -6.883 -10.240 1.00 97.00 357 VAL A C 1
ATOM 2824 O O . VAL A 1 357 ? 17.704 -7.797 -9.981 1.00 97.00 357 VAL A O 1
ATOM 2827 N N . LEU A 1 358 ? 15.645 -6.899 -9.886 1.00 96.50 358 LEU A N 1
ATOM 2828 C CA . LEU A 1 358 ? 14.989 -7.991 -9.171 1.00 96.50 358 LEU A CA 1
ATOM 2829 C C . LEU A 1 358 ? 14.309 -8.960 -10.136 1.00 96.50 358 LEU A C 1
ATOM 2831 O O . LEU A 1 358 ? 14.368 -10.161 -9.912 1.00 96.50 358 LEU A O 1
ATOM 2835 N N . ASP A 1 359 ? 13.678 -8.441 -11.190 1.00 98.12 359 ASP A N 1
ATOM 2836 C CA . ASP A 1 359 ? 12.946 -9.249 -12.167 1.00 98.12 359 ASP A CA 1
ATOM 2837 C C . ASP A 1 359 ? 12.727 -8.483 -13.482 1.00 98.12 359 ASP A C 1
ATOM 2839 O O . ASP A 1 359 ? 12.761 -7.246 -13.499 1.00 98.12 359 ASP A O 1
ATOM 2843 N N . ILE A 1 360 ? 12.486 -9.220 -14.570 1.00 98.38 360 ILE A N 1
ATOM 2844 C CA . ILE A 1 360 ? 12.188 -8.688 -15.907 1.00 98.38 360 ILE A CA 1
ATOM 2845 C C . ILE A 1 360 ? 10.986 -9.437 -16.481 1.00 98.38 360 ILE A C 1
ATOM 2847 O O . ILE A 1 360 ? 10.941 -10.665 -16.451 1.00 98.38 360 ILE A O 1
ATOM 2851 N N . LYS A 1 361 ? 10.011 -8.704 -17.024 1.00 98.31 361 LYS A N 1
ATOM 2852 C CA . LYS A 1 361 ? 8.820 -9.281 -17.666 1.00 98.31 361 LYS A CA 1
ATOM 2853 C C . LYS A 1 361 ? 8.529 -8.588 -18.996 1.00 98.31 361 LYS A C 1
ATOM 2855 O O . LYS A 1 361 ? 8.803 -7.395 -19.101 1.00 98.31 361 LYS A O 1
ATOM 2860 N N . PRO A 1 362 ? 7.959 -9.275 -19.998 1.00 97.69 362 PRO A N 1
ATOM 2861 C CA . PRO A 1 362 ? 7.495 -8.600 -21.204 1.00 97.69 362 PRO A CA 1
ATOM 2862 C C . PRO A 1 362 ? 6.361 -7.624 -20.873 1.00 97.69 362 PRO A C 1
ATOM 2864 O O . PRO A 1 362 ? 5.533 -7.912 -20.009 1.00 97.69 362 PRO A O 1
ATOM 2867 N N . TYR A 1 363 ? 6.321 -6.484 -21.562 1.00 97.62 363 TYR A N 1
ATOM 2868 C CA . TYR A 1 363 ? 5.155 -5.605 -21.559 1.00 97.62 363 TYR A CA 1
ATOM 2869 C C . TYR A 1 363 ? 4.153 -6.103 -22.602 1.00 97.62 363 TYR A C 1
ATOM 2871 O O . TYR A 1 363 ? 4.491 -6.248 -23.778 1.00 97.62 363 TYR A O 1
ATOM 2879 N N . LEU A 1 364 ? 2.917 -6.353 -22.182 1.00 97.44 364 LEU A N 1
ATOM 2880 C CA . LEU A 1 364 ? 1.866 -6.894 -23.038 1.00 97.44 364 LEU A CA 1
ATOM 2881 C C . LEU A 1 364 ? 0.721 -5.877 -23.159 1.00 97.44 364 LEU A C 1
ATOM 2883 O O . LEU A 1 364 ? -0.094 -5.768 -22.240 1.00 97.44 364 LEU A O 1
ATOM 2887 N N . PRO A 1 365 ? 0.594 -5.148 -24.289 1.00 96.31 365 PRO A N 1
ATOM 2888 C CA . PRO A 1 365 ? -0.380 -4.062 -24.419 1.00 96.31 365 PRO A CA 1
ATOM 2889 C C . PRO A 1 365 ? -1.822 -4.468 -24.097 1.00 96.31 365 PRO A C 1
ATOM 2891 O O . PRO A 1 365 ? -2.561 -3.690 -23.506 1.00 96.31 365 PRO A O 1
ATOM 2894 N N . PHE A 1 366 ? -2.224 -5.694 -24.442 1.00 95.44 366 PHE A N 1
ATOM 2895 C CA . PHE A 1 366 ? -3.597 -6.162 -24.240 1.00 95.44 366 PHE A CA 1
ATOM 2896 C C . PHE A 1 366 ? -3.999 -6.313 -22.760 1.00 95.44 366 PHE A C 1
ATOM 2898 O O . PHE A 1 366 ? -5.196 -6.334 -22.477 1.00 95.44 366 PHE A O 1
ATOM 2905 N N . CYS A 1 367 ? -3.045 -6.432 -21.826 1.00 94.75 367 CYS A N 1
ATOM 2906 C CA . CYS A 1 367 ? -3.333 -6.553 -20.390 1.00 94.75 367 CYS A CA 1
ATOM 2907 C C . CYS A 1 367 ? -2.677 -5.476 -19.520 1.00 94.75 367 CYS A C 1
ATOM 2909 O O . CYS A 1 367 ? -3.197 -5.187 -18.447 1.00 94.75 367 CYS A O 1
ATOM 2911 N N . ASP A 1 368 ? -1.584 -4.864 -19.975 1.00 96.69 368 ASP A N 1
ATOM 2912 C CA . ASP A 1 368 ? -0.858 -3.851 -19.205 1.00 96.69 368 ASP A CA 1
ATOM 2913 C C . ASP A 1 368 ? -1.309 -2.420 -19.534 1.00 96.69 368 ASP A C 1
ATOM 2915 O O . ASP A 1 368 ? -1.127 -1.503 -18.726 1.00 96.69 368 ASP A O 1
ATOM 2919 N N . ALA A 1 369 ? -1.877 -2.191 -20.725 1.00 95.69 369 ALA A N 1
ATOM 2920 C CA . ALA A 1 369 ? -2.326 -0.867 -21.131 1.00 95.69 369 ALA A CA 1
ATOM 2921 C C . ALA A 1 369 ? -3.747 -0.585 -20.625 1.00 95.69 369 ALA A C 1
ATOM 2923 O O . ALA A 1 369 ? -4.721 -1.228 -21.016 1.00 95.69 369 ALA A O 1
ATOM 2924 N N . HIS A 1 370 ? -3.882 0.480 -19.834 1.00 94.75 370 HIS A N 1
ATOM 2925 C CA . HIS A 1 370 ? -5.175 1.052 -19.457 1.00 94.75 370 HIS A CA 1
ATOM 2926 C C . HIS A 1 370 ? -5.235 2.542 -19.832 1.00 94.75 370 HIS A C 1
ATOM 2928 O O . HIS A 1 370 ? -5.125 3.397 -18.952 1.00 94.75 370 HIS A O 1
ATOM 2934 N N . PRO A 1 371 ? -5.416 2.886 -21.125 1.00 93.38 371 PRO A N 1
ATOM 2935 C CA . PRO A 1 371 ? -5.350 4.275 -21.600 1.00 93.38 371 PRO A CA 1
ATOM 2936 C C . PRO A 1 371 ? -6.371 5.216 -20.947 1.00 93.38 371 PRO A C 1
ATOM 2938 O O . PRO A 1 371 ? -6.123 6.409 -20.825 1.00 93.38 371 PRO A O 1
ATOM 2941 N N . ASN A 1 372 ? -7.503 4.670 -20.494 1.00 94.25 372 ASN A N 1
ATOM 2942 C CA . ASN A 1 372 ? -8.600 5.424 -19.884 1.00 94.25 372 ASN A CA 1
ATOM 2943 C C . ASN A 1 372 ? -8.573 5.388 -18.341 1.00 94.25 372 ASN A C 1
ATOM 2945 O O . ASN A 1 372 ? -9.582 5.682 -17.697 1.00 94.25 372 ASN A O 1
ATOM 2949 N N . ALA A 1 373 ? -7.464 4.957 -17.729 1.00 93.88 373 ALA A N 1
ATOM 2950 C CA . ALA A 1 373 ? -7.346 4.890 -16.276 1.00 93.88 373 ALA A CA 1
ATOM 2951 C C . ALA A 1 373 ? -7.336 6.291 -15.645 1.00 93.88 373 ALA A C 1
ATOM 2953 O O . ALA A 1 373 ? -6.663 7.199 -16.124 1.00 93.88 373 ALA A O 1
ATOM 2954 N N . ARG A 1 374 ? -8.038 6.442 -14.516 1.00 92.88 374 ARG A N 1
ATOM 2955 C CA . ARG A 1 374 ? -8.047 7.678 -13.719 1.00 92.88 374 ARG A CA 1
ATOM 2956 C C . ARG A 1 374 ? -6.800 7.768 -12.837 1.00 92.88 374 ARG A C 1
ATOM 2958 O O . ARG A 1 374 ? -6.483 6.813 -12.128 1.00 92.88 374 ARG A O 1
ATOM 2965 N N . ALA A 1 375 ? -6.161 8.934 -12.783 1.00 88.62 375 ALA A N 1
ATOM 2966 C CA . ALA A 1 375 ? -4.976 9.206 -11.958 1.00 88.62 375 ALA A CA 1
ATOM 2967 C C . ALA A 1 375 ? -5.281 9.917 -10.619 1.00 88.62 375 ALA A C 1
ATOM 2969 O O . ALA A 1 375 ? -4.367 10.333 -9.898 1.00 88.62 375 ALA A O 1
ATOM 2970 N N . GLY A 1 376 ? -6.561 10.038 -10.251 1.00 88.31 376 GLY A N 1
ATOM 2971 C CA . GLY A 1 376 ? -7.000 10.508 -8.933 1.00 88.31 376 GLY A CA 1
ATOM 2972 C C . GLY A 1 376 ? -6.527 11.930 -8.617 1.00 88.31 376 GLY A C 1
ATOM 2973 O O . GLY A 1 376 ? -6.702 12.842 -9.421 1.00 88.31 376 GLY A O 1
ATOM 2974 N N . TRP A 1 377 ? -5.890 12.121 -7.455 1.00 86.62 377 TRP A N 1
ATOM 2975 C CA . TRP A 1 377 ? -5.440 13.444 -6.995 1.00 86.62 377 TRP A CA 1
ATOM 2976 C C . TRP A 1 377 ? -4.466 14.134 -7.966 1.00 86.62 377 TRP A C 1
ATOM 2978 O O . TRP A 1 377 ? -4.369 15.358 -7.963 1.00 86.62 377 TRP A O 1
ATOM 2988 N N . VAL A 1 378 ? -3.759 13.379 -8.815 1.00 86.00 378 VAL A N 1
ATOM 2989 C CA . VAL A 1 378 ? -2.829 13.942 -9.806 1.00 86.00 378 VAL A CA 1
ATOM 2990 C C . VAL A 1 378 ? -3.581 14.748 -10.870 1.00 86.00 378 VAL A C 1
ATOM 2992 O O . VAL A 1 378 ? -3.166 15.858 -11.200 1.00 86.00 378 VAL A O 1
ATOM 2995 N N . GLU A 1 379 ? -4.706 14.228 -11.371 1.00 85.62 379 GLU A N 1
ATOM 2996 C CA . GLU A 1 379 ? -5.581 14.941 -12.315 1.00 85.62 379 GLU A CA 1
ATOM 2997 C C . GLU A 1 379 ? -6.162 16.202 -11.678 1.00 85.62 379 GLU A C 1
ATOM 2999 O O . GLU A 1 379 ? -6.155 17.264 -12.295 1.00 85.62 379 GLU A O 1
ATOM 3004 N N . GLU A 1 380 ? -6.602 16.113 -10.421 1.00 83.62 380 GLU A N 1
ATOM 3005 C CA . GLU A 1 380 ? -7.161 17.250 -9.686 1.00 83.62 380 GLU A CA 1
ATOM 3006 C C . GLU A 1 380 ? -6.132 18.368 -9.478 1.00 83.62 380 GLU A C 1
ATOM 3008 O O . GLU A 1 380 ? -6.458 19.549 -9.615 1.00 83.62 380 GLU A O 1
ATOM 3013 N N . VAL A 1 381 ? -4.885 18.024 -9.143 1.00 80.50 381 VAL A N 1
ATOM 3014 C CA . VAL A 1 381 ? -3.798 19.002 -8.977 1.00 80.50 381 VAL A CA 1
ATOM 3015 C C . VAL A 1 381 ? -3.488 19.706 -10.301 1.00 80.50 381 VAL A C 1
ATOM 3017 O O . VAL A 1 381 ? -3.344 20.932 -10.313 1.00 80.50 381 VAL A O 1
ATOM 3020 N N . ASN A 1 382 ? -3.446 18.954 -11.406 1.00 77.25 382 ASN A N 1
ATOM 3021 C CA . ASN A 1 382 ? -3.224 19.504 -12.744 1.00 77.25 382 ASN A CA 1
ATOM 3022 C C . ASN A 1 382 ? -4.387 20.412 -13.180 1.00 77.25 382 ASN A C 1
ATOM 3024 O O . ASN A 1 382 ? -4.156 21.545 -13.596 1.00 77.25 382 ASN A O 1
ATOM 3028 N N . ALA A 1 383 ? -5.633 19.954 -13.024 1.00 77.00 383 ALA A N 1
ATOM 3029 C CA . ALA A 1 383 ? -6.832 20.692 -13.423 1.00 77.00 383 ALA A CA 1
ATOM 3030 C C . ALA A 1 383 ? -7.021 22.000 -12.637 1.00 77.00 383 ALA A C 1
ATOM 3032 O O . ALA A 1 383 ? -7.492 22.993 -13.182 1.00 77.00 383 ALA A O 1
ATOM 3033 N N . ASN A 1 384 ? -6.628 22.026 -11.359 1.00 69.38 384 ASN A N 1
ATOM 3034 C CA . ASN A 1 384 ? -6.754 23.210 -10.507 1.00 69.38 384 ASN A CA 1
ATOM 3035 C C . ASN A 1 384 ? -5.604 24.222 -10.675 1.00 69.38 384 ASN A C 1
ATOM 3037 O O . ASN A 1 384 ? -5.540 25.182 -9.905 1.00 69.38 384 ASN A O 1
ATOM 3041 N N . GLY A 1 385 ? -4.661 23.994 -11.601 1.00 61.28 385 GLY A N 1
ATOM 3042 C CA . GLY A 1 385 ? -3.495 24.865 -11.802 1.00 61.28 385 GLY A CA 1
ATOM 3043 C C . GLY A 1 385 ? -2.564 24.952 -10.585 1.00 61.28 385 GLY A C 1
ATOM 3044 O O . GLY A 1 385 ? -1.786 25.894 -10.465 1.00 61.28 385 GLY A O 1
ATOM 3045 N N . ARG A 1 386 ? -2.660 23.993 -9.652 1.00 57.47 386 ARG A N 1
ATOM 3046 C CA . ARG A 1 386 ? -1.844 23.937 -8.424 1.00 57.47 386 ARG A CA 1
ATOM 3047 C C . ARG A 1 386 ? -0.554 23.151 -8.598 1.00 57.47 386 ARG A C 1
ATOM 3049 O O . ARG A 1 386 ? 0.260 23.123 -7.678 1.00 57.47 386 ARG A O 1
ATOM 3056 N N . ALA A 1 387 ? -0.385 22.493 -9.743 1.00 59.66 387 ALA A N 1
ATOM 3057 C CA . ALA A 1 387 ? 0.829 21.768 -10.062 1.00 59.66 387 ALA A CA 1
ATOM 3058 C C . ALA A 1 387 ? 2.026 22.722 -9.970 1.00 59.66 387 ALA A C 1
ATOM 3060 O O . ALA A 1 387 ? 2.156 23.659 -10.758 1.00 59.66 387 ALA A O 1
ATOM 3061 N N . LYS A 1 388 ? 2.898 22.496 -8.982 1.00 59.66 388 LYS A N 1
ATOM 3062 C CA . LYS A 1 388 ? 4.180 23.202 -8.918 1.00 59.66 388 LYS A CA 1
ATOM 3063 C C . LYS A 1 388 ? 5.000 22.877 -10.163 1.00 59.66 388 LYS A C 1
ATOM 3065 O O . LYS A 1 388 ? 4.968 21.743 -10.651 1.00 59.66 388 LYS A O 1
ATOM 3070 N N . THR A 1 389 ? 5.758 23.862 -10.636 1.00 55.94 389 THR A N 1
ATOM 3071 C CA . THR A 1 389 ? 6.745 23.674 -11.698 1.00 55.94 389 THR A CA 1
ATOM 3072 C C . THR A 1 389 ? 7.757 22.620 -11.277 1.00 55.94 389 THR A C 1
ATOM 3074 O O . THR A 1 389 ? 8.325 22.641 -10.185 1.00 55.94 389 THR A O 1
ATOM 3077 N N . ASP A 1 390 ? 7.936 21.635 -12.147 1.00 59.81 390 ASP A N 1
ATOM 3078 C CA . ASP A 1 390 ? 8.640 20.413 -11.814 1.00 59.81 390 ASP A CA 1
ATOM 3079 C C . ASP A 1 390 ? 10.111 20.487 -12.251 1.00 59.81 390 ASP A C 1
ATOM 3081 O O . ASP A 1 390 ? 10.540 19.718 -13.105 1.00 59.81 390 ASP A O 1
ATOM 3085 N N . HIS A 1 391 ? 10.894 21.381 -11.631 1.00 56.97 391 HIS A N 1
ATOM 3086 C CA . HIS A 1 391 ? 12.232 21.860 -12.064 1.00 56.97 391 HIS A CA 1
ATOM 3087 C C . HIS A 1 391 ? 13.278 20.813 -12.486 1.00 56.97 391 HIS A C 1
ATOM 3089 O O . HIS A 1 391 ? 14.291 21.131 -13.106 1.00 56.97 391 HIS A O 1
ATOM 3095 N N . LYS A 1 392 ? 13.074 19.548 -12.121 1.00 59.88 392 LYS A N 1
ATOM 3096 C CA . LYS A 1 392 ? 13.998 18.472 -12.481 1.00 59.88 392 LYS A CA 1
ATOM 3097 C C . LYS A 1 392 ? 13.864 18.007 -13.938 1.00 59.88 392 LYS A C 1
ATOM 3099 O O . LYS A 1 392 ? 14.842 17.476 -14.435 1.00 59.88 392 LYS A O 1
ATOM 3104 N N . TYR A 1 393 ? 12.768 18.305 -14.647 1.00 53.97 393 TYR A N 1
ATOM 3105 C CA . TYR A 1 393 ? 12.738 18.136 -16.111 1.00 53.97 393 TYR A CA 1
ATOM 3106 C C . TYR A 1 393 ? 13.534 19.238 -16.831 1.00 53.97 393 TYR A C 1
ATOM 3108 O O . TYR A 1 393 ? 14.318 18.926 -17.721 1.00 53.97 393 TYR A O 1
ATOM 3116 N N . ASP A 1 394 ? 13.467 20.489 -16.358 1.00 52.44 394 ASP A N 1
ATOM 3117 C CA . ASP A 1 394 ? 14.248 21.611 -16.917 1.00 52.44 394 ASP A CA 1
ATOM 3118 C C . ASP A 1 394 ? 15.769 21.387 -16.790 1.00 52.44 394 ASP A C 1
ATOM 3120 O O . ASP A 1 394 ? 16.551 21.795 -17.642 1.00 52.44 394 ASP A O 1
ATOM 3124 N N . THR A 1 395 ? 16.201 20.690 -15.732 1.00 50.53 395 THR A N 1
ATOM 3125 C CA . THR A 1 395 ? 17.620 20.374 -15.475 1.00 50.53 395 THR A CA 1
ATOM 3126 C C . THR A 1 395 ? 18.138 19.209 -16.341 1.00 50.53 395 THR A C 1
ATOM 3128 O O . THR A 1 395 ? 19.347 19.033 -16.487 1.00 50.53 395 THR A O 1
ATOM 3131 N N . GLN A 1 396 ? 17.245 18.384 -16.899 1.00 50.59 396 GLN A N 1
ATOM 3132 C CA . GLN A 1 396 ? 17.593 17.120 -17.564 1.00 50.59 396 GLN A CA 1
ATOM 3133 C C . GLN A 1 396 ? 17.874 17.252 -19.063 1.00 50.59 396 GLN A C 1
ATOM 3135 O O . GLN A 1 396 ? 18.628 16.441 -19.594 1.00 50.59 396 GLN A O 1
ATOM 3140 N N . ALA A 1 397 ? 17.377 18.304 -19.718 1.00 47.12 397 ALA A N 1
ATOM 3141 C CA . ALA A 1 397 ? 17.626 18.571 -21.139 1.00 47.12 397 ALA A CA 1
ATOM 3142 C C . ALA A 1 397 ? 19.115 18.813 -21.487 1.00 47.12 397 ALA A C 1
ATOM 3144 O O . ALA A 1 397 ? 19.494 18.752 -22.650 1.00 47.12 397 ALA A O 1
ATOM 3145 N N . ALA A 1 398 ? 19.979 19.064 -20.494 1.00 43.91 398 ALA A N 1
ATOM 3146 C CA . ALA A 1 398 ? 21.383 19.435 -20.699 1.00 43.91 398 ALA A CA 1
ATOM 3147 C C . ALA A 1 398 ? 22.399 18.275 -20.578 1.00 43.91 398 ALA A C 1
ATOM 3149 O O . ALA A 1 398 ? 23.603 18.527 -20.605 1.00 43.91 398 ALA A O 1
ATOM 3150 N N . ARG A 1 399 ? 21.963 17.020 -20.368 1.00 47.94 399 ARG A N 1
ATOM 3151 C CA . ARG A 1 399 ? 22.860 15.881 -20.056 1.00 47.94 399 ARG A CA 1
ATOM 3152 C C . ARG A 1 399 ? 22.443 14.570 -20.735 1.00 47.94 399 ARG A C 1
ATOM 3154 O O . ARG A 1 399 ? 22.209 13.569 -20.058 1.00 47.94 399 ARG A O 1
ATOM 3161 N N . VAL A 1 400 ? 22.331 14.583 -22.060 1.00 46.56 400 VAL A N 1
ATOM 3162 C CA . VAL A 1 400 ? 22.042 13.383 -22.860 1.00 46.56 400 VAL A CA 1
ATOM 3163 C C . VAL A 1 400 ? 23.348 12.856 -23.442 1.00 46.56 400 VAL A C 1
ATOM 3165 O O . VAL A 1 400 ? 23.907 13.487 -24.329 1.00 46.56 400 VAL A O 1
ATOM 3168 N N . ASP A 1 401 ? 23.809 11.701 -22.966 1.00 52.62 401 ASP A N 1
ATOM 3169 C CA . ASP A 1 401 ? 24.915 10.962 -23.581 1.00 52.62 401 ASP A CA 1
ATOM 3170 C C . ASP A 1 401 ? 24.461 9.529 -23.879 1.00 52.62 401 ASP A C 1
ATOM 3172 O O . ASP A 1 401 ? 23.853 8.853 -23.041 1.00 52.62 401 ASP A O 1
ATOM 3176 N N . ARG A 1 402 ? 24.723 9.081 -25.110 1.00 53.78 402 ARG A N 1
ATOM 3177 C CA . ARG A 1 402 ? 24.229 7.819 -25.672 1.00 53.78 402 ARG A CA 1
ATOM 3178 C C . ARG A 1 402 ? 25.305 6.741 -25.541 1.00 53.78 402 ARG A C 1
ATOM 3180 O O . ARG A 1 402 ? 26.324 6.793 -26.219 1.00 53.78 402 ARG A O 1
ATOM 3187 N N . ILE A 1 403 ? 25.072 5.741 -24.683 1.00 54.44 403 ILE A N 1
ATOM 3188 C CA . ILE A 1 403 ? 25.975 4.579 -24.524 1.00 54.44 403 ILE A CA 1
ATOM 3189 C C . ILE A 1 403 ? 26.021 3.742 -25.819 1.00 54.44 403 ILE A C 1
ATOM 3191 O O . ILE A 1 403 ? 26.999 3.046 -26.064 1.00 54.44 403 ILE A O 1
ATOM 3195 N N . LEU A 1 404 ? 24.976 3.817 -26.650 1.00 50.09 404 LEU A N 1
ATOM 3196 C CA . LEU A 1 404 ? 24.802 2.982 -27.845 1.00 50.09 404 LEU A CA 1
ATOM 3197 C C . LEU A 1 404 ? 25.210 3.663 -29.163 1.00 50.09 404 LEU A C 1
ATOM 3199 O O . LEU A 1 404 ? 25.057 3.064 -30.219 1.00 50.09 404 LEU A O 1
ATOM 3203 N N . ASP A 1 405 ? 25.740 4.887 -29.114 1.00 45.25 405 ASP A N 1
ATOM 3204 C CA . ASP A 1 405 ? 26.076 5.672 -30.312 1.00 45.25 405 ASP A CA 1
ATOM 3205 C C . ASP A 1 405 ? 27.509 5.466 -30.827 1.00 45.25 405 ASP A C 1
ATOM 3207 O O . ASP A 1 405 ? 27.935 6.162 -31.747 1.00 45.25 405 ASP A O 1
ATOM 3211 N N . THR A 1 406 ? 28.284 4.524 -30.282 1.00 37.41 406 THR A N 1
ATOM 3212 C CA . THR A 1 406 ? 29.530 4.130 -30.953 1.00 37.41 406 THR A CA 1
ATOM 3213 C C . THR A 1 406 ? 29.178 3.359 -32.224 1.00 37.41 406 THR A C 1
ATOM 3215 O O . THR A 1 406 ? 28.608 2.271 -32.106 1.00 37.41 406 THR A O 1
ATOM 3218 N N . PRO A 1 407 ? 29.502 3.874 -33.427 1.00 35.22 407 PRO A N 1
ATOM 3219 C CA . PRO A 1 407 ? 29.311 3.114 -34.648 1.00 35.22 407 PRO A CA 1
ATOM 3220 C C . PRO A 1 407 ? 30.167 1.853 -34.557 1.00 35.22 407 PRO A C 1
ATOM 3222 O O . PRO A 1 407 ? 31.352 1.914 -34.226 1.00 35.22 407 PRO A O 1
ATOM 3225 N N . SER A 1 408 ? 29.549 0.709 -34.830 1.00 34.88 408 SER A N 1
ATOM 3226 C CA . SER A 1 408 ? 30.253 -0.532 -35.127 1.00 34.88 408 SER A CA 1
ATOM 3227 C C . SER A 1 408 ? 31.242 -0.260 -36.264 1.00 34.88 408 SER A C 1
ATOM 3229 O O . SER A 1 408 ? 30.812 -0.008 -37.393 1.00 34.88 408 SER A O 1
ATOM 3231 N N . ALA A 1 409 ? 32.534 -0.245 -35.936 1.00 33.31 409 ALA A N 1
ATOM 3232 C CA . ALA A 1 409 ? 33.646 -0.175 -36.879 1.00 33.31 409 ALA A CA 1
ATOM 3233 C C . ALA A 1 409 ? 34.235 -1.569 -37.090 1.00 33.31 409 ALA A C 1
ATOM 3235 O O . ALA A 1 409 ? 34.352 -2.306 -36.080 1.00 33.31 409 ALA A O 1
#

Radius of gyration: 28.51 Å; chains: 1; bounding box: 72×82×75 Å

pLDDT: mean 72.32, std 23.99, range [22.91, 98.38]

Foldseek 3Di:
DDDDDDPDDPPVPPPPDFAAQPDDFQFWKFFDAPPAFGAIWGFHDAFRVQQKTKTFGFLDFDLVSLPSRLVVQVVVLVVVVVVVVVVVVVDDDDDDPGDRDDDRDSRMHIDRSLRMFGAAAQPDPVSLVVLLCVRRVVVVDDCVRCSVSRSVRSVVSNVPDDDHDDVVVVDDDDFDFQWWKAFPFADLLQFDPALDDPLFDKGKIKTFGDPPCLVVCVCVVVFFKKKWKFFPPVCVCLVVVNVVVVVVVVVVVVVVPPDDDDDDDDDDDDDDDDDDDDDPDDDDDDPCPPSCRRVNDDDPRFDQWDADLFGPDIDGVVLDQDCGDPGNMDMHIWTFDDDDRRITMTMSDRDHGGIGTRDMGGDDCVPNDDPPDDSPVVVVSVVVVSGDDPCSSVVNVPDHDYPPPDPDD

Sequence (409 aa):
MSLETSPGTRQGGVKRRKRSNYFTRGDLVWARPASLPYWPAEVIDTCEDLNRVCARLLNPPKVELLAKNLAEEHRIRQRAAAKRQRNAGLSNSNAHTTTELPLAEANVVTASGTRVFFFSKLPTREKFNACVEFRLKRDANDISAYEADFVKAVEEANRLMRIVLDPEELQPYAVCGVGIVHSLMRTHIAAPRQPNTGTFEPQTAVIRLRVGFENAARDLMGFEYIWVLFQFSYASAMSSGEGQSFVMSLQERGRDCNVESSKPTDDSKDDEQTNQTKSFDLVEPQSCGWLRRQGITHSKGFKTMVIPPRDDEYRGVFSTRSPHRPNFIGISCVRLVDVHGLNIHIADHDLLHGTPVLDIKPYLPFCDAHPNARAGWVEEVNANGRAKTDHKYDTQAARVDRILDTPSA